Protein AF-0000000066666551 (afdb_homodimer)

pLDDT: mean 91.29, std 12.19, range [23.91, 98.81]

Nearest PDB structures (foldseek):
  7jw9-assembly1_B  TM=9.313E-01  e=3.335E-33  Pseudomonas fluorescens Pf0-1
  7k14-assembly1_B  TM=9.220E-01  e=2.046E-33  Pseudomonas fluorescens Pf0-1
  7jyb-assembly1_C  TM=9.149E-01  e=3.335E-33  Pseudomonas fluorescens Pf0-1
  7k14-assembly2_G  TM=9.139E-01  e=9.025E-32  Pseudomonas fluorescens Pf0-1
  7k14-assembly2_H  TM=8.987E-01  e=5.175E-29  Pseudomonas fluorescens Pf0-1

Secondary structure (DSSP, 8-state):
-------------S----TTPPEEEEE---SS--SSTTSPP--S---HHHHHHHHHHHHHHT-SEEEE---TTS--HHHHHHHHTTS-SS-EEEEEE-TTSB-HHHHHHHHHHHHHHHTT-EEEEEE--S-HHHHHHTT----HHHHHHHHHHHHHHHHHHHTT--SEEEE-SS-EEEEE--SS--TTS---EEEEE-SSHHHHHHHHHH-SEEEEE---HHHHHHHHHHHHTTT-EEEEEEEEEEESSHHHHHHHHHHHTSS--HHHHHHHHHHHHH---HHHHHHHHHHHHSBTTBSSSSEE-TTHHHH-GGG-EEEEEHHHHHHHHHHHHHTTEEEEEEE-TTHHHHHHHIIIIIHHHHHHHHHHH-/-------------S----TTPPEEEEE---SS--SSTTSPP--S---HHHHHHHHHHHHHHT-SEEEE---TTS--HHHHHHHHTTS-SS-EEEEEE-TTSB-HHHHHHHHHHHHHHHTT-EEEEEE--S-HHHHHHTT----HHHHHHHHHHHHHHHHHHHTT--SEEEE-SS-EEEEE--SS--TTS---EEEEE-SSHHHHHHHHHH-SEEEEE---HHHHHHHHHHHHTTT-EEEEEEEEEEESSHHHHHHHHHHHTSS--HHHHHHHHHHHHH---HHHHHHHHHHHHSBTTBSSSSEE-TTHHHH-GGG-EEEEEHHHHHHHHHHHHHTTEEEEEEE-TTHHHHHHHIIIIIHHHHHHHHHHH-

Organism: Nocardia brasiliensis (strain ATCC 700358 / HUJEG-1) (NCBI:txid1133849)

Foldseek 3Di:
DPLPPPCLDAPQLFPPDPVLAFAEAAEQCQFPFFQFLQDDTRFDDGPLVVSLVLVQVCQVLRHREYEDEDFPRGDQCLVSLLVNLVSHQRYAYEYEDEQPLDQLLVVLLSQQVSCVSNVHRYAYEYELDWFCVRCVVSVHNQDDVRSLVSVLQSLVQSVCVLQPDAQDADDDPNDGDDRDGHPGHHPPGGDHAYEFEAQDPSSLVSCLSRHQEYEAADDALVVQLVSCVVNVVSVHAYEYFAAEQAAQFLVVQVVVVVVSPPPGDVVLLVVLVVRLVRTPGPRQVVLVVCQVPADVQHSDPFWGSVSCSRNTRNYIYGTGYLLVSLVRVVSSSVSRHRYYYYAYRSRSVRSCCCSPRNVVNNVVVVVVVD/DPPPPPPLDAPALFPPPDVLAFAEAAEQCQFPFFQFLQDDTDFDDGPLVVSLVLVQVCQVLRHREYEDEDFPRGDQCLVSLLVNLVSHQRYAYEYEDFQPLDQLLVVLLSQQVSCVSNVHRYAYEYELDWFCVRCVVSVHNQDDVRSLVSVLQSLVQSVCVLQPDAQDADDDPNDGDDRRGHPGHHPPGGHHAYEFEAQDPSSLVSCLSRHQEYEAADDALVVQLVSCVVNVVSVHAYEYFAAEQAAQFLVVQVVVVVVSPPPGDVVLLVVLVVRLVRTPGPRQVVLVVCQVPADVQHSDPFWGSVSCSRNTRNYIYGTGYLLVSLVRVVSSSVSRHRYYYYAYNSRSVRSCCCSPRNVVNNVVVVVVVD

Solvent-accessible surface area (backbone atoms only — not comparable to full-atom values): 37318 Å² total; per-residue (Å²): 128,83,75,72,74,68,82,78,54,50,49,67,58,51,75,83,62,56,91,86,54,73,42,54,30,35,55,53,65,74,44,68,56,46,67,36,61,30,51,72,77,54,68,52,57,66,58,54,68,60,45,50,54,51,49,36,51,38,33,74,66,60,40,45,29,33,36,34,60,70,53,59,52,42,52,43,44,57,31,51,50,32,26,48,43,70,63,42,88,62,42,23,37,27,46,34,44,45,71,77,61,45,34,46,52,56,46,44,35,42,51,17,36,47,15,46,64,35,72,32,35,42,31,34,33,44,32,66,70,49,38,62,63,62,34,21,21,53,46,41,81,72,51,72,73,53,31,51,55,39,36,50,54,39,50,50,52,36,51,42,45,40,73,63,53,62,62,38,66,46,82,59,98,78,49,50,29,40,60,20,51,68,33,41,57,34,50,93,59,29,41,56,41,32,33,24,45,46,63,43,69,67,40,45,52,46,16,62,71,74,35,52,24,36,29,31,57,53,64,54,43,68,55,44,25,67,72,40,46,76,38,49,76,69,73,34,42,32,30,32,30,28,25,46,41,68,26,91,38,45,68,57,23,52,51,52,53,52,57,41,59,52,84,52,41,62,68,51,28,52,50,43,50,53,51,56,71,59,35,78,30,58,41,44,51,49,34,53,51,48,37,68,68,22,62,93,32,27,70,43,99,42,31,38,25,70,40,29,60,49,62,38,38,48,29,36,24,41,45,20,14,29,65,55,44,30,56,52,56,50,48,26,41,78,37,58,38,43,33,39,35,34,41,37,62,33,40,67,62,38,50,52,46,38,59,67,55,22,46,57,55,40,52,50,52,53,55,68,76,95,129,82,74,72,76,70,81,77,53,48,48,65,57,52,74,85,62,56,91,85,54,74,42,54,29,33,55,54,66,74,45,70,56,47,65,36,62,31,53,72,77,56,67,52,58,67,57,57,69,59,45,52,54,50,50,37,49,38,33,73,66,60,40,45,30,34,37,36,58,70,50,59,51,42,53,42,44,59,30,49,49,32,26,49,41,69,63,42,89,61,42,24,37,27,45,34,46,44,71,77,61,45,34,47,53,54,46,44,34,43,52,17,35,46,15,47,63,35,72,31,36,42,30,35,32,46,32,67,69,47,38,60,61,62,34,21,22,51,47,42,83,71,51,72,71,54,32,49,56,38,36,51,55,37,48,51,52,37,50,42,45,41,72,63,51,62,63,37,67,47,80,58,97,79,49,51,29,42,60,22,51,68,32,41,54,34,49,93,57,30,40,56,39,32,33,25,46,46,62,42,69,68,38,42,52,47,16,62,72,74,35,53,24,35,30,33,57,51,65,54,43,66,56,45,25,64,71,39,45,74,36,48,75,70,72,33,42,30,29,33,32,29,24,46,42,65,25,92,36,46,69,57,22,52,52,51,52,53,57,39,57,55,84,54,42,63,68,52,27,54,49,41,50,53,52,55,71,60,34,78,30,59,41,45,52,49,34,51,52,49,36,69,67,22,62,94,33,27,69,44,97,43,31,37,26,72,38,28,60,48,61,38,38,47,30,35,22,42,46,18,14,28,66,55,44,31,55,52,56,49,47,26,41,77,37,59,38,41,34,38,35,32,42,36,62,34,40,68,62,38,50,52,46,38,58,68,55,22,46,57,53,40,52,51,51,54,54,67,76,95

InterPro domains:
  IPR011251 Luciferase-like domain [PF00296] (23-338)
  IPR036661 Luciferase-like domain superfamily [G3DSA:3.20.20.30] (21-369)
  IPR036661 Luciferase-like domain superfamily [SSF51679] (22-365)
  IPR050172 SsuD/RutA monooxygenase [PTHR42847] (22-368)

Sequence (740 aa):
MNYDRTNFAPLSHTRAADPGELRFHWCAPLDSGQQKATEKYRVGELDFDGMVSFVQEADALGVDSLLMGIADYMPDPLPMIGALVRETEHVTFILAYRPGLLSPTLFTQVVNTISWMSNGRISLNLVAGISPAEQAGYGDFVAHDGRYARTQEFLEICHRFWRGEKPLTYEGDHYVIKEAALGLGYKDGGRPEIYLSGASGVAQETAAMFGDCWLRYGDTPEGMGAAARPVLDKGIRVGTRMHVLARATREQALTDLAAMQENPDETHKAWVAKVVAASDSEAVKTSFRLAEQADGDWLSPMIYSGFVPYRGGPALCVVGSYQEVADYLYQYKAHGVSEFIFSGWPTRDEMRIFYTHVLPLIREHERRLAMNYDRTNFAPLSHTRAADPGELRFHWCAPLDSGQQKATEKYRVGELDFDGMVSFVQEADALGVDSLLMGIADYMPDPLPMIGALVRETEHVTFILAYRPGLLSPTLFTQVVNTISWMSNGRISLNLVAGISPAEQAGYGDFVAHDGRYARTQEFLEICHRFWRGEKPLTYEGDHYVIKEAALGLGYKDGGRPEIYLSGASGVAQETAAMFGDCWLRYGDTPEGMGAAARPVLDKGIRVGTRMHVLARATREQALTDLAAMQENPDETHKAWVAKVVAASDSEAVKTSFRLAEQADGDWLSPMIYSGFVPYRGGPALCVVGSYQEVADYLYQYKAHGVSEFIFSGWPTRDEMRIFYTHVLPLIREHERRLA

Structure (mmCIF, N/CA/C/O backbone):
data_AF-0000000066666551-model_v1
#
loop_
_entity.id
_entity.type
_entity.pdbx_description
1 polymer 'Alkanesulfonate monooxygenase'
#
loop_
_atom_site.group_PDB
_atom_site.id
_atom_site.type_symbol
_atom_site.label_atom_id
_atom_site.label_alt_id
_atom_site.label_comp_id
_atom_site.label_asym_id
_atom_site.label_entity_id
_atom_site.label_seq_id
_atom_site.pdbx_PDB_ins_code
_atom_site.Cartn_x
_atom_site.Cartn_y
_atom_site.Cartn_z
_atom_site.occupancy
_atom_site.B_iso_or_equiv
_atom_site.auth_seq_id
_atom_site.auth_comp_id
_atom_site.auth_asym_id
_atom_site.auth_atom_id
_atom_site.pdbx_PDB_model_num
ATOM 1 N N . MET A 1 1 ? -27.141 17.953 -8.117 1 24.83 1 MET A N 1
ATOM 2 C CA . MET A 1 1 ? -27.641 16.906 -7.238 1 24.83 1 MET A CA 1
ATOM 3 C C . MET A 1 1 ? -27.281 17.188 -5.785 1 24.83 1 MET A C 1
ATOM 5 O O . MET A 1 1 ? -26.125 17.469 -5.469 1 24.83 1 MET A O 1
ATOM 9 N N . ASN A 1 2 ? -28.062 17.703 -4.984 1 26.22 2 ASN A N 1
ATOM 10 C CA . ASN A 1 2 ? -28 17.906 -3.541 1 26.22 2 ASN A CA 1
ATOM 11 C C . ASN A 1 2 ? -27.469 16.672 -2.824 1 26.22 2 ASN A C 1
ATOM 13 O O . ASN A 1 2 ? -28.109 15.625 -2.818 1 26.22 2 ASN A O 1
ATOM 17 N N . TYR A 1 3 ? -26.203 16.516 -2.885 1 35.59 3 TYR A N 1
ATOM 18 C CA . TYR A 1 3 ? -25.641 15.359 -2.195 1 35.59 3 TYR A CA 1
ATOM 19 C C . TYR A 1 3 ? -26.141 15.289 -0.758 1 35.59 3 TYR A C 1
ATOM 21 O O . TYR A 1 3 ? -25.938 16.219 0.022 1 35.59 3 TYR A O 1
ATOM 29 N N . ASP A 1 4 ? -27.359 14.852 -0.576 1 35.81 4 ASP A N 1
ATOM 30 C CA . ASP A 1 4 ? -27.875 14.531 0.75 1 35.81 4 ASP A CA 1
ATOM 31 C C . ASP A 1 4 ? -26.781 13.93 1.636 1 35.81 4 ASP A C 1
ATOM 33 O O . ASP A 1 4 ? -26.25 12.859 1.334 1 35.81 4 ASP A O 1
ATOM 37 N N . ARG A 1 5 ? -26.031 14.75 2.25 1 41.78 5 ARG A N 1
ATOM 38 C CA . ARG A 1 5 ? -25.078 14.328 3.273 1 41.78 5 ARG A CA 1
ATOM 39 C C . ARG A 1 5 ? -25.703 13.32 4.227 1 41.78 5 ARG A C 1
ATOM 41 O O . ARG A 1 5 ? -26.031 13.648 5.367 1 41.78 5 ARG A O 1
ATOM 48 N N . THR A 1 6 ? -26.578 12.461 3.809 1 41.5 6 THR A N 1
ATOM 49 C CA . THR A 1 6 ? -27.016 11.5 4.809 1 41.5 6 THR A CA 1
ATOM 50 C C . THR A 1 6 ? -25.828 10.922 5.562 1 41.5 6 THR A C 1
ATOM 52 O O . THR A 1 6 ? -24.734 10.781 5 1 41.5 6 THR A O 1
ATOM 55 N N . ASN A 1 7 ? -25.781 10.953 6.957 1 45.69 7 ASN A N 1
ATOM 56 C CA . ASN A 1 7 ? -24.875 10.883 8.102 1 45.69 7 ASN A CA 1
ATOM 57 C C . ASN A 1 7 ? -23.984 9.648 8.031 1 45.69 7 ASN A C 1
ATOM 59 O O . ASN A 1 7 ? -24.266 8.633 8.664 1 45.69 7 ASN A O 1
ATOM 63 N N . PHE A 1 8 ? -23.594 9.367 6.895 1 56.09 8 PHE A N 1
ATOM 64 C CA . PHE A 1 8 ? -22.625 8.281 6.996 1 56.09 8 PHE A CA 1
ATOM 65 C C . PHE A 1 8 ? -21.391 8.734 7.758 1 56.09 8 PHE A C 1
ATOM 67 O O . PHE A 1 8 ? -20.5 9.383 7.184 1 56.09 8 PHE A O 1
ATOM 74 N N . ALA A 1 9 ? -21.5 8.664 9.109 1 62.97 9 ALA A N 1
ATOM 75 C CA . ALA A 1 9 ? -20.516 9.164 10.07 1 62.97 9 ALA A CA 1
ATOM 76 C C . ALA A 1 9 ? -19.25 8.305 10.055 1 62.97 9 ALA A C 1
ATOM 78 O O . ALA A 1 9 ? -19.312 7.102 9.82 1 62.97 9 ALA A O 1
ATOM 79 N N . PRO A 1 10 ? -18.141 9.07 10.094 1 70.62 10 PRO A N 1
ATOM 80 C CA . PRO A 1 10 ? -16.922 8.281 10.25 1 70.62 10 PRO A CA 1
ATOM 81 C C . PRO A 1 10 ? -16.906 7.445 11.523 1 70.62 10 PRO A C 1
ATOM 83 O O . PRO A 1 10 ? -17.594 7.785 12.492 1 70.62 10 PRO A O 1
ATOM 86 N N . LEU A 1 11 ? -16.391 6.188 11.398 1 50.78 11 LEU A N 1
ATOM 87 C CA . LEU A 1 11 ? -16.094 5.414 12.602 1 50.78 11 LEU A CA 1
ATOM 88 C C . LEU A 1 11 ? -14.766 5.848 13.211 1 50.78 11 LEU A C 1
ATOM 90 O O . LEU A 1 11 ? -13.742 5.855 12.531 1 50.78 11 LEU A O 1
ATOM 94 N N . SER A 1 12 ? -14.852 6.957 13.977 1 53 12 SER A N 1
ATOM 95 C CA . SER A 1 12 ? -13.586 7.422 14.539 1 53 12 SER A CA 1
ATOM 96 C C . SER A 1 12 ? -13.156 6.566 15.719 1 53 12 SER A C 1
ATOM 98 O O . SER A 1 12 ? -13.953 6.301 16.625 1 53 12 SER A O 1
ATOM 100 N N . HIS A 1 13 ? -12.18 5.738 15.562 1 54.03 13 HIS A N 1
ATOM 101 C CA . HIS A 1 13 ? -11.609 5.012 16.688 1 54.03 13 HIS A CA 1
ATOM 102 C C . HIS A 1 13 ? -10.734 5.922 17.547 1 54.03 13 HIS A C 1
ATOM 104 O O . HIS A 1 13 ? -10.016 5.449 18.422 1 54.03 13 HIS A O 1
ATOM 110 N N . THR A 1 14 ? -10.719 7.246 17.125 1 50.34 14 THR A N 1
ATOM 111 C CA . THR A 1 14 ? -9.922 8.125 17.969 1 50.34 14 THR A CA 1
ATOM 112 C C . THR A 1 14 ? -10.539 8.227 19.359 1 50.34 14 THR A C 1
ATOM 114 O O . THR A 1 14 ? -11.734 8.016 19.531 1 50.34 14 THR A O 1
ATOM 117 N N . ARG A 1 15 ? -9.773 8.164 20.328 1 53.38 15 ARG A N 1
ATOM 118 C CA . ARG A 1 15 ? -10.234 8.391 21.703 1 53.38 15 ARG A CA 1
ATOM 119 C C . ARG A 1 15 ? -11.406 9.367 21.719 1 53.38 15 ARG A C 1
ATOM 121 O O . ARG A 1 15 ? -11.359 10.43 21.094 1 53.38 15 ARG A O 1
ATOM 128 N N . ALA A 1 16 ? -12.531 8.938 22.078 1 51.44 16 ALA A N 1
ATOM 129 C CA . ALA A 1 16 ? -13.703 9.781 22.281 1 51.44 16 ALA A CA 1
ATOM 130 C C . ALA A 1 16 ? -13.336 11.086 22.984 1 51.44 16 ALA A C 1
ATOM 132 O O . ALA A 1 16 ? -13.055 11.086 24.188 1 51.44 16 ALA A O 1
ATOM 133 N N . ALA A 1 17 ? -12.664 12.008 22.156 1 57.56 17 ALA A N 1
ATOM 134 C CA . ALA A 1 17 ? -12.508 13.312 22.781 1 57.56 17 ALA A CA 1
ATOM 135 C C . ALA A 1 17 ? -13.852 13.875 23.25 1 57.56 17 ALA A C 1
ATOM 137 O O . ALA A 1 17 ? -14.875 13.672 22.594 1 57.56 17 ALA A O 1
ATOM 138 N N . ASP A 1 18 ? -13.836 14.219 24.516 1 63.5 18 ASP A N 1
ATOM 139 C CA . ASP A 1 18 ? -15.039 14.906 24.969 1 63.5 18 ASP A CA 1
ATOM 140 C C . ASP A 1 18 ? -15.406 16.047 24.016 1 63.5 18 ASP A C 1
ATOM 142 O O . ASP A 1 18 ? -14.531 16.688 23.438 1 63.5 18 ASP A O 1
ATOM 146 N N . PRO A 1 19 ? -16.703 16.078 23.781 1 69.25 19 PRO A N 1
ATOM 147 C CA . PRO A 1 19 ? -17.125 17.203 22.938 1 69.25 19 PRO A CA 1
ATOM 148 C C . PRO A 1 19 ? -16.531 18.531 23.391 1 69.25 19 PRO A C 1
ATOM 150 O O . PRO A 1 19 ? -16.469 18.812 24.578 1 69.25 19 PRO A O 1
ATOM 153 N N . GLY A 1 20 ? -15.664 19.156 22.562 1 81.31 20 GLY A N 1
ATOM 154 C CA . GLY A 1 20 ? -15.109 20.469 22.828 1 81.31 20 GLY A CA 1
ATOM 155 C C . GLY A 1 20 ? -13.609 20.453 23.094 1 81.31 20 GLY A C 1
ATOM 156 O O . GLY A 1 20 ? -12.961 21.5 23.125 1 81.31 20 GLY A O 1
ATOM 157 N N . GLU A 1 21 ? -13.141 19.234 23.297 1 91.12 21 GLU A N 1
ATOM 158 C CA . GLU A 1 21 ? -11.703 19.141 23.547 1 91.12 21 GLU A CA 1
ATOM 159 C C . GLU A 1 21 ? -10.906 19.328 22.266 1 91.12 21 GLU A C 1
ATOM 161 O O . GLU A 1 21 ? -11.297 18.828 21.203 1 91.12 21 GLU A O 1
ATOM 166 N N . LEU A 1 22 ? -9.812 20.078 22.469 1 96.19 22 LEU A N 1
ATOM 167 C CA . LEU A 1 22 ? -8.867 20.188 21.359 1 96.19 22 LEU A CA 1
ATOM 168 C C . LEU A 1 22 ? -8.211 18.844 21.062 1 96.19 22 LEU A C 1
ATOM 170 O O . LEU A 1 22 ? -7.859 18.109 21.984 1 96.19 22 LEU A O 1
ATOM 174 N N . ARG A 1 23 ? -8.102 18.562 19.766 1 96.69 23 ARG A N 1
ATOM 175 C CA . ARG A 1 23 ? -7.387 17.359 19.344 1 96.69 23 ARG A CA 1
ATOM 176 C C . ARG A 1 23 ? -5.992 17.703 18.844 1 96.69 23 ARG A C 1
ATOM 178 O O . ARG A 1 23 ? -5.812 18.672 18.094 1 96.69 23 ARG A O 1
ATOM 185 N N . PHE A 1 24 ? -5.043 16.859 19.297 1 97.69 24 PHE A N 1
ATOM 186 C CA . PHE A 1 24 ? -3.656 17.109 18.922 1 97.69 24 PHE A CA 1
ATOM 187 C C . PHE A 1 24 ? -3.074 15.898 18.203 1 97.69 24 PHE A C 1
ATOM 189 O O . PHE A 1 24 ? -3.037 14.797 18.75 1 97.69 24 PHE A O 1
ATOM 196 N N . HIS A 1 25 ? -2.686 16.141 16.984 1 98.06 25 HIS A N 1
ATOM 197 C CA . HIS A 1 25 ? -2.004 15.164 16.125 1 98.06 25 HIS A CA 1
ATOM 198 C C . HIS A 1 25 ? -0.532 15.531 15.953 1 98.06 25 HIS A C 1
ATOM 200 O O . HIS A 1 25 ? -0.113 16.625 16.312 1 98.06 25 HIS A O 1
ATOM 206 N N . TRP A 1 26 ? 0.239 14.602 15.477 1 97.75 26 TRP A N 1
ATOM 207 C CA . TRP A 1 26 ? 1.658 14.844 15.234 1 97.75 26 TRP A CA 1
ATOM 208 C C . TRP A 1 26 ? 2.084 14.273 13.891 1 97.75 26 TRP A C 1
ATOM 210 O O . TRP A 1 26 ? 1.563 13.25 13.445 1 97.75 26 TRP A O 1
ATOM 220 N N . CYS A 1 27 ? 2.977 14.93 13.234 1 95.44 27 CYS A N 1
ATOM 221 C CA . CYS A 1 27 ? 3.52 14.422 11.977 1 95.44 27 CYS A CA 1
ATOM 222 C C . CYS A 1 27 ? 4.582 13.359 12.234 1 95.44 27 CYS A C 1
ATOM 224 O O . CYS A 1 27 ? 5.504 13.578 13.023 1 95.44 27 CYS A O 1
ATOM 226 N N . ALA A 1 28 ? 4.426 12.258 11.547 1 93.12 28 ALA A N 1
ATOM 227 C CA . ALA A 1 28 ? 5.453 11.219 11.625 1 93.12 28 ALA A CA 1
ATOM 228 C C . ALA A 1 28 ? 6.652 11.57 10.75 1 93.12 28 ALA A C 1
ATOM 230 O O . ALA A 1 28 ? 6.488 12.102 9.648 1 93.12 28 ALA A O 1
ATOM 231 N N . PRO A 1 29 ? 7.844 11.305 11.281 1 81.75 29 PRO A N 1
ATOM 232 C CA . PRO A 1 29 ? 9.047 11.617 10.516 1 81.75 29 PRO A CA 1
ATOM 233 C C . PRO A 1 29 ? 9.344 10.578 9.43 1 81.75 29 PRO A C 1
ATOM 235 O O . PRO A 1 29 ? 10.07 9.617 9.68 1 81.75 29 PRO A O 1
ATOM 238 N N . LEU A 1 30 ? 8.891 10.672 8.312 1 67.25 30 LEU A N 1
ATOM 239 C CA . LEU A 1 30 ? 9.109 9.648 7.293 1 67.25 30 LEU A CA 1
ATOM 240 C C . LEU A 1 30 ? 10.562 9.641 6.832 1 67.25 30 LEU A C 1
ATOM 242 O O . LEU A 1 30 ? 11.039 8.648 6.27 1 67.25 30 LEU A O 1
ATOM 246 N N . ASP A 1 31 ? 11.125 10.789 7.094 1 61.25 31 ASP A N 1
ATOM 247 C CA . ASP A 1 31 ? 12.547 10.914 6.785 1 61.25 31 ASP A CA 1
ATOM 248 C C . ASP A 1 31 ? 13.406 10.703 8.031 1 61.25 31 ASP A C 1
ATOM 250 O O . ASP A 1 31 ? 12.883 10.422 9.109 1 61.25 31 ASP A O 1
ATOM 254 N N . SER A 1 32 ? 14.68 10.297 8 1 55.28 32 SER A N 1
ATOM 255 C CA . SER A 1 32 ? 15.594 9.953 9.086 1 55.28 32 SER A CA 1
ATOM 256 C C . SER A 1 32 ? 15.719 11.102 10.086 1 55.28 32 SER A C 1
ATOM 258 O O . SER A 1 32 ? 16.578 11.07 10.969 1 55.28 32 SER A O 1
ATOM 260 N N . GLY A 1 33 ? 14.734 11.867 10.133 1 58.59 33 GLY A N 1
ATOM 261 C CA . GLY A 1 33 ? 14.625 12.766 11.266 1 58.59 33 GLY A CA 1
ATOM 262 C C . GLY A 1 33 ? 15.477 14.008 11.125 1 58.59 33 GLY A C 1
ATOM 263 O O . GLY A 1 33 ? 16.656 13.93 10.766 1 58.59 33 GLY A O 1
ATOM 264 N N . GLN A 1 34 ? 14.945 15.094 10.883 1 65.12 34 GLN A N 1
ATOM 265 C CA . GLN A 1 34 ? 15.617 16.391 10.898 1 65.12 34 GLN A CA 1
ATOM 266 C C . GLN A 1 34 ? 15.867 16.859 12.328 1 65.12 34 GLN A C 1
ATOM 268 O O . GLN A 1 34 ? 15 16.734 13.188 1 65.12 34 GLN A O 1
ATOM 273 N N . GLN A 1 35 ? 17.141 17.203 12.469 1 66.19 35 GLN A N 1
ATOM 274 C CA . GLN A 1 35 ? 17.5 17.641 13.805 1 66.19 35 GLN A CA 1
ATOM 275 C C . GLN A 1 35 ? 17.266 19.141 13.984 1 66.19 35 GLN A C 1
ATOM 277 O O . GLN A 1 35 ? 16.984 19.609 15.086 1 66.19 35 GLN A O 1
ATOM 282 N N . LYS A 1 36 ? 17.406 19.859 12.82 1 78 36 LYS A N 1
ATOM 283 C CA . LYS A 1 36 ? 17.203 21.312 12.852 1 78 36 LYS A CA 1
ATOM 284 C C . LYS A 1 36 ? 16.312 21.766 11.695 1 78 36 LYS A C 1
ATOM 286 O O . LYS A 1 36 ? 16.328 21.156 10.617 1 78 36 LYS A O 1
ATOM 291 N N . ALA A 1 37 ? 15.648 22.859 11.984 1 78.25 37 ALA A N 1
ATOM 292 C CA . ALA A 1 37 ? 14.742 23.406 10.984 1 78.25 37 ALA A CA 1
ATOM 293 C C . ALA A 1 37 ? 15.5 23.859 9.734 1 78.25 37 ALA A C 1
ATOM 295 O O . ALA A 1 37 ? 14.961 23.828 8.625 1 78.25 37 ALA A O 1
ATOM 296 N N . THR A 1 38 ? 16.797 24.188 9.953 1 80.81 38 THR A N 1
ATOM 297 C CA . THR A 1 38 ? 17.5 24.828 8.852 1 80.81 38 THR A CA 1
ATOM 298 C C . THR A 1 38 ? 18.5 23.875 8.211 1 80.81 38 THR A C 1
ATOM 300 O O . THR A 1 38 ? 19.344 24.297 7.422 1 80.81 38 THR A O 1
ATOM 303 N N . GLU A 1 39 ? 18.391 22.578 8.602 1 75.94 39 GLU A N 1
ATOM 304 C CA . GLU A 1 39 ? 19.266 21.578 8 1 75.94 39 GLU A CA 1
ATOM 305 C C . GLU A 1 39 ? 18.578 20.859 6.844 1 75.94 39 GLU A C 1
ATOM 307 O O . GLU A 1 39 ? 17.359 20.969 6.672 1 75.94 39 GLU A O 1
ATOM 312 N N . LYS A 1 40 ? 19.453 20.188 6.082 1 66.31 40 LYS A N 1
ATOM 313 C CA . LYS A 1 40 ? 18.922 19.453 4.941 1 66.31 40 LYS A CA 1
ATOM 314 C C . LYS A 1 40 ? 18.219 18.156 5.391 1 66.31 40 LYS A C 1
ATOM 316 O O . LYS A 1 40 ? 18.562 17.609 6.441 1 66.31 40 LYS A O 1
ATOM 321 N N . TYR A 1 41 ? 17.266 17.734 4.652 1 66.88 41 TYR A N 1
ATOM 322 C CA . TYR A 1 41 ? 16.625 16.438 4.852 1 66.88 41 TYR A CA 1
ATOM 323 C C . TYR A 1 41 ? 17.609 15.305 4.578 1 66.88 41 TYR A C 1
ATOM 325 O O . TYR A 1 41 ? 18.438 15.398 3.674 1 66.88 41 TYR A O 1
ATOM 333 N N . ARG A 1 42 ? 17.641 14.383 5.406 1 73.25 42 ARG A N 1
ATOM 334 C CA . ARG A 1 42 ? 18.297 13.141 5.027 1 73.25 42 ARG A CA 1
ATOM 335 C C . ARG A 1 42 ? 17.375 12.266 4.188 1 73.25 42 ARG A C 1
ATOM 337 O O . ARG A 1 42 ? 16.375 11.734 4.691 1 73.25 42 ARG A O 1
ATOM 344 N N . VAL A 1 43 ? 17.656 12.281 2.859 1 75.56 43 VAL A N 1
ATOM 345 C CA . VAL A 1 43 ? 16.844 11.508 1.926 1 75.56 43 VAL A CA 1
ATOM 346 C C . VAL A 1 43 ? 17.641 10.305 1.418 1 75.56 43 VAL A C 1
ATOM 348 O O . VAL A 1 43 ? 18.859 10.258 1.563 1 75.56 43 VAL A O 1
ATOM 351 N N . GLY A 1 44 ? 16.938 9.258 1.008 1 84.88 44 GLY A N 1
ATOM 352 C CA . GLY A 1 44 ? 17.594 8.156 0.319 1 84.88 44 GLY A CA 1
ATOM 353 C C . GLY A 1 44 ? 17.75 6.926 1.186 1 84.88 44 GLY A C 1
ATOM 354 O O . GLY A 1 44 ? 18.375 5.941 0.766 1 84.88 44 GLY A O 1
ATOM 355 N N . GLU A 1 45 ? 17.266 7.094 2.389 1 89.88 45 GLU A N 1
ATOM 356 C CA . GLU A 1 45 ? 17.25 5.941 3.285 1 89.88 45 GLU A CA 1
ATOM 357 C C . GLU A 1 45 ? 15.969 5.875 4.098 1 89.88 45 GLU A C 1
ATOM 359 O O . GLU A 1 45 ? 15.258 6.879 4.234 1 89.88 45 GLU A O 1
ATOM 364 N N . LEU A 1 46 ? 15.688 4.699 4.602 1 93 46 LEU A N 1
ATOM 365 C CA . LEU A 1 46 ? 14.547 4.512 5.492 1 93 46 LEU A CA 1
ATOM 366 C C . LEU A 1 46 ? 14.953 3.734 6.738 1 93 46 LEU A C 1
ATOM 368 O O . LEU A 1 46 ? 15.312 2.557 6.656 1 93 46 LEU A O 1
ATOM 372 N N . ASP A 1 47 ? 14.992 4.395 7.863 1 92 47 ASP A N 1
ATOM 373 C CA . ASP A 1 47 ? 15.133 3.75 9.164 1 92 47 ASP A CA 1
ATOM 374 C C . ASP A 1 47 ? 13.773 3.34 9.727 1 92 47 ASP A C 1
ATOM 376 O O . ASP A 1 47 ? 13.227 4.016 10.602 1 92 47 ASP A O 1
ATOM 380 N N . PHE A 1 48 ? 13.305 2.191 9.305 1 94.5 48 PHE A N 1
ATOM 381 C CA . PHE A 1 48 ? 11.945 1.809 9.664 1 94.5 48 PHE A CA 1
ATOM 382 C C . PHE A 1 48 ? 11.859 1.402 11.133 1 94.5 48 PHE A C 1
ATOM 384 O O . PHE A 1 48 ? 10.852 1.639 11.789 1 94.5 48 PHE A O 1
ATOM 391 N N . ASP A 1 49 ? 12.93 0.838 11.688 1 94.62 49 ASP A N 1
ATOM 392 C CA . ASP A 1 49 ? 12.945 0.53 13.117 1 94.62 49 ASP A CA 1
ATOM 393 C C . ASP A 1 49 ? 12.82 1.801 13.953 1 94.62 49 ASP A C 1
ATOM 395 O O . ASP A 1 49 ? 12.148 1.808 14.984 1 94.62 49 ASP A O 1
ATOM 399 N N . GLY A 1 50 ? 13.531 2.832 13.492 1 93.38 50 GLY A N 1
ATOM 400 C CA . GLY A 1 50 ? 13.375 4.121 14.148 1 93.38 50 GLY A CA 1
ATOM 401 C C . GLY A 1 50 ? 11.953 4.652 14.094 1 93.38 50 GLY A C 1
ATOM 402 O O . GLY A 1 50 ? 11.461 5.223 15.062 1 93.38 50 GLY A O 1
ATOM 403 N N . MET A 1 51 ? 11.312 4.434 13 1 94.81 51 MET A N 1
ATOM 404 C CA . MET A 1 51 ? 9.922 4.844 12.844 1 94.81 51 MET A CA 1
ATOM 405 C C . MET A 1 51 ? 9.023 4.074 13.805 1 94.81 51 MET A C 1
ATOM 407 O O . MET A 1 51 ? 8.141 4.656 14.438 1 94.81 51 MET A O 1
ATOM 411 N N . VAL A 1 52 ? 9.242 2.779 13.867 1 96.31 52 VAL A N 1
ATOM 412 C CA . VAL A 1 52 ? 8.469 1.941 14.773 1 96.31 52 VAL A CA 1
ATOM 413 C C . VAL A 1 52 ? 8.625 2.453 16.203 1 96.31 52 VAL A C 1
ATOM 415 O O . VAL A 1 52 ? 7.633 2.613 16.922 1 96.31 52 VAL A O 1
ATOM 418 N N . SER A 1 53 ? 9.875 2.711 16.578 1 96.25 53 SER A N 1
ATOM 419 C CA . SER A 1 53 ? 10.148 3.242 17.906 1 96.25 53 SER A CA 1
ATOM 420 C C . SER A 1 53 ? 9.414 4.559 18.141 1 96.25 53 SER A C 1
ATOM 422 O O . SER A 1 53 ? 8.844 4.777 19.219 1 96.25 53 SER A O 1
ATOM 424 N N . PHE A 1 54 ? 9.383 5.418 17.203 1 96.44 54 PHE A N 1
ATOM 425 C CA . PHE A 1 54 ? 8.727 6.715 17.281 1 96.44 54 PHE A CA 1
ATOM 426 C C . PHE A 1 54 ? 7.227 6.547 17.5 1 96.44 54 PHE A C 1
ATOM 428 O O . PHE A 1 54 ? 6.648 7.16 18.406 1 96.44 54 PHE A O 1
ATOM 435 N N . VAL A 1 55 ? 6.609 5.703 16.719 1 97.56 55 VAL A N 1
ATOM 436 C CA . VAL A 1 55 ? 5.152 5.605 16.766 1 97.56 55 VAL A CA 1
ATOM 437 C C . VAL A 1 55 ? 4.723 4.895 18.047 1 97.56 55 VAL A C 1
ATOM 439 O O . VAL A 1 55 ? 3.658 5.184 18.594 1 97.56 55 VAL A O 1
ATOM 442 N N . GLN A 1 56 ? 5.547 3.992 18.516 1 98 56 GLN A N 1
ATOM 443 C CA . GLN A 1 56 ? 5.258 3.35 19.797 1 98 56 GLN A CA 1
ATOM 444 C C . GLN A 1 56 ? 5.293 4.359 20.938 1 98 56 GLN A C 1
ATOM 446 O O . GLN A 1 56 ? 4.465 4.305 21.859 1 98 56 GLN A O 1
ATOM 451 N N . GLU A 1 57 ? 6.242 5.23 20.875 1 97.44 57 GLU A N 1
ATOM 452 C CA . GLU A 1 57 ? 6.293 6.289 21.891 1 97.44 57 GLU A CA 1
ATOM 453 C C . GLU A 1 57 ? 5.082 7.211 21.781 1 97.44 57 GLU A C 1
ATOM 455 O O . GLU A 1 57 ? 4.492 7.59 22.797 1 97.44 57 GLU A O 1
ATOM 460 N N . ALA A 1 58 ? 4.754 7.562 20.562 1 98 58 ALA A N 1
ATOM 461 C CA . ALA A 1 58 ? 3.566 8.383 20.344 1 98 58 ALA A CA 1
ATOM 462 C C . ALA A 1 58 ? 2.322 7.711 20.922 1 98 58 ALA A C 1
ATOM 464 O O . ALA A 1 58 ? 1.498 8.367 21.562 1 98 58 ALA A O 1
ATOM 465 N N . ASP A 1 59 ? 2.221 6.465 20.672 1 97.88 59 ASP A N 1
ATOM 466 C CA . ASP A 1 59 ? 1.106 5.664 21.172 1 97.88 59 ASP A CA 1
ATOM 467 C C . ASP A 1 59 ? 1.051 5.699 22.703 1 97.88 59 ASP A C 1
ATOM 469 O O . ASP A 1 59 ? -0.014 5.906 23.281 1 97.88 59 ASP A O 1
ATOM 473 N N . ALA A 1 60 ? 2.188 5.551 23.344 1 97.62 60 ALA A N 1
ATOM 474 C CA . ALA A 1 60 ? 2.295 5.535 24.797 1 97.62 60 ALA A CA 1
ATOM 475 C C . ALA A 1 60 ? 1.979 6.906 25.375 1 97.62 60 ALA A C 1
ATOM 477 O O . ALA A 1 60 ? 1.413 7.008 26.469 1 97.62 60 ALA A O 1
ATOM 478 N N . LEU A 1 61 ? 2.262 7.969 24.625 1 97.31 61 LEU A N 1
ATOM 479 C CA . LEU A 1 61 ? 2.061 9.336 25.094 1 97.31 61 LEU A CA 1
ATOM 480 C C . LEU A 1 61 ? 0.6 9.75 24.938 1 97.31 61 LEU A C 1
ATOM 482 O O . LEU A 1 61 ? 0.181 10.773 25.484 1 97.31 61 LEU A O 1
ATOM 486 N N . GLY A 1 62 ? -0.096 8.984 24.141 1 96 62 GLY A N 1
ATOM 487 C CA . GLY A 1 62 ? -1.501 9.305 23.938 1 96 62 GLY A CA 1
ATOM 488 C C . GLY A 1 62 ? -1.738 10.242 22.766 1 96 62 GLY A C 1
ATOM 489 O O . GLY A 1 62 ? -2.727 10.984 22.75 1 96 62 GLY A O 1
ATOM 490 N N . VAL A 1 63 ? -0.827 10.25 21.844 1 97.62 63 VAL A N 1
ATOM 491 C CA . VAL A 1 63 ? -1.029 11.031 20.609 1 97.62 63 VAL A CA 1
ATOM 492 C C . VAL A 1 63 ? -2.289 10.547 19.906 1 97.62 63 VAL A C 1
ATOM 494 O O . VAL A 1 63 ? -2.498 9.336 19.75 1 97.62 63 VAL A O 1
ATOM 497 N N . ASP A 1 64 ? -3.053 11.492 19.469 1 96.44 64 ASP A N 1
ATOM 498 C CA . ASP A 1 64 ? -4.328 11.148 18.859 1 96.44 64 ASP A CA 1
ATOM 499 C C . ASP A 1 64 ? -4.113 10.453 17.516 1 96.44 64 ASP A C 1
ATOM 501 O O . ASP A 1 64 ? -4.621 9.352 17.281 1 96.44 64 ASP A O 1
ATOM 505 N N . SER A 1 65 ? -3.422 11.094 16.641 1 97.94 65 SER A N 1
ATOM 506 C CA . SER A 1 65 ? -3.127 10.531 15.328 1 97.94 65 SER A CA 1
ATOM 507 C C . SER A 1 65 ? -1.767 10.992 14.82 1 97.94 65 SER A C 1
ATOM 509 O O . SER A 1 65 ? -1.25 12.023 15.258 1 97.94 65 SER A O 1
ATOM 511 N N . LEU A 1 66 ? -1.199 10.227 13.977 1 98.06 66 LEU A N 1
ATOM 512 C CA . LEU A 1 66 ? 0.063 10.531 13.312 1 98.06 66 LEU A CA 1
ATOM 513 C C . LEU A 1 66 ? -0.143 10.727 11.812 1 98.06 66 LEU A C 1
ATOM 515 O O . LEU A 1 66 ? -0.68 9.852 11.141 1 98.06 66 LEU A O 1
ATOM 519 N N . LEU A 1 67 ? 0.269 11.859 11.32 1 97.62 67 LEU A N 1
ATOM 520 C CA . LEU A 1 67 ? 0.172 12.164 9.898 1 97.62 67 LEU A CA 1
ATOM 521 C C . LEU A 1 67 ? 1.318 11.516 9.125 1 97.62 67 LEU A C 1
ATOM 523 O O . LEU A 1 67 ? 2.488 11.719 9.461 1 97.62 67 LEU A O 1
ATOM 527 N N . MET A 1 68 ? 0.933 10.742 8.156 1 97 68 MET A N 1
ATOM 528 C CA . MET A 1 68 ? 1.887 10.133 7.234 1 97 68 MET A CA 1
ATOM 529 C C . MET A 1 68 ? 1.844 10.82 5.871 1 97 68 MET A C 1
ATOM 531 O O . MET A 1 68 ? 0.923 10.594 5.086 1 97 68 MET A O 1
ATOM 535 N N . GLY A 1 69 ? 2.893 11.586 5.566 1 93.69 69 GLY A N 1
ATOM 536 C CA . GLY A 1 69 ? 2.893 12.422 4.371 1 93.69 69 GLY A CA 1
ATOM 537 C C . GLY A 1 69 ? 3.223 11.648 3.107 1 93.69 69 GLY A C 1
ATOM 538 O O . GLY A 1 69 ? 3.545 10.461 3.164 1 93.69 69 GLY A O 1
ATOM 539 N N . ILE A 1 70 ? 3.102 12.336 1.967 1 92.69 70 ILE A N 1
ATOM 540 C CA . ILE A 1 70 ? 3.389 11.742 0.664 1 92.69 70 ILE A CA 1
ATOM 541 C C . ILE A 1 70 ? 4.203 12.719 -0.177 1 92.69 70 ILE A C 1
ATOM 543 O O . ILE A 1 70 ? 3.871 13.906 -0.261 1 92.69 70 ILE A O 1
ATOM 547 N N . ALA A 1 71 ? 5.246 12.297 -0.722 1 91.56 71 ALA A N 1
ATOM 548 C CA . ALA A 1 71 ? 6.09 13.008 -1.68 1 91.56 71 ALA A CA 1
ATOM 549 C C . ALA A 1 71 ? 6.992 12.039 -2.438 1 91.56 71 ALA A C 1
ATOM 551 O O . ALA A 1 71 ? 7.262 10.938 -1.964 1 91.56 71 ALA A O 1
ATOM 552 N N . ASP A 1 72 ? 7.465 12.445 -3.59 1 92.69 72 ASP A N 1
ATOM 553 C CA . ASP A 1 72 ? 8.273 11.562 -4.422 1 92.69 72 ASP A CA 1
ATOM 554 C C . ASP A 1 72 ? 9.648 11.32 -3.789 1 92.69 72 ASP A C 1
ATOM 556 O O . ASP A 1 72 ? 10.32 10.336 -4.113 1 92.69 72 ASP A O 1
ATOM 560 N N . TYR A 1 73 ? 10.062 12.211 -2.854 1 89.44 73 TYR A N 1
ATOM 561 C CA . TYR A 1 73 ? 11.375 12.047 -2.242 1 89.44 73 TYR A CA 1
ATOM 562 C C . TYR A 1 73 ? 11.281 11.203 -0.976 1 89.44 73 TYR A C 1
ATOM 564 O O . TYR A 1 73 ? 12.305 10.891 -0.357 1 89.44 73 TYR A O 1
ATOM 572 N N . MET A 1 74 ? 10.07 10.828 -0.563 1 91.56 74 MET A N 1
ATOM 573 C CA . MET A 1 74 ? 9.828 10.078 0.662 1 91.56 74 MET A CA 1
ATOM 574 C C . MET A 1 74 ? 9.406 8.641 0.346 1 91.56 74 MET A C 1
ATOM 576 O O . MET A 1 74 ? 8.984 8.352 -0.773 1 91.56 74 MET A O 1
ATOM 580 N N . PRO A 1 75 ? 9.594 7.711 1.372 1 95.31 75 PRO A N 1
ATOM 581 C CA . PRO A 1 75 ? 8.914 6.418 1.244 1 95.31 75 PRO A CA 1
ATOM 582 C C . PRO A 1 75 ? 7.398 6.555 1.134 1 95.31 75 PRO A C 1
ATOM 584 O O . PRO A 1 75 ? 6.836 7.562 1.565 1 95.31 75 PRO A O 1
ATOM 587 N N . ASP A 1 76 ? 6.812 5.613 0.491 1 96.94 76 ASP A N 1
ATOM 588 C CA . ASP A 1 76 ? 5.359 5.633 0.363 1 96.94 76 ASP A CA 1
ATOM 589 C C . ASP A 1 76 ? 4.688 5.215 1.668 1 96.94 76 ASP A C 1
ATOM 591 O O . ASP A 1 76 ? 5.102 4.246 2.305 1 96.94 76 ASP A O 1
ATOM 595 N N . PRO A 1 77 ? 3.641 5.836 2.066 1 97.5 77 PRO A N 1
ATOM 596 C CA . PRO A 1 77 ? 3.066 5.586 3.391 1 97.5 77 PRO A CA 1
ATOM 597 C C . PRO A 1 77 ? 2.201 4.324 3.43 1 97.5 77 PRO A C 1
ATOM 599 O O . PRO A 1 77 ? 1.895 3.816 4.512 1 97.5 77 PRO A O 1
ATOM 602 N N . LEU A 1 78 ? 1.79 3.748 2.316 1 98.06 78 LEU A N 1
ATOM 603 C CA . LEU A 1 78 ? 0.801 2.676 2.316 1 98.06 78 LEU A CA 1
ATOM 604 C C . LEU A 1 78 ? 1.352 1.43 3.002 1 98.06 78 LEU A C 1
ATOM 606 O O . LEU A 1 78 ? 0.78 0.955 3.986 1 98.06 78 LEU A O 1
ATOM 610 N N . PRO A 1 79 ? 2.518 0.945 2.51 1 98.31 79 PRO A N 1
ATOM 611 C CA . PRO A 1 79 ? 3.018 -0.232 3.225 1 98.31 79 PRO A CA 1
ATOM 612 C C . PRO A 1 79 ? 3.477 0.092 4.645 1 98.31 79 PRO A C 1
ATOM 614 O O . PRO A 1 79 ? 3.387 -0.756 5.535 1 98.31 79 PRO A O 1
ATOM 617 N N . MET A 1 80 ? 3.902 1.283 4.902 1 98.06 80 MET A N 1
ATOM 618 C CA . MET A 1 80 ? 4.359 1.669 6.234 1 98.06 80 MET A CA 1
ATOM 619 C C . MET A 1 80 ? 3.201 1.667 7.227 1 98.06 80 MET A C 1
ATOM 621 O O . MET A 1 80 ? 3.32 1.123 8.328 1 98.06 80 MET A O 1
ATOM 625 N N . ILE A 1 81 ? 2.105 2.264 6.781 1 98.5 81 ILE A N 1
ATOM 626 C CA . ILE A 1 81 ? 0.941 2.277 7.664 1 98.5 81 ILE A CA 1
ATOM 627 C C . ILE A 1 81 ? 0.478 0.846 7.926 1 98.5 81 ILE A C 1
ATOM 629 O O . ILE A 1 81 ? 0.097 0.508 9.055 1 98.5 81 ILE A O 1
ATOM 633 N N . GLY A 1 82 ? 0.539 0.028 6.883 1 98.31 82 GLY A N 1
ATOM 634 C CA . GLY A 1 82 ? 0.225 -1.377 7.086 1 98.31 82 GLY A CA 1
ATOM 635 C C . GLY A 1 82 ? 0.993 -1.999 8.234 1 98.31 82 GLY A C 1
ATOM 636 O O . GLY A 1 82 ? 0.422 -2.729 9.047 1 98.31 82 GLY A O 1
ATOM 637 N N . ALA A 1 83 ? 2.219 -1.704 8.344 1 98.31 83 ALA A N 1
ATOM 638 C CA . ALA A 1 83 ? 3.072 -2.254 9.391 1 98.31 83 ALA A CA 1
ATOM 639 C C . ALA A 1 83 ? 2.828 -1.549 10.727 1 98.31 83 ALA A C 1
ATOM 641 O O . ALA A 1 83 ? 2.725 -2.197 11.766 1 98.31 83 ALA A O 1
ATOM 642 N N . LEU A 1 84 ? 2.676 -0.25 10.688 1 98.38 84 LEU A N 1
ATOM 643 C CA . LEU A 1 84 ? 2.699 0.567 11.891 1 98.38 84 LEU A CA 1
ATOM 644 C C . LEU A 1 84 ? 1.418 0.381 12.703 1 98.38 84 LEU A C 1
ATOM 646 O O . LEU A 1 84 ? 1.436 0.473 13.93 1 98.38 84 LEU A O 1
ATOM 650 N N . VAL A 1 85 ? 0.358 0.048 12.031 1 97.56 85 VAL A N 1
ATOM 651 C CA . V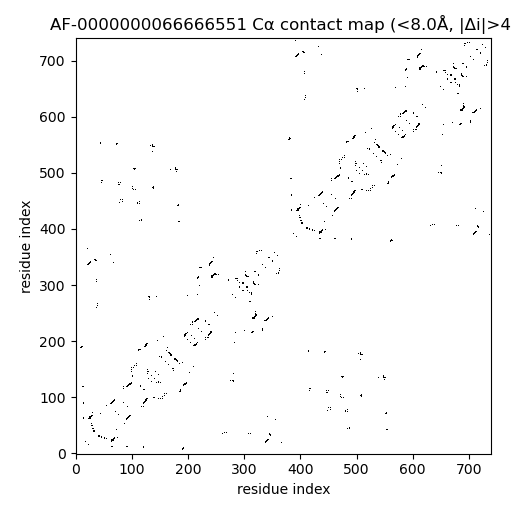AL A 1 85 ? -0.899 -0.163 12.742 1 97.56 85 VAL A CA 1
ATOM 652 C C . VAL A 1 85 ? -0.8 -1.42 13.602 1 97.56 85 VAL A C 1
ATOM 654 O O . VAL A 1 85 ? -1.517 -1.556 14.602 1 97.56 85 VAL A O 1
ATOM 657 N N . ARG A 1 86 ? 0.139 -2.318 13.242 1 96.5 86 ARG A N 1
ATOM 658 C CA . ARG A 1 86 ? 0.344 -3.545 14.008 1 96.5 86 ARG A CA 1
ATOM 659 C C . ARG A 1 86 ? 1.355 -3.326 15.133 1 96.5 86 ARG A C 1
ATOM 661 O O . ARG A 1 86 ? 1.456 -4.141 16.047 1 96.5 86 ARG A O 1
ATOM 668 N N . GLU A 1 87 ? 2.021 -2.229 15.094 1 97.38 87 GLU A N 1
ATOM 669 C CA . GLU A 1 87 ? 3.068 -1.902 16.062 1 97.38 87 GLU A CA 1
ATOM 670 C C . GLU A 1 87 ? 2.537 -0.987 17.156 1 97.38 87 GLU A C 1
ATOM 672 O O . GLU A 1 87 ? 3.287 -0.582 18.047 1 97.38 87 GLU A O 1
ATOM 677 N N . THR A 1 88 ? 1.255 -0.59 17.078 1 97.62 88 THR A N 1
ATOM 678 C CA . THR A 1 88 ? 0.614 0.323 18.016 1 97.62 88 THR A CA 1
ATOM 679 C C . THR A 1 88 ? -0.759 -0.201 18.422 1 97.62 88 THR A C 1
ATOM 681 O O . THR A 1 88 ? -1.273 -1.147 17.828 1 97.62 88 THR A O 1
ATOM 684 N N . GLU A 1 89 ? -1.348 0.404 19.438 1 96.31 89 GLU A N 1
ATOM 685 C CA . GLU A 1 89 ? -2.615 -0.097 19.953 1 96.31 89 GLU A CA 1
ATOM 686 C C . GLU A 1 89 ? -3.707 0.966 19.875 1 96.31 89 GLU A C 1
ATOM 688 O O . GLU A 1 89 ? -4.891 0.641 19.766 1 96.31 89 GLU A O 1
ATOM 693 N N . HIS A 1 90 ? -3.301 2.254 19.906 1 96.19 90 HIS A N 1
ATOM 694 C CA . HIS A 1 90 ? -4.328 3.27 20.109 1 96.19 90 HIS A CA 1
ATOM 695 C C . HIS A 1 90 ? -4.242 4.359 19.047 1 96.19 90 HIS A C 1
ATOM 697 O O . HIS A 1 90 ? -5.27 4.844 18.562 1 96.19 90 HIS A O 1
ATOM 703 N N . VAL A 1 91 ? -3.043 4.758 18.672 1 97.62 91 VAL A N 1
ATOM 704 C CA . VAL A 1 91 ? -2.85 5.906 17.797 1 97.62 91 VAL A CA 1
ATOM 705 C C . VAL A 1 91 ? -3.445 5.617 16.422 1 97.62 91 VAL A C 1
ATOM 707 O O . VAL A 1 91 ? -3.33 4.5 15.914 1 97.62 91 VAL A O 1
ATOM 710 N N . THR A 1 92 ? -4.148 6.527 15.867 1 97.75 92 THR A N 1
ATOM 711 C CA . THR A 1 92 ? -4.656 6.465 14.5 1 97.75 92 THR A CA 1
ATOM 712 C C . THR A 1 92 ? -3.623 7.004 13.516 1 97.75 92 THR A C 1
ATOM 714 O O . THR A 1 92 ? -2.783 7.832 13.883 1 97.75 92 THR A O 1
ATOM 717 N N . PHE A 1 93 ? -3.635 6.535 12.336 1 98.31 93 PHE A N 1
ATOM 718 C CA . PHE A 1 93 ? -2.748 7.047 11.297 1 98.31 93 PHE A CA 1
ATOM 719 C C . PHE A 1 93 ? -3.535 7.82 10.25 1 98.31 93 PHE A C 1
ATOM 721 O O . PHE A 1 93 ? -4.527 7.316 9.711 1 98.31 93 PHE A O 1
ATOM 728 N N . ILE A 1 94 ? -3.152 9.047 9.953 1 98.25 94 ILE A N 1
ATOM 729 C CA . ILE A 1 94 ? -3.732 9.859 8.891 1 98.25 94 ILE A CA 1
ATOM 730 C C . ILE A 1 94 ? -2.939 9.672 7.602 1 98.25 94 ILE A C 1
ATOM 732 O O . ILE A 1 94 ? -1.808 10.141 7.484 1 98.25 94 ILE A O 1
ATOM 736 N N . LEU A 1 95 ? -3.506 9 6.691 1 98.12 95 LEU A N 1
ATOM 737 C CA . LEU A 1 95 ? -2.898 8.789 5.383 1 98.12 95 LEU A CA 1
ATOM 738 C C . LEU A 1 95 ? -3.062 10.023 4.504 1 98.12 95 LEU A C 1
ATOM 740 O O . LEU A 1 95 ? -4.168 10.32 4.043 1 98.12 95 LEU A O 1
ATOM 744 N N . ALA A 1 96 ? -1.996 10.75 4.285 1 97.38 96 ALA A N 1
ATOM 745 C CA . ALA A 1 96 ? -2.035 11.781 3.256 1 97.38 96 ALA A CA 1
ATOM 746 C C . ALA A 1 96 ? -1.861 11.188 1.865 1 97.38 96 ALA A C 1
ATOM 748 O O . ALA A 1 96 ? -0.904 10.445 1.615 1 97.38 96 ALA A O 1
ATOM 749 N N . TYR A 1 97 ? -2.756 11.5 1.018 1 97 97 TYR A N 1
ATOM 750 C CA . TYR A 1 97 ? -2.672 10.961 -0.337 1 97 97 TYR A CA 1
ATOM 751 C C . TYR A 1 97 ? -3.354 11.891 -1.334 1 97 97 TYR A C 1
ATOM 753 O O . TYR A 1 97 ? -4.094 12.797 -0.941 1 97 97 TYR A O 1
ATOM 761 N N . ARG A 1 98 ? -3.031 11.68 -2.645 1 96.06 98 ARG A N 1
ATOM 762 C CA . ARG A 1 98 ? -3.525 12.555 -3.705 1 96.06 98 ARG A CA 1
ATOM 763 C C . ARG A 1 98 ? -4.465 11.805 -4.641 1 96.06 98 ARG A C 1
ATOM 765 O O . ARG A 1 98 ? -4.055 10.844 -5.297 1 96.06 98 ARG A O 1
ATOM 772 N N . PRO A 1 99 ? -5.719 12.297 -4.715 1 96 99 PRO A N 1
ATOM 773 C CA . PRO A 1 99 ? -6.539 11.742 -5.793 1 96 99 PRO A CA 1
ATOM 774 C C . PRO A 1 99 ? -5.875 11.859 -7.16 1 96 99 PRO A C 1
ATOM 776 O O . PRO A 1 99 ? -5.359 12.922 -7.512 1 96 99 PRO A O 1
ATOM 779 N N . GLY A 1 100 ? -5.809 10.836 -7.871 1 93.44 100 GLY A N 1
ATOM 780 C CA . GLY A 1 100 ? -5.094 10.789 -9.133 1 93.44 100 GLY A CA 1
ATOM 781 C C . GLY A 1 100 ? -3.939 9.805 -9.133 1 93.44 100 GLY A C 1
ATOM 782 O O . GLY A 1 100 ? -3.539 9.305 -10.188 1 93.44 100 GLY A O 1
ATOM 783 N N . LEU A 1 101 ? -3.465 9.555 -7.977 1 94.44 101 LEU A N 1
ATOM 784 C CA . LEU A 1 101 ? -2.369 8.602 -7.871 1 94.44 101 LEU A CA 1
ATOM 785 C C . LEU A 1 101 ? -2.877 7.172 -8.023 1 94.44 101 LEU A C 1
ATOM 787 O O . LEU A 1 101 ? -2.166 6.309 -8.547 1 94.44 101 LEU A O 1
ATOM 791 N N . LEU A 1 102 ? -4.078 6.922 -7.539 1 94.75 102 LEU A N 1
ATOM 792 C CA . LEU A 1 102 ? -4.777 5.645 -7.633 1 94.75 102 LEU A CA 1
ATOM 793 C C . LEU A 1 102 ? -6.219 5.844 -8.094 1 94.75 102 LEU A C 1
ATOM 795 O O . LEU A 1 102 ? -6.797 6.914 -7.883 1 94.75 102 LEU A O 1
ATOM 799 N N . SER A 1 103 ? -6.742 4.766 -8.656 1 97.12 103 SER A N 1
ATOM 800 C CA . SER A 1 103 ? -8.18 4.812 -8.883 1 97.12 103 SER A CA 1
ATOM 801 C C . SER A 1 103 ? -8.945 4.82 -7.566 1 97.12 103 SER A C 1
ATOM 803 O O . SER A 1 103 ? -8.469 4.289 -6.559 1 97.12 103 SER A O 1
ATOM 805 N N . PRO A 1 104 ? -10.148 5.434 -7.594 1 98.38 104 PRO A N 1
ATOM 806 C CA . PRO A 1 104 ? -10.93 5.41 -6.355 1 98.38 104 PRO A CA 1
ATOM 807 C C . PRO A 1 104 ? -11.281 3.996 -5.902 1 98.38 104 PRO A C 1
ATOM 809 O O . PRO A 1 104 ? -11.375 3.734 -4.703 1 98.38 104 PRO A O 1
ATOM 812 N N . THR A 1 105 ? -11.422 3.068 -6.871 1 98.56 105 THR A N 1
ATOM 813 C CA . THR A 1 105 ? -11.703 1.68 -6.527 1 98.56 105 THR A CA 1
ATOM 814 C C . THR A 1 105 ? -10.539 1.064 -5.762 1 98.56 105 THR A C 1
ATOM 816 O O . THR A 1 105 ? -10.719 0.515 -4.676 1 98.56 105 THR A O 1
ATOM 819 N N . LEU A 1 106 ? -9.344 1.214 -6.32 1 98.5 106 LEU A N 1
ATOM 820 C CA . LEU A 1 106 ? -8.164 0.654 -5.672 1 98.5 106 LEU A CA 1
ATOM 821 C C . LEU A 1 106 ? -7.91 1.331 -4.328 1 98.5 106 LEU A C 1
ATOM 823 O O . LEU A 1 106 ? -7.578 0.664 -3.346 1 98.5 106 LEU A O 1
ATOM 827 N N . PHE A 1 107 ? -8.07 2.623 -4.297 1 98.69 107 PHE A N 1
ATOM 828 C CA . PHE A 1 107 ? -7.844 3.375 -3.068 1 98.69 107 PHE A CA 1
ATOM 829 C C . PHE A 1 107 ? -8.766 2.885 -1.956 1 98.69 107 PHE A C 1
ATOM 831 O O . PHE A 1 107 ? -8.312 2.631 -0.837 1 98.69 107 PHE A O 1
ATOM 838 N N . THR A 1 108 ? -10.023 2.762 -2.277 1 98.56 108 THR A N 1
ATOM 839 C CA . THR A 1 108 ? -11 2.283 -1.297 1 98.56 108 THR A CA 1
ATOM 840 C C . THR A 1 108 ? -10.633 0.88 -0.819 1 98.56 108 THR A C 1
ATOM 842 O O . THR A 1 108 ? -10.719 0.585 0.375 1 98.56 108 THR A O 1
ATOM 845 N N . GLN A 1 109 ? -10.195 0.033 -1.743 1 98.31 109 GLN A N 1
ATOM 846 C CA . GLN A 1 109 ? -9.781 -1.325 -1.401 1 98.31 109 GLN A CA 1
ATOM 847 C C . GLN A 1 109 ? -8.625 -1.318 -0.403 1 98.31 109 GLN A C 1
ATOM 849 O O . GLN A 1 109 ? -8.648 -2.059 0.583 1 98.31 109 GLN A O 1
ATOM 854 N N . VAL A 1 110 ? -7.68 -0.449 -0.614 1 98.62 110 VAL A N 1
ATOM 855 C CA . VAL A 1 110 ? -6.504 -0.34 0.245 1 98.62 110 VAL A CA 1
ATOM 856 C C . VAL A 1 110 ? -6.918 0.176 1.622 1 98.62 110 VAL A C 1
ATOM 858 O O . VAL A 1 110 ? -6.523 -0.386 2.646 1 98.62 110 VAL A O 1
ATOM 861 N N . VAL A 1 111 ? -7.734 1.169 1.64 1 98.56 111 VAL A N 1
ATOM 862 C CA . VAL A 1 111 ? -8.18 1.775 2.891 1 98.56 111 VAL A CA 1
ATOM 863 C C . VAL A 1 111 ? -9 0.767 3.689 1 98.56 111 VAL A C 1
ATOM 865 O O . VAL A 1 111 ? -8.828 0.637 4.902 1 98.56 111 VAL A O 1
ATOM 868 N N . ASN A 1 112 ? -9.898 0.058 3.006 1 98.06 112 ASN A N 1
ATOM 869 C CA . ASN A 1 112 ? -10.672 -0.988 3.672 1 98.06 112 ASN A CA 1
ATOM 870 C C . ASN A 1 112 ? -9.766 -2.045 4.293 1 98.06 112 ASN A C 1
ATOM 872 O O . ASN A 1 112 ? -10 -2.494 5.414 1 98.06 112 ASN A O 1
ATOM 876 N N . THR A 1 113 ? -8.758 -2.436 3.561 1 97.88 113 THR A N 1
ATOM 877 C CA . THR A 1 113 ? -7.812 -3.426 4.062 1 97.88 113 THR A CA 1
ATOM 878 C C . THR A 1 113 ? -7.148 -2.938 5.344 1 97.88 113 THR A C 1
ATOM 880 O O . THR A 1 113 ? -7.121 -3.654 6.348 1 97.88 113 THR A O 1
ATOM 883 N N . ILE A 1 114 ? -6.684 -1.706 5.348 1 98.44 114 ILE A N 1
ATOM 884 C CA . ILE A 1 114 ? -6.012 -1.14 6.512 1 98.44 114 ILE A CA 1
ATOM 885 C C . ILE A 1 114 ? -6.996 -1.033 7.676 1 98.44 114 ILE A C 1
ATOM 887 O O . ILE A 1 114 ? -6.625 -1.242 8.836 1 98.44 114 ILE A O 1
ATOM 891 N N . SER A 1 115 ? -8.25 -0.715 7.375 1 97.75 115 SER A N 1
ATOM 892 C CA . SER A 1 115 ? -9.25 -0.605 8.438 1 97.75 115 SER A CA 1
ATOM 893 C C . SER A 1 115 ? -9.391 -1.919 9.195 1 97.75 115 SER A C 1
ATOM 895 O O . SER A 1 115 ? -9.539 -1.92 10.422 1 97.75 115 SER A O 1
ATOM 897 N N . TRP A 1 116 ? -9.281 -3.006 8.523 1 96.06 116 TRP A N 1
ATOM 898 C CA . TRP A 1 116 ? -9.375 -4.316 9.156 1 96.06 116 TRP A CA 1
ATOM 899 C C . TRP A 1 116 ? -8.094 -4.656 9.906 1 96.06 116 TRP A C 1
ATOM 901 O O . TRP A 1 116 ? -8.141 -5.242 10.992 1 96.06 116 TRP A O 1
ATOM 911 N N . MET A 1 117 ? -7.004 -4.293 9.352 1 97 117 MET A N 1
ATOM 912 C CA . MET A 1 117 ? -5.715 -4.582 9.977 1 97 117 MET A CA 1
ATOM 913 C C . MET A 1 117 ? -5.539 -3.781 11.258 1 97 117 MET A C 1
ATOM 915 O O . MET A 1 117 ? -4.805 -4.195 12.156 1 97 117 MET A O 1
ATOM 919 N N . SER A 1 118 ? -6.23 -2.672 11.391 1 96.5 118 SER A N 1
ATOM 920 C CA . SER A 1 118 ? -5.973 -1.707 12.453 1 96.5 118 SER A CA 1
ATOM 921 C C . SER A 1 118 ? -7.172 -1.577 13.383 1 96.5 118 SER A C 1
ATOM 923 O O . SER A 1 118 ? -7.145 -0.797 14.336 1 96.5 118 SER A O 1
ATOM 925 N N . ASN A 1 119 ? -8.203 -2.318 13.086 1 95.19 119 ASN A N 1
ATOM 926 C CA . ASN A 1 119 ? -9.477 -2.164 13.781 1 95.19 119 ASN A CA 1
ATOM 927 C C . ASN A 1 119 ? -9.992 -0.73 13.695 1 95.19 119 ASN A C 1
ATOM 929 O O . ASN A 1 119 ? -10.359 -0.136 14.711 1 95.19 119 ASN A O 1
ATOM 933 N N . GLY A 1 120 ? -9.836 -0.176 12.492 1 96.12 120 GLY A N 1
ATOM 934 C CA . GLY A 1 120 ? -10.469 1.094 12.172 1 96.12 120 GLY A CA 1
ATOM 935 C C . GLY A 1 120 ? -9.578 2.291 12.438 1 96.12 120 GLY A C 1
ATOM 936 O O . GLY A 1 120 ? -9.992 3.436 12.25 1 96.12 120 GLY A O 1
ATOM 937 N N . ARG A 1 121 ? -8.312 2.154 12.828 1 96.88 121 ARG A N 1
ATOM 938 C CA . ARG A 1 121 ? -7.426 3.254 13.188 1 96.88 121 ARG A CA 1
ATOM 939 C C . ARG A 1 121 ? -6.742 3.834 11.961 1 96.88 121 ARG A C 1
ATOM 941 O O . ARG A 1 121 ? -5.512 3.885 11.891 1 96.88 121 ARG A O 1
ATOM 948 N N . ILE A 1 122 ? -7.547 4.359 11.031 1 97.81 122 ILE A N 1
ATOM 949 C CA . ILE A 1 122 ? -7.07 5.035 9.828 1 97.81 122 ILE A CA 1
ATOM 950 C C . ILE A 1 122 ? -7.969 6.234 9.523 1 97.81 122 ILE A C 1
ATOM 952 O O . ILE A 1 122 ? -9.195 6.137 9.609 1 97.81 122 ILE A O 1
ATOM 956 N N . SER A 1 123 ? -7.379 7.367 9.273 1 97.94 123 SER A N 1
ATOM 957 C CA . SER A 1 123 ? -7.996 8.57 8.727 1 97.94 123 SER A CA 1
ATOM 958 C C . SER A 1 123 ? -7.312 8.992 7.43 1 97.94 123 SER A C 1
ATOM 960 O O . SER A 1 123 ? -6.266 8.453 7.066 1 97.94 123 SER A O 1
ATOM 962 N N . LEU A 1 124 ? -7.957 9.859 6.73 1 98.25 124 LEU A N 1
ATOM 963 C CA . LEU A 1 124 ? -7.41 10.305 5.453 1 98.25 124 LEU A CA 1
ATOM 964 C C . LEU A 1 124 ? -7.164 11.812 5.469 1 98.25 124 LEU A C 1
ATOM 966 O O . LEU A 1 124 ? -7.973 12.57 6.008 1 98.25 124 LEU A O 1
ATOM 970 N N . ASN A 1 125 ? -6.055 12.234 4.965 1 97.88 125 ASN A N 1
ATOM 971 C CA . ASN A 1 125 ? -5.805 13.609 4.559 1 97.88 125 ASN A CA 1
ATOM 972 C C . ASN A 1 125 ? -5.625 13.727 3.047 1 97.88 125 ASN A C 1
ATOM 974 O O . ASN A 1 125 ? -4.531 13.492 2.531 1 97.88 125 ASN A O 1
ATOM 978 N N . LEU A 1 126 ? -6.711 14.047 2.359 1 97.19 126 LEU A N 1
ATOM 979 C CA . LEU A 1 126 ? -6.633 14.148 0.907 1 97.19 126 LEU A CA 1
ATOM 980 C C . LEU A 1 126 ? -6.176 15.539 0.48 1 97.19 126 LEU A C 1
ATOM 982 O O . LEU A 1 126 ? -6.754 16.547 0.898 1 97.19 126 LEU A O 1
ATOM 986 N N . VAL A 1 127 ? -5.098 15.508 -0.298 1 92.75 127 VAL A N 1
ATOM 987 C CA . VAL A 1 127 ? -4.473 16.734 -0.788 1 92.75 127 VAL A CA 1
ATOM 988 C C . VAL A 1 127 ? -4.488 16.75 -2.314 1 92.75 127 VAL A C 1
ATOM 990 O O . VAL A 1 127 ? -4.211 15.727 -2.951 1 92.75 127 VAL A O 1
ATOM 993 N N . ALA A 1 128 ? -4.816 17.828 -2.922 1 87.5 128 ALA A N 1
ATOM 994 C CA . ALA A 1 128 ? -4.914 17.875 -4.379 1 87.5 128 ALA A CA 1
ATOM 995 C C . ALA A 1 128 ? -3.529 17.969 -5.016 1 87.5 128 ALA A C 1
ATOM 997 O O . ALA A 1 128 ? -3.377 17.734 -6.219 1 87.5 128 ALA A O 1
ATOM 998 N N . GLY A 1 129 ? -2.553 18.188 -4.254 1 85.5 129 GLY A N 1
ATOM 999 C CA . GLY A 1 129 ? -1.2 18.344 -4.766 1 85.5 129 GLY A CA 1
ATOM 1000 C C . GLY A 1 129 ? -0.738 19.797 -4.809 1 85.5 129 GLY A C 1
ATOM 1001 O O . GLY A 1 129 ? -1.54 20.703 -5.039 1 85.5 129 GLY A O 1
ATOM 1002 N N . ILE A 1 130 ? 0.594 19.984 -4.641 1 81 130 ILE A N 1
ATOM 1003 C CA . ILE A 1 130 ? 1.088 21.344 -4.527 1 81 130 ILE A CA 1
ATOM 1004 C C . ILE A 1 130 ? 2.057 21.641 -5.668 1 81 130 ILE A C 1
ATOM 1006 O O . ILE A 1 130 ? 2.373 22.812 -5.938 1 81 130 ILE A O 1
ATOM 1010 N N . SER A 1 131 ? 2.492 20.656 -6.352 1 88.31 131 SER A N 1
ATOM 1011 C CA . SER A 1 131 ? 3.568 20.812 -7.324 1 88.31 131 SER A CA 1
ATOM 1012 C C . SER A 1 131 ? 3.223 20.156 -8.648 1 88.31 131 SER A C 1
ATOM 1014 O O . SER A 1 131 ? 3.262 18.922 -8.758 1 88.31 131 SER A O 1
ATOM 1016 N N . PRO A 1 132 ? 2.963 21 -9.656 1 91.69 132 PRO A N 1
ATOM 1017 C CA . PRO A 1 132 ? 2.73 20.406 -10.984 1 91.69 132 PRO A CA 1
ATOM 1018 C C . PRO A 1 132 ? 3.904 19.562 -11.469 1 91.69 132 PRO A C 1
ATOM 1020 O O . PRO A 1 132 ? 3.701 18.531 -12.125 1 91.69 132 PRO A O 1
ATOM 1023 N N . ALA A 1 133 ? 5.074 20.031 -11.109 1 92 133 ALA A N 1
ATOM 1024 C CA . ALA A 1 133 ? 6.262 19.281 -11.516 1 92 133 ALA A CA 1
ATOM 1025 C C . ALA A 1 133 ? 6.277 17.891 -10.883 1 92 133 ALA A C 1
ATOM 1027 O O . ALA A 1 133 ? 6.547 16.906 -11.562 1 92 133 ALA A O 1
ATOM 1028 N N . GLU A 1 134 ? 5.992 17.812 -9.594 1 93.19 134 GLU A N 1
ATOM 1029 C CA . GLU A 1 134 ? 5.938 16.5 -8.938 1 93.19 134 GLU A CA 1
ATOM 1030 C C . GLU A 1 134 ? 4.828 15.641 -9.523 1 93.19 134 GLU A C 1
ATOM 1032 O O . GLU A 1 134 ? 5.02 14.438 -9.734 1 93.19 134 GLU A O 1
ATOM 1037 N N . GLN A 1 135 ? 3.723 16.25 -9.789 1 95.5 135 GLN A N 1
ATOM 1038 C CA . GLN A 1 135 ? 2.598 15.523 -10.359 1 95.5 135 GLN A CA 1
ATOM 1039 C C . GLN A 1 135 ? 2.953 14.945 -11.727 1 95.5 135 GLN A C 1
ATOM 1041 O O . GLN A 1 135 ? 2.609 13.797 -12.023 1 95.5 135 GLN A O 1
ATOM 1046 N N . ALA A 1 136 ? 3.658 15.703 -12.492 1 96.5 136 ALA A N 1
ATOM 1047 C CA . ALA A 1 136 ? 4.066 15.258 -13.82 1 96.5 136 ALA A CA 1
ATOM 1048 C C . ALA A 1 136 ? 4.984 14.039 -13.727 1 96.5 136 ALA A C 1
ATOM 1050 O O . ALA A 1 136 ? 4.969 13.172 -14.609 1 96.5 136 ALA A O 1
ATOM 1051 N N . GLY A 1 137 ? 5.695 13.969 -12.648 1 97.44 137 GLY A N 1
ATOM 1052 C CA . GLY A 1 137 ? 6.555 12.812 -12.414 1 97.44 137 GLY A CA 1
ATOM 1053 C C . GLY A 1 137 ? 5.781 11.531 -12.195 1 97.44 137 GLY A C 1
ATOM 1054 O O . GLY A 1 137 ? 6.316 10.438 -12.383 1 97.44 137 GLY A O 1
ATOM 1055 N N . TYR A 1 138 ? 4.547 11.688 -11.805 1 97.5 138 TYR A N 1
ATOM 1056 C CA . TYR A 1 138 ? 3.666 10.539 -11.633 1 97.5 138 TYR A CA 1
ATOM 1057 C C . TYR A 1 138 ? 2.771 10.352 -12.852 1 97.5 138 TYR A C 1
ATOM 1059 O O . TYR A 1 138 ? 1.905 9.477 -12.867 1 97.5 138 TYR A O 1
ATOM 1067 N N . GLY A 1 139 ? 2.902 11.211 -13.828 1 97 139 GLY A N 1
ATOM 1068 C CA . GLY A 1 139 ? 2.119 11.141 -15.055 1 97 139 GLY A CA 1
ATOM 1069 C C . GLY A 1 139 ? 0.8 11.883 -14.961 1 97 139 GLY A C 1
ATOM 1070 O O . GLY A 1 139 ? -0.14 11.586 -15.703 1 97 139 GLY A O 1
ATOM 1071 N N . ASP A 1 140 ? 0.667 12.727 -13.992 1 95.94 140 ASP A N 1
ATOM 1072 C CA . ASP A 1 140 ? -0.536 13.531 -13.797 1 95.94 140 ASP A CA 1
ATOM 1073 C C . ASP A 1 140 ? -0.325 14.961 -14.281 1 95.94 140 ASP A C 1
ATOM 1075 O O . ASP A 1 140 ? 0.476 15.703 -13.711 1 95.94 140 ASP A O 1
ATOM 1079 N N . PHE A 1 141 ? -1.108 15.43 -15.234 1 95.12 141 PHE A N 1
ATOM 1080 C CA . PHE A 1 141 ? -0.898 16.719 -15.867 1 95.12 141 PHE A CA 1
ATOM 1081 C C . PHE A 1 141 ? -2.125 17.609 -15.703 1 95.12 141 PHE A C 1
ATOM 1083 O O . PHE A 1 141 ? -2.268 18.625 -16.406 1 95.12 141 PHE A O 1
ATOM 1090 N N . VAL A 1 142 ? -3.035 17.188 -14.82 1 93.38 142 VAL A N 1
ATOM 1091 C CA . VAL A 1 142 ? -4.25 17.953 -14.562 1 93.38 142 VAL A CA 1
ATOM 1092 C C . VAL A 1 142 ? -3.9 19.25 -13.836 1 93.38 142 VAL A C 1
ATOM 1094 O O . VAL A 1 142 ? -3.133 19.234 -12.867 1 93.38 142 VAL A O 1
ATOM 1097 N N . ALA A 1 143 ? -4.473 20.312 -14.281 1 89.38 143 ALA A N 1
ATOM 1098 C CA . ALA A 1 143 ? -4.227 21.609 -13.664 1 89.38 143 ALA A CA 1
ATOM 1099 C C . A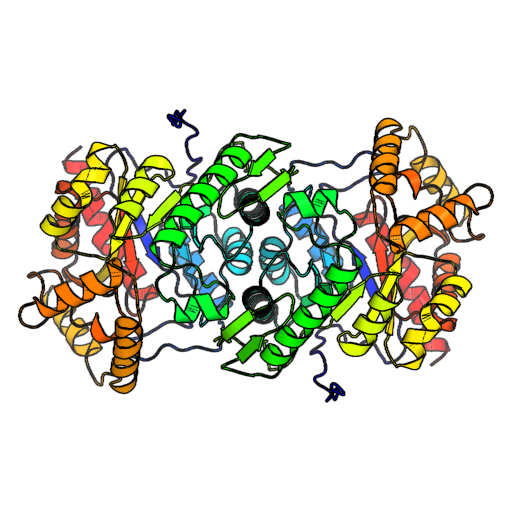LA A 1 143 ? -4.941 21.719 -12.32 1 89.38 143 ALA A C 1
ATOM 1101 O O . ALA A 1 143 ? -5.789 20.891 -11.992 1 89.38 143 ALA A O 1
ATOM 1102 N N . HIS A 1 144 ? -4.617 22.688 -11.539 1 83.81 144 HIS A N 1
ATOM 1103 C CA . HIS A 1 144 ? -5.031 22.859 -10.148 1 83.81 144 HIS A CA 1
ATOM 1104 C C . HIS A 1 144 ? -6.543 22.719 -10 1 83.81 144 HIS A C 1
ATOM 1106 O O . HIS A 1 144 ? -7.027 21.891 -9.227 1 83.81 144 HIS A O 1
ATOM 1112 N N . ASP A 1 145 ? -7.328 23.516 -10.727 1 81.88 145 ASP A N 1
ATOM 1113 C CA . ASP A 1 145 ? -8.781 23.469 -10.586 1 81.88 145 ASP A CA 1
ATOM 1114 C C . ASP A 1 145 ? -9.336 22.109 -11 1 81.88 145 ASP A C 1
ATOM 1116 O O . ASP A 1 145 ? -10.281 21.609 -10.391 1 81.88 145 ASP A O 1
ATOM 1120 N N . GLY A 1 146 ? -8.758 21.578 -12 1 91.25 146 GLY A N 1
ATOM 1121 C CA . GLY A 1 146 ? -9.141 20.25 -12.422 1 91.25 146 GLY A CA 1
ATOM 1122 C C . GLY A 1 146 ? -8.867 19.188 -11.367 1 91.25 146 GLY A C 1
ATOM 1123 O O . GLY A 1 146 ? -9.609 18.219 -11.25 1 91.25 146 GLY A O 1
ATOM 1124 N N . ARG A 1 147 ? -7.848 19.422 -10.562 1 93.5 147 ARG A N 1
ATOM 1125 C CA . ARG A 1 147 ? -7.484 18.453 -9.531 1 93.5 147 ARG A CA 1
ATOM 1126 C C . ARG A 1 147 ? -8.523 18.422 -8.422 1 93.5 147 ARG A C 1
ATOM 1128 O O . ARG A 1 147 ? -8.789 17.375 -7.836 1 93.5 147 ARG A O 1
ATOM 1135 N N . TYR A 1 148 ? -9.109 19.547 -8.133 1 91.5 148 TYR A N 1
ATOM 1136 C CA . TYR A 1 148 ? -10.148 19.547 -7.109 1 91.5 148 TYR A CA 1
ATOM 1137 C C . TYR A 1 148 ? -11.438 18.922 -7.648 1 91.5 148 TYR A C 1
ATOM 1139 O O . TYR A 1 148 ? -12.148 18.234 -6.918 1 91.5 148 TYR A O 1
ATOM 1147 N N . ALA A 1 149 ? -11.734 19.25 -8.945 1 94.69 149 ALA A N 1
ATOM 1148 C CA . ALA A 1 149 ? -12.867 18.578 -9.555 1 94.69 149 ALA A CA 1
ATOM 1149 C C . ALA A 1 149 ? -12.68 17.062 -9.516 1 94.69 149 ALA A C 1
ATOM 1151 O O . ALA A 1 149 ? -13.609 16.312 -9.188 1 94.69 149 ALA A O 1
ATOM 1152 N N . ARG A 1 150 ? -11.547 16.656 -9.805 1 97.06 150 ARG A N 1
ATOM 1153 C CA . ARG A 1 150 ? -11.203 15.242 -9.734 1 97.06 150 ARG A CA 1
ATOM 1154 C C . ARG A 1 150 ? -11.336 14.719 -8.305 1 97.06 150 ARG A C 1
ATOM 1156 O O . ARG A 1 150 ? -11.82 13.602 -8.094 1 97.06 150 ARG A O 1
ATOM 1163 N N . THR A 1 151 ? -10.883 15.461 -7.367 1 97 151 THR A N 1
ATOM 1164 C CA . THR A 1 151 ? -10.969 15.078 -5.961 1 97 151 THR A CA 1
ATOM 1165 C C . THR A 1 151 ? -12.422 14.867 -5.547 1 97 151 THR A C 1
ATOM 1167 O O . THR A 1 151 ? -12.734 13.914 -4.832 1 97 151 THR A O 1
ATOM 1170 N N . GLN A 1 152 ? -13.281 15.727 -5.984 1 96.88 152 GLN A N 1
ATOM 1171 C CA . GLN A 1 152 ? -14.695 15.609 -5.641 1 96.88 152 GLN A CA 1
ATOM 1172 C C . GLN A 1 152 ? -15.297 14.328 -6.219 1 96.88 152 GLN A C 1
ATOM 1174 O O . GLN A 1 152 ? -16 13.602 -5.523 1 96.88 152 GLN A O 1
ATOM 1179 N N . GLU A 1 153 ? -14.992 14.016 -7.504 1 98.06 153 GLU A N 1
ATOM 1180 C CA . GLU A 1 153 ? -15.445 12.758 -8.078 1 98.06 153 GLU A CA 1
ATOM 1181 C C . GLU A 1 153 ? -14.883 11.562 -7.309 1 98.06 153 GLU A C 1
ATOM 1183 O O . GLU A 1 153 ? -15.602 10.602 -7.035 1 98.06 153 GLU A O 1
ATOM 1188 N N . PHE A 1 154 ? -13.617 11.68 -7.016 1 98.44 154 PHE A N 1
ATOM 1189 C CA . PHE A 1 154 ? -12.914 10.641 -6.273 1 98.44 154 PHE A CA 1
ATOM 1190 C C . PHE A 1 154 ? -13.617 10.344 -4.957 1 98.44 154 PHE A C 1
ATOM 1192 O O . PHE A 1 154 ? -13.914 9.188 -4.652 1 98.44 154 PHE A O 1
ATOM 1199 N N . LEU A 1 155 ? -13.922 11.336 -4.219 1 98.12 155 LEU A N 1
ATOM 1200 C CA . LEU A 1 155 ? -14.539 11.211 -2.902 1 98.12 155 LEU A CA 1
ATOM 1201 C C . LEU A 1 155 ? -15.977 10.727 -3.02 1 98.12 155 LEU A C 1
ATOM 1203 O O . LEU A 1 155 ? -16.453 9.961 -2.176 1 98.12 155 LEU A O 1
ATOM 1207 N N . GLU A 1 156 ? -16.641 11.156 -4.02 1 98.06 156 GLU A N 1
ATOM 1208 C CA . GLU A 1 156 ? -18 10.656 -4.246 1 98.06 156 GLU A CA 1
ATOM 1209 C C . GLU A 1 156 ? -18 9.141 -4.434 1 98.06 156 GLU A C 1
ATOM 1211 O O . GLU A 1 156 ? -18.797 8.43 -3.805 1 98.06 156 GLU A O 1
ATOM 1216 N N . ILE A 1 157 ? -17.141 8.664 -5.25 1 98.62 157 ILE A N 1
ATOM 1217 C CA . ILE A 1 157 ? -17.047 7.234 -5.523 1 98.62 157 ILE A CA 1
ATOM 1218 C C . ILE A 1 157 ? -16.672 6.484 -4.25 1 98.62 157 ILE A C 1
ATOM 1220 O O . ILE A 1 157 ? -17.297 5.484 -3.898 1 98.62 157 ILE A O 1
ATOM 1224 N N . CYS A 1 158 ? -15.672 6.977 -3.508 1 98.44 158 CYS A N 1
ATOM 1225 C CA . CYS A 1 158 ? -15.266 6.336 -2.264 1 98.44 158 CYS A CA 1
ATOM 1226 C C . CYS A 1 158 ? -16.422 6.246 -1.286 1 98.44 158 CYS A C 1
ATOM 1228 O O . CYS A 1 158 ? -16.656 5.199 -0.677 1 98.44 158 CYS A O 1
ATOM 1230 N N . HIS A 1 159 ? -17.156 7.363 -1.134 1 97.94 159 HIS A N 1
ATOM 1231 C CA . HIS A 1 159 ? -18.297 7.383 -0.222 1 97.94 159 HIS A CA 1
ATOM 1232 C C . HIS A 1 159 ? -19.344 6.355 -0.631 1 97.94 159 HIS A C 1
ATOM 1234 O O . HIS A 1 159 ? -19.953 5.699 0.224 1 97.94 159 HIS A O 1
ATOM 1240 N N . ARG A 1 160 ? -19.547 6.234 -1.909 1 97.88 160 ARG A N 1
ATOM 1241 C CA . ARG A 1 160 ? -20.516 5.254 -2.395 1 97.88 160 ARG A CA 1
ATOM 1242 C C . ARG A 1 160 ? -20.078 3.834 -2.066 1 97.88 160 ARG A C 1
ATOM 1244 O O . ARG A 1 160 ? -20.875 3.004 -1.647 1 97.88 160 ARG A O 1
ATOM 1251 N N . PHE A 1 161 ? -18.797 3.557 -2.219 1 97.94 161 PHE A N 1
ATOM 1252 C CA . PHE A 1 161 ? -18.281 2.262 -1.801 1 97.94 161 PHE A CA 1
ATOM 1253 C C . PHE A 1 161 ? -18.484 2.047 -0.307 1 97.94 161 PHE A C 1
ATOM 1255 O O . PHE A 1 161 ? -18.938 0.977 0.115 1 97.94 161 PHE A O 1
ATOM 1262 N N . TRP A 1 162 ? -18.203 3.016 0.509 1 97.19 162 TRP A N 1
ATOM 1263 C CA . TRP A 1 162 ? -18.266 2.877 1.96 1 97.19 162 TRP A CA 1
ATOM 1264 C C . TRP A 1 162 ? -19.703 2.77 2.432 1 97.19 162 TRP A C 1
ATOM 1266 O O . TRP A 1 162 ? -19.984 2.201 3.49 1 97.19 162 TRP A O 1
ATOM 1276 N N . ARG A 1 163 ? -20.609 3.217 1.615 1 95.62 163 ARG A N 1
ATOM 1277 C CA . ARG A 1 163 ? -22.031 3.051 1.919 1 95.62 163 ARG A CA 1
ATOM 1278 C C . ARG A 1 163 ? -22.516 1.663 1.515 1 95.62 163 ARG A C 1
ATOM 1280 O O . ARG A 1 163 ? -23.688 1.319 1.733 1 95.62 163 ARG A O 1
ATOM 1287 N N . GLY A 1 164 ? -21.656 0.907 0.85 1 94.06 164 GLY A N 1
ATOM 1288 C CA . GLY A 1 164 ? -21.969 -0.484 0.566 1 94.06 164 GLY A CA 1
ATOM 1289 C C . GLY A 1 164 ? -22.469 -0.705 -0.847 1 94.06 164 GLY A C 1
ATOM 1290 O O . GLY A 1 164 ? -22.938 -1.794 -1.181 1 94.06 164 GLY A O 1
ATOM 1291 N N . GLU A 1 165 ? -22.344 0.294 -1.748 1 96.12 165 GLU A N 1
ATOM 1292 C CA . GLU A 1 165 ? -22.844 0.144 -3.115 1 96.12 165 GLU A CA 1
ATOM 1293 C C . GLU A 1 165 ? -22 -0.864 -3.895 1 96.12 165 GLU A C 1
ATOM 1295 O O . GLU A 1 165 ? -20.766 -0.747 -3.949 1 96.12 165 GLU A O 1
ATOM 1300 N N . LYS A 1 166 ? -22.547 -1.906 -4.461 1 94 166 LYS A N 1
ATOM 1301 C CA . LYS A 1 166 ? -21.938 -2.93 -5.312 1 94 166 LYS A CA 1
ATOM 1302 C C . LYS A 1 166 ? -23.016 -3.68 -6.105 1 94 166 LYS A C 1
ATOM 1304 O O . LYS A 1 166 ? -23.969 -4.191 -5.531 1 94 166 LYS A O 1
ATOM 1309 N N . PRO A 1 167 ? -22.906 -3.631 -7.445 1 96.75 167 PRO A N 1
ATOM 1310 C CA . PRO A 1 167 ? -21.859 -3 -8.242 1 96.75 167 PRO A CA 1
ATOM 1311 C C . PRO A 1 167 ? -22.016 -1.483 -8.336 1 96.75 167 PRO A C 1
ATOM 1313 O O . PRO A 1 167 ? -23.109 -0.958 -8.141 1 96.75 167 PRO A O 1
ATOM 1316 N N . LEU A 1 168 ? -20.938 -0.786 -8.516 1 98.5 168 LEU A N 1
ATOM 1317 C CA . LEU A 1 168 ? -20.906 0.665 -8.664 1 98.5 168 LEU A CA 1
ATOM 1318 C C . LEU A 1 168 ? -20.422 1.059 -10.062 1 98.5 168 LEU A C 1
ATOM 1320 O O . LEU A 1 168 ? -19.375 0.603 -10.508 1 98.5 168 LEU A O 1
ATOM 1324 N N . THR A 1 169 ? -21.219 1.783 -10.781 1 98.75 169 THR A N 1
ATOM 1325 C CA . THR A 1 169 ? -20.844 2.393 -12.055 1 98.75 169 THR A CA 1
ATOM 1326 C C . THR A 1 169 ? -20.828 3.914 -11.938 1 98.75 169 THR A C 1
ATOM 1328 O O . THR A 1 169 ? -21.703 4.5 -11.305 1 98.75 169 THR A O 1
ATOM 1331 N N . TYR A 1 170 ? -19.859 4.527 -12.43 1 98.69 170 TYR A N 1
ATOM 1332 C CA . TYR A 1 170 ? -19.688 5.973 -12.383 1 98.69 170 TYR A CA 1
ATOM 1333 C C . TYR A 1 170 ? -19.094 6.488 -13.695 1 98.69 170 TYR A C 1
ATOM 1335 O O . TYR A 1 170 ? -18.141 5.906 -14.227 1 98.69 170 TYR A O 1
ATOM 1343 N N . GLU A 1 171 ? -19.625 7.496 -14.234 1 98.56 171 GLU A N 1
ATOM 1344 C CA . GLU A 1 171 ? -19.125 8.164 -15.438 1 98.56 171 GLU A CA 1
ATOM 1345 C C . GLU A 1 171 ? -19 9.664 -15.219 1 98.56 171 GLU A C 1
ATOM 1347 O O . GLU A 1 171 ? -19.984 10.398 -15.359 1 98.56 171 GLU A O 1
ATOM 1352 N N . GLY A 1 172 ? -17.828 10.055 -14.852 1 98.19 172 GLY A N 1
ATOM 1353 C CA . GLY A 1 172 ? -17.562 11.469 -14.664 1 98.19 172 GLY A CA 1
ATOM 1354 C C . GLY A 1 172 ? -16.5 12 -15.617 1 98.19 172 GLY A C 1
ATOM 1355 O O . GLY A 1 172 ? -16.125 11.32 -16.578 1 98.19 172 GLY A O 1
ATOM 1356 N N . ASP A 1 173 ? -16.047 13.25 -15.461 1 97.06 173 ASP A N 1
ATOM 1357 C CA . ASP A 1 173 ? -15.031 13.898 -16.297 1 97.06 173 ASP A 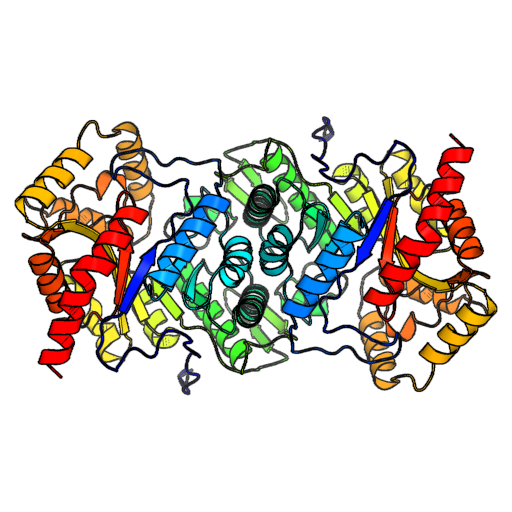CA 1
ATOM 1358 C C . ASP A 1 173 ? -13.648 13.297 -16.047 1 97.06 173 ASP A C 1
ATOM 1360 O O . ASP A 1 173 ? -12.828 13.234 -16.969 1 97.06 173 ASP A O 1
ATOM 1364 N N . HIS A 1 174 ? -13.43 12.797 -14.844 1 97.12 174 HIS A N 1
ATOM 1365 C CA . HIS A 1 174 ? -12.094 12.367 -14.461 1 97.12 174 HIS A CA 1
ATOM 1366 C C . HIS A 1 174 ? -12.039 10.859 -14.25 1 97.12 174 HIS A C 1
ATOM 1368 O O . HIS A 1 174 ? -10.984 10.242 -14.406 1 97.12 174 HIS A O 1
ATOM 1374 N N . TYR A 1 175 ? -13.188 10.281 -13.859 1 97.94 175 TYR A N 1
ATOM 1375 C CA . TYR A 1 175 ? -13.211 8.852 -13.602 1 97.94 175 TYR A CA 1
ATOM 1376 C C . TYR A 1 175 ? -14.391 8.188 -14.312 1 97.94 175 TYR A C 1
ATOM 1378 O O . TYR A 1 175 ? -15.5 8.719 -14.32 1 97.94 175 TYR A O 1
ATOM 1386 N N . VAL A 1 176 ? -14.047 7.039 -14.914 1 98.31 176 VAL A N 1
ATOM 1387 C CA . VAL A 1 176 ? -15.055 6.113 -15.422 1 98.31 176 VAL A CA 1
ATOM 1388 C C . VAL A 1 176 ? -14.82 4.727 -14.836 1 98.31 176 VAL A C 1
ATOM 1390 O O . VAL A 1 176 ? -13.734 4.16 -14.969 1 98.31 176 VAL A O 1
ATOM 1393 N N . ILE A 1 177 ? -15.734 4.254 -14.102 1 98.12 177 ILE A N 1
ATOM 1394 C CA . ILE A 1 177 ? -15.664 2.896 -13.57 1 98.12 177 ILE A CA 1
ATOM 1395 C C . ILE A 1 177 ? -16.969 2.154 -13.883 1 98.12 177 ILE A C 1
ATOM 1397 O O . ILE A 1 177 ? -18.047 2.748 -13.867 1 98.12 177 ILE A O 1
ATOM 1401 N N . LYS A 1 178 ? -16.844 0.913 -14.219 1 98.31 178 LYS A N 1
ATOM 1402 C CA . LYS A 1 178 ? -18 0.119 -14.617 1 98.31 178 LYS A CA 1
ATOM 1403 C C . LYS A 1 178 ? -18.156 -1.122 -13.742 1 98.31 178 LYS A C 1
ATOM 1405 O O . LYS A 1 178 ? -17.234 -1.946 -13.664 1 98.31 178 LYS A O 1
ATOM 1410 N N . GLU A 1 179 ? -19.219 -1.24 -13.086 1 97.69 179 GLU A N 1
ATOM 1411 C CA . GLU A 1 179 ? -19.672 -2.406 -12.328 1 97.69 179 GLU A CA 1
ATOM 1412 C C . GLU A 1 179 ? -18.609 -2.854 -11.328 1 97.69 179 GLU A C 1
ATOM 1414 O O . GLU A 1 179 ? -18.312 -4.047 -11.219 1 97.69 179 GLU A O 1
ATOM 1419 N N . ALA A 1 180 ? -18 -1.862 -10.664 1 98 180 ALA A N 1
ATOM 1420 C CA . ALA A 1 180 ? -17.016 -2.152 -9.633 1 98 180 ALA A CA 1
ATOM 1421 C C . ALA A 1 180 ? -17.672 -2.793 -8.414 1 98 180 ALA A C 1
ATOM 1423 O O . ALA A 1 180 ? -18.734 -2.359 -7.973 1 98 180 ALA A O 1
ATOM 1424 N N . ALA A 1 181 ? -17.047 -3.85 -7.918 1 95.69 181 ALA A N 1
ATOM 1425 C CA . ALA A 1 181 ? -17.578 -4.535 -6.742 1 95.69 181 ALA A CA 1
ATOM 1426 C C . ALA A 1 181 ? -16.453 -4.973 -5.809 1 95.69 181 ALA A C 1
ATOM 1428 O O . ALA A 1 181 ? -15.844 -6.027 -6.004 1 95.69 181 ALA A O 1
ATOM 1429 N N . LEU A 1 182 ? -16.234 -4.207 -4.73 1 96.12 182 LEU A N 1
ATOM 1430 C CA . LEU A 1 182 ? -15.234 -4.559 -3.736 1 96.12 182 LEU A CA 1
ATOM 1431 C C . LEU A 1 182 ? -15.758 -5.621 -2.781 1 96.12 182 LEU A C 1
ATOM 1433 O O . LEU A 1 182 ? -16.875 -5.508 -2.271 1 96.12 182 LEU A O 1
ATOM 1437 N N . GLY A 1 183 ? -14.992 -6.648 -2.574 1 93.62 183 GLY A N 1
ATOM 1438 C CA . GLY A 1 183 ? -15.391 -7.719 -1.672 1 93.62 183 GLY A CA 1
ATOM 1439 C C . GLY A 1 183 ? -15.297 -7.332 -0.208 1 93.62 183 GLY A C 1
ATOM 1440 O O . GLY A 1 183 ? -16.125 -7.734 0.604 1 93.62 183 GLY A O 1
ATOM 1441 N N . LEU A 1 184 ? -14.305 -6.562 0.103 1 95.19 184 LEU A N 1
ATOM 1442 C CA . LEU A 1 184 ? -14.07 -6.16 1.485 1 95.19 184 LEU A CA 1
ATOM 1443 C C . LEU A 1 184 ? -14.547 -4.734 1.728 1 95.19 184 LEU A C 1
ATOM 1445 O O . LEU A 1 184 ? -14.07 -3.797 1.083 1 95.19 184 LEU A O 1
ATOM 1449 N N . GLY A 1 185 ? -15.516 -4.57 2.574 1 96.12 185 GLY A N 1
ATOM 1450 C CA . GLY A 1 185 ? -15.945 -3.246 2.994 1 96.12 185 GLY A CA 1
ATOM 1451 C C . GLY A 1 185 ? -15.109 -2.682 4.129 1 96.12 185 GLY A C 1
ATOM 1452 O O . GLY A 1 185 ? -14.195 -3.346 4.625 1 96.12 185 GLY A O 1
ATOM 1453 N N . TYR A 1 186 ? -15.406 -1.461 4.453 1 96.5 186 TYR A N 1
ATOM 1454 C CA . TYR A 1 186 ? -14.758 -0.859 5.613 1 96.5 186 TYR A CA 1
ATOM 1455 C C . TYR A 1 186 ? -15.125 -1.605 6.891 1 96.5 186 TYR A C 1
ATOM 1457 O O . TYR A 1 186 ? -16.281 -2.016 7.07 1 96.5 186 TYR A O 1
ATOM 1465 N N . LYS A 1 187 ? -14.188 -1.802 7.75 1 94.81 187 LYS A N 1
ATOM 1466 C CA . LYS A 1 187 ? -14.391 -2.559 8.984 1 94.81 187 LYS A CA 1
ATOM 1467 C C . LYS A 1 187 ? -15.578 -2.01 9.766 1 94.81 187 LYS A C 1
ATOM 1469 O O . LYS A 1 187 ? -15.688 -0.799 9.969 1 94.81 187 LYS A O 1
ATOM 1474 N N . ASP A 1 188 ? -16.562 -2.914 10.195 1 91.44 188 ASP A N 1
ATOM 1475 C CA . ASP A 1 188 ? -17.734 -2.646 11.023 1 91.44 188 ASP A CA 1
ATOM 1476 C C . ASP A 1 188 ? -18.703 -1.683 10.328 1 91.44 188 ASP A C 1
ATOM 1478 O O . ASP A 1 188 ? -19.578 -1.104 10.969 1 91.44 188 ASP A O 1
ATOM 1482 N N . GLY A 1 189 ? -18.562 -1.573 9.25 1 86.44 189 GLY A N 1
ATOM 1483 C CA . GLY A 1 189 ? -19.484 -0.715 8.523 1 86.44 189 GLY A CA 1
ATOM 1484 C C . GLY A 1 189 ? -19.203 0.762 8.711 1 86.44 189 GLY A C 1
ATOM 1485 O O . GLY A 1 189 ? -18.453 1.146 9.609 1 86.44 189 GLY A O 1
ATOM 1486 N N . GLY A 1 190 ? -18.828 1.604 7.848 1 88.06 190 GLY A N 1
ATOM 1487 C CA . GLY A 1 190 ? -18.531 3.023 7.941 1 88.06 190 GLY A CA 1
ATOM 1488 C C . GLY A 1 190 ? -17.5 3.48 6.934 1 88.06 190 GLY A C 1
ATOM 1489 O O . GLY A 1 190 ? -17.453 2.984 5.809 1 88.06 190 GLY A O 1
ATOM 1490 N N . ARG A 1 191 ? -16.797 4.523 7.453 1 96.06 191 ARG A N 1
ATOM 1491 C CA . ARG A 1 191 ? -15.766 5.133 6.625 1 96.06 191 ARG A CA 1
ATOM 1492 C C . ARG A 1 191 ? -14.703 5.812 7.484 1 96.06 191 ARG A C 1
ATOM 1494 O O . ARG A 1 191 ? -14.93 6.066 8.672 1 96.06 191 ARG A O 1
ATOM 1501 N N . PRO A 1 192 ? -13.578 6.035 6.988 1 97.38 192 PRO A N 1
ATOM 1502 C CA . PRO A 1 192 ? -12.586 6.805 7.742 1 97.38 192 PRO A CA 1
ATOM 1503 C C . PRO A 1 192 ? -12.977 8.273 7.898 1 97.38 192 PRO A C 1
ATOM 1505 O O . PRO A 1 192 ? -13.781 8.789 7.121 1 97.38 192 PRO A O 1
ATOM 1508 N N . GLU A 1 193 ? -12.438 8.867 8.961 1 96.5 193 GLU A N 1
ATOM 1509 C CA . GLU A 1 193 ? -12.477 10.328 9.031 1 96.5 193 GLU A CA 1
ATOM 1510 C C . GLU A 1 193 ? -11.664 10.953 7.895 1 96.5 193 GLU A C 1
ATOM 1512 O O . GLU A 1 193 ? -10.578 10.469 7.562 1 96.5 193 GLU A O 1
ATOM 1517 N N . ILE A 1 194 ? -12.203 12.016 7.324 1 97.75 194 ILE A N 1
ATOM 1518 C CA . ILE A 1 194 ? -11.57 12.602 6.145 1 97.75 194 ILE A CA 1
ATOM 1519 C C . ILE A 1 194 ? -11.219 14.062 6.418 1 97.75 194 ILE A C 1
ATOM 1521 O O . ILE A 1 194 ? -12.102 14.875 6.699 1 97.75 194 ILE A O 1
ATOM 1525 N N . TYR A 1 195 ? -9.961 14.328 6.336 1 97.62 195 TYR A N 1
ATOM 1526 C CA . TYR A 1 195 ? -9.422 15.688 6.324 1 97.62 195 TYR A CA 1
ATOM 1527 C C . TYR A 1 195 ? -9.156 16.156 4.898 1 97.62 195 TYR A C 1
ATOM 1529 O O . TYR A 1 195 ? -8.68 15.383 4.062 1 97.62 195 TYR A O 1
ATOM 1537 N N . LEU A 1 196 ? -9.562 17.391 4.605 1 96.44 196 LEU A N 1
ATOM 1538 C CA . LEU A 1 196 ? -9.242 18.016 3.33 1 96.44 196 LEU A CA 1
ATOM 1539 C C . LEU A 1 196 ? -8.344 19.234 3.535 1 96.44 196 LEU A C 1
ATOM 1541 O O . LEU A 1 196 ? -8.703 20.156 4.266 1 96.44 196 LEU A O 1
ATOM 1545 N N . SER A 1 197 ? -7.246 19.141 2.887 1 92.25 197 SER A N 1
ATOM 1546 C CA . SER A 1 197 ? -6.277 20.219 3.053 1 92.25 197 SER A CA 1
ATOM 1547 C C . SER A 1 197 ? -6.258 21.141 1.835 1 92.25 197 SER A C 1
ATOM 1549 O O . SER A 1 197 ? -6.309 20.672 0.696 1 92.25 197 SER A O 1
ATOM 1551 N N . GLY A 1 198 ? -6.156 22.422 2.084 1 89.56 198 GLY A N 1
ATOM 1552 C CA . GLY A 1 198 ? -6.062 23.453 1.054 1 89.56 198 GLY A CA 1
ATOM 1553 C C . GLY A 1 198 ? -6.641 24.781 1.485 1 89.56 198 GLY A C 1
ATOM 1554 O O . GLY A 1 198 ? -7.602 24.828 2.254 1 89.56 198 GLY A O 1
ATOM 1555 N N . ALA A 1 199 ? -6.121 25.844 0.892 1 88.44 199 ALA A N 1
ATOM 1556 C CA . ALA A 1 199 ? -6.527 27.172 1.339 1 88.44 199 ALA A CA 1
ATOM 1557 C C . ALA A 1 199 ? -7.48 27.812 0.337 1 88.44 199 ALA A C 1
ATOM 1559 O O . ALA A 1 199 ? -7.988 28.922 0.576 1 88.44 199 ALA A O 1
ATOM 1560 N N . SER A 1 200 ? -7.805 27.156 -0.735 1 88.5 200 SER A N 1
ATOM 1561 C CA . SER A 1 200 ? -8.648 27.734 -1.773 1 88.5 200 SER A CA 1
ATOM 1562 C C . SER A 1 200 ? -10.133 27.562 -1.448 1 88.5 200 SER A C 1
ATOM 1564 O O . SER A 1 200 ? -10.492 26.75 -0.596 1 88.5 200 SER A O 1
ATOM 1566 N N . GLY A 1 201 ? -10.891 28.375 -2.102 1 91.81 201 GLY A N 1
ATOM 1567 C CA . GLY A 1 201 ? -12.328 28.234 -1.943 1 91.81 201 GLY A CA 1
ATOM 1568 C C . GLY A 1 201 ? -12.844 26.875 -2.35 1 91.81 201 GLY A C 1
ATOM 1569 O O . GLY A 1 201 ? -13.695 26.297 -1.67 1 91.81 201 GLY A O 1
ATOM 1570 N N . VAL A 1 202 ? -12.336 26.391 -3.385 1 92.5 202 VAL A N 1
ATOM 1571 C CA . VAL A 1 202 ? -12.766 25.078 -3.869 1 92.5 202 VAL A CA 1
ATOM 1572 C C . VAL A 1 202 ? -12.367 24 -2.867 1 92.5 202 VAL A C 1
ATOM 1574 O O . VAL A 1 202 ? -13.086 23.016 -2.689 1 92.5 202 VAL A O 1
ATOM 1577 N N . ALA A 1 203 ? -11.25 24.141 -2.205 1 92.81 203 ALA A N 1
ATOM 1578 C CA . ALA A 1 203 ? -10.859 23.219 -1.149 1 92.81 203 ALA A CA 1
ATOM 1579 C C . ALA A 1 203 ? -11.875 23.219 -0.008 1 92.81 203 ALA A C 1
ATOM 1581 O O . ALA A 1 203 ? -12.258 22.156 0.492 1 92.81 203 ALA A O 1
ATOM 1582 N N . GLN A 1 204 ? -12.273 24.422 0.364 1 95.44 204 GLN A N 1
ATOM 1583 C CA . GLN A 1 204 ? -13.258 24.562 1.437 1 95.44 204 GLN A CA 1
ATOM 1584 C C . GLN A 1 204 ? -14.594 23.938 1.044 1 95.44 204 GLN A C 1
ATOM 1586 O O . GLN A 1 204 ? -15.234 23.266 1.851 1 95.44 204 GLN A O 1
ATOM 1591 N N . GLU A 1 205 ? -15 24.188 -0.137 1 94.81 205 GLU A N 1
ATOM 1592 C CA . GLU A 1 205 ? -16.234 23.609 -0.633 1 94.81 205 GLU A CA 1
ATOM 1593 C C . GLU A 1 205 ? -16.172 22.078 -0.636 1 94.81 205 GLU A C 1
ATOM 1595 O O . GLU A 1 205 ? -17.125 21.406 -0.248 1 94.81 205 GLU A O 1
ATOM 1600 N N . THR A 1 206 ? -15.086 21.562 -1.073 1 94.69 206 THR A N 1
ATOM 1601 C CA . THR A 1 206 ? -14.883 20.109 -1.101 1 94.69 206 THR A CA 1
ATOM 1602 C C . THR A 1 206 ? -14.938 19.531 0.311 1 94.69 206 THR A C 1
ATOM 1604 O O . THR A 1 206 ? -15.555 18.5 0.539 1 94.69 206 THR A O 1
ATOM 1607 N N . ALA A 1 207 ? -14.281 20.188 1.227 1 95.38 207 ALA A N 1
ATOM 1608 C CA . ALA A 1 207 ? -14.312 19.75 2.621 1 95.38 207 ALA A CA 1
ATOM 1609 C C . ALA A 1 207 ? -15.742 19.719 3.152 1 95.38 207 ALA A C 1
ATOM 1611 O O . ALA A 1 207 ? -16.141 18.781 3.836 1 95.38 207 ALA A O 1
ATOM 1612 N N . ALA A 1 208 ? -16.484 20.688 2.814 1 94.94 208 ALA A N 1
ATOM 1613 C CA . ALA A 1 208 ? -17.859 20.797 3.293 1 94.94 208 ALA A CA 1
ATOM 1614 C C . ALA A 1 208 ? -18.734 19.688 2.723 1 94.94 208 ALA A C 1
ATOM 1616 O O . ALA A 1 208 ? -19.625 19.188 3.406 1 94.94 208 ALA A O 1
ATOM 1617 N N . MET A 1 209 ? -18.422 19.344 1.558 1 94.31 209 MET A N 1
ATOM 1618 C CA . MET A 1 209 ? -19.266 18.375 0.867 1 94.31 209 MET A CA 1
ATOM 1619 C C . MET A 1 209 ? -18.891 16.953 1.254 1 94.31 209 MET A C 1
ATOM 1621 O O . MET A 1 209 ? -19.766 16.078 1.368 1 94.31 209 MET A O 1
ATOM 1625 N N . PHE A 1 210 ? -17.562 16.688 1.484 1 95.19 210 PHE A N 1
ATOM 1626 C CA . PHE A 1 210 ? -17.156 15.289 1.502 1 95.19 210 PHE A CA 1
ATOM 1627 C C . PHE A 1 210 ? -16.312 14.984 2.744 1 95.19 210 PHE A C 1
ATOM 1629 O O . PHE A 1 210 ? -16.031 13.82 3.037 1 95.19 210 PHE A O 1
ATOM 1636 N N . GLY A 1 211 ? -15.906 16.016 3.473 1 95.62 211 GLY A N 1
ATOM 1637 C CA . GLY A 1 211 ? -14.953 15.812 4.551 1 95.62 211 GLY A CA 1
ATOM 1638 C C . GLY A 1 211 ? -15.555 16.016 5.93 1 95.62 211 GLY A C 1
ATOM 1639 O O . GLY A 1 211 ? -16.75 16.234 6.059 1 95.62 211 GLY A O 1
ATOM 1640 N N . ASP A 1 212 ? -14.664 15.859 6.922 1 95.94 212 ASP A N 1
ATOM 1641 C CA . ASP A 1 212 ? -15.039 16.031 8.32 1 95.94 212 ASP A CA 1
ATOM 1642 C C . ASP A 1 212 ? -14.305 17.234 8.938 1 95.94 212 ASP A C 1
ATOM 1644 O O . ASP A 1 212 ? -14.781 17.812 9.914 1 95.94 212 ASP A O 1
ATOM 1648 N N . CYS A 1 213 ? -13.172 17.531 8.344 1 96.88 213 CYS A N 1
ATOM 1649 C CA . CYS A 1 213 ? -12.336 18.594 8.867 1 96.88 213 CYS A CA 1
ATOM 1650 C C . CYS A 1 213 ? -11.555 19.281 7.742 1 96.88 213 CYS A C 1
ATOM 1652 O O . CYS A 1 213 ? -10.961 18.594 6.898 1 96.88 213 CYS A O 1
ATOM 1654 N N . TRP A 1 214 ? -11.633 20.578 7.688 1 97.69 214 TRP A N 1
ATOM 1655 C CA . TRP A 1 214 ? -10.805 21.375 6.785 1 97.69 214 TRP A CA 1
ATOM 1656 C C . TRP A 1 214 ? -9.477 21.734 7.441 1 97.69 214 TRP A C 1
ATOM 1658 O O . TRP A 1 214 ? -9.445 22.219 8.57 1 97.69 214 TRP A O 1
ATOM 1668 N N . LEU A 1 215 ? -8.398 21.422 6.742 1 97.38 215 LEU A N 1
ATOM 1669 C CA . LEU A 1 215 ? -7.062 21.672 7.258 1 97.38 215 LEU A CA 1
ATOM 1670 C C . LEU A 1 215 ? -6.398 22.812 6.496 1 97.38 215 LEU A C 1
ATOM 1672 O O . LEU A 1 215 ? -6.504 22.891 5.27 1 97.38 215 LEU A O 1
ATOM 1676 N N . ARG A 1 216 ? -5.695 23.625 7.23 1 95.56 216 ARG A N 1
ATOM 1677 C CA . ARG A 1 216 ? -4.949 24.734 6.66 1 95.56 216 ARG A CA 1
ATOM 1678 C C . ARG A 1 216 ? -3.596 24.906 7.348 1 95.56 216 ARG A C 1
ATOM 1680 O O . ARG A 1 216 ? -3.459 24.609 8.539 1 95.56 216 ARG A O 1
ATOM 1687 N N . TYR A 1 217 ? -2.639 25.406 6.531 1 95.44 217 TYR A N 1
ATOM 1688 C CA . TYR A 1 217 ? -1.386 25.797 7.164 1 95.44 217 TYR A CA 1
ATOM 1689 C C . TYR A 1 217 ? -1.608 26.953 8.141 1 95.44 217 TYR A C 1
ATOM 1691 O O . TYR A 1 217 ? -2.617 27.656 8.062 1 95.44 217 TYR A O 1
ATOM 1699 N N . GLY A 1 218 ? -0.684 27.094 8.93 1 95.19 218 GLY A N 1
ATOM 1700 C CA . GLY A 1 218 ? -0.838 27.953 10.094 1 95.19 218 GLY A CA 1
ATOM 1701 C C . GLY A 1 218 ? -1.048 29.406 9.734 1 95.19 218 GLY A C 1
ATOM 1702 O O . GLY A 1 218 ? -0.708 29.828 8.633 1 95.19 218 GLY A O 1
ATOM 1703 N N . ASP A 1 219 ? -1.635 30.094 10.625 1 96.25 219 ASP A N 1
ATOM 1704 C CA . ASP A 1 219 ? -1.849 31.547 10.688 1 96.25 219 ASP A CA 1
ATOM 1705 C C . ASP A 1 219 ? -2.102 32 12.125 1 96.25 219 ASP A C 1
ATOM 1707 O O . ASP A 1 219 ? -2.102 31.172 13.047 1 96.25 219 ASP A O 1
ATOM 1711 N N . THR A 1 220 ? -2.164 33.375 12.32 1 96.69 220 THR A N 1
ATOM 1712 C CA . THR A 1 220 ? -2.611 33.844 13.625 1 96.69 220 THR A CA 1
ATOM 1713 C C . THR A 1 220 ? -4.016 33.312 13.93 1 96.69 220 THR A C 1
ATOM 1715 O O . THR A 1 220 ? -4.75 32.938 13.023 1 96.69 220 THR A O 1
ATOM 1718 N N . PRO A 1 221 ? -4.352 33.25 15.266 1 97.62 221 PRO A N 1
ATOM 1719 C CA . PRO A 1 221 ? -5.719 32.844 15.594 1 97.62 221 PRO A CA 1
ATOM 1720 C C . PRO A 1 221 ? -6.777 33.625 14.836 1 97.62 221 PRO A C 1
ATOM 1722 O O . PRO A 1 221 ? -7.73 33.062 14.305 1 97.62 221 PRO A O 1
ATOM 1725 N N . GLU A 1 222 ? -6.598 34.938 14.742 1 97.12 222 GLU A N 1
ATOM 1726 C CA . GLU A 1 222 ? -7.547 35.812 14.039 1 97.12 222 GLU A CA 1
ATOM 1727 C C . GLU A 1 222 ? -7.582 35.469 12.547 1 97.12 222 GLU A C 1
ATOM 1729 O O . GLU A 1 222 ? -8.656 35.438 11.945 1 97.12 222 GLU A O 1
ATOM 1734 N N . GLY A 1 223 ? -6.398 35.281 11.984 1 96.44 223 GLY A N 1
ATOM 1735 C CA . GLY A 1 223 ? -6.309 34.906 10.586 1 96.44 223 GLY A CA 1
ATOM 1736 C C . GLY A 1 223 ? -6.973 33.594 10.281 1 96.44 223 GLY A C 1
ATOM 1737 O O . GLY A 1 223 ? -7.672 33.469 9.273 1 96.44 223 GLY A O 1
ATOM 1738 N N . MET A 1 224 ? -6.75 32.625 11.148 1 97.06 224 MET A N 1
ATOM 1739 C CA . MET A 1 224 ? -7.402 31.328 10.992 1 97.06 224 MET A CA 1
ATOM 1740 C C . MET A 1 224 ? -8.922 31.453 11.055 1 97.06 224 MET A C 1
ATOM 1742 O O . MET A 1 224 ? -9.633 30.875 10.242 1 97.06 224 MET A O 1
ATOM 1746 N N . GLY A 1 225 ? -9.391 32.219 12.039 1 97.31 225 GLY A N 1
ATOM 1747 C CA . GLY A 1 225 ? -10.82 32.406 12.195 1 97.31 225 GLY A CA 1
ATOM 1748 C C . GLY A 1 225 ? -11.469 33.031 10.977 1 97.31 225 GLY A C 1
ATOM 1749 O O . GLY A 1 225 ? -12.531 32.594 10.531 1 97.31 225 GLY A O 1
ATOM 1750 N N . ALA A 1 226 ? -10.82 34.062 10.453 1 96.75 226 ALA A N 1
ATOM 1751 C CA . ALA A 1 226 ? -11.344 34.75 9.273 1 96.75 226 ALA A CA 1
ATOM 1752 C C . ALA A 1 226 ? -11.414 33.812 8.07 1 96.75 226 ALA A C 1
ATOM 1754 O O . ALA A 1 226 ? -12.406 33.781 7.352 1 96.75 226 ALA A O 1
ATOM 1755 N N . ALA A 1 227 ? -10.383 33.062 7.918 1 96.06 227 ALA A N 1
ATOM 1756 C CA . ALA A 1 227 ? -10.312 32.125 6.781 1 96.06 227 ALA A CA 1
ATOM 1757 C C . ALA A 1 227 ? -11.297 30.984 6.945 1 96.06 227 ALA A C 1
ATOM 1759 O O . ALA A 1 227 ? -11.797 30.438 5.953 1 96.06 227 ALA A O 1
ATOM 1760 N N . ALA A 1 228 ? -11.625 30.625 8.133 1 97.06 228 ALA A N 1
ATOM 1761 C CA . ALA A 1 228 ? -12.375 29.406 8.422 1 97.06 228 ALA A CA 1
ATOM 1762 C C . ALA A 1 228 ? -13.875 29.656 8.375 1 97.06 228 ALA A C 1
ATOM 1764 O O . ALA A 1 228 ? -14.672 28.719 8.367 1 97.06 228 ALA A O 1
ATOM 1765 N N . ARG A 1 229 ? -14.336 30.828 8.312 1 96.38 229 ARG A N 1
ATOM 1766 C CA . ARG A 1 229 ? -15.742 31.188 8.469 1 96.38 229 ARG A CA 1
ATOM 1767 C C . ARG A 1 229 ? -16.625 30.406 7.512 1 96.38 229 ARG A C 1
ATOM 1769 O O . ARG A 1 229 ? -17.641 29.828 7.922 1 96.38 229 ARG A O 1
ATOM 1776 N N . PRO A 1 230 ? -16.25 30.266 6.258 1 95.31 230 PRO A N 1
ATOM 1777 C CA . PRO A 1 230 ? -17.125 29.578 5.32 1 95.31 230 PRO A CA 1
ATOM 1778 C C . PRO A 1 230 ? -17.344 28.109 5.691 1 95.31 230 PRO A C 1
ATOM 1780 O O . PRO A 1 230 ? -18.422 27.562 5.445 1 95.31 230 PRO A O 1
ATOM 1783 N N . VAL A 1 231 ? -16.344 27.469 6.258 1 96.5 231 VAL A N 1
ATOM 1784 C CA . VAL A 1 231 ? -16.453 26.047 6.57 1 96.5 231 VAL A CA 1
ATOM 1785 C C . VAL A 1 231 ? -17.141 25.859 7.914 1 96.5 231 VAL A C 1
ATOM 1787 O O . VAL A 1 231 ? -17.938 24.938 8.094 1 96.5 231 VAL A O 1
ATOM 1790 N N . LEU A 1 232 ? -16.859 26.766 8.836 1 96.38 232 LEU A N 1
ATOM 1791 C CA . LEU A 1 232 ? -17.5 26.703 10.148 1 96.38 232 LEU A CA 1
ATOM 1792 C C . LEU A 1 232 ? -19 26.891 10.016 1 96.38 232 LEU A C 1
ATOM 1794 O O . LEU A 1 232 ? -19.781 26.234 10.719 1 96.38 232 LEU A O 1
ATOM 1798 N N . ASP A 1 233 ? -19.406 27.719 9.133 1 95.62 233 ASP A N 1
ATOM 1799 C CA . ASP A 1 233 ? -20.828 27.984 8.898 1 95.62 233 ASP A CA 1
ATOM 1800 C C . ASP A 1 233 ? -21.547 26.734 8.398 1 95.62 233 ASP A C 1
ATOM 1802 O O . ASP A 1 233 ? -22.766 26.625 8.539 1 95.62 233 ASP A O 1
ATOM 1806 N N . LYS A 1 234 ? -20.828 25.875 7.871 1 95.06 234 LYS A N 1
ATOM 1807 C CA . LYS A 1 234 ? -21.406 24.641 7.324 1 95.06 234 LYS A CA 1
ATOM 1808 C C . LYS A 1 234 ? -21.219 23.469 8.281 1 95.06 234 LYS A C 1
ATOM 1810 O O . LYS A 1 234 ? -21.453 22.312 7.91 1 95.06 234 LYS A O 1
ATOM 1815 N N . GLY A 1 235 ? -20.656 23.719 9.438 1 93.5 235 GLY A N 1
ATOM 1816 C CA . GLY A 1 235 ? -20.562 22.719 10.492 1 93.5 235 GLY A CA 1
ATOM 1817 C C . GLY A 1 235 ? -19.344 21.812 10.359 1 93.5 235 GLY A C 1
ATOM 1818 O O . GLY A 1 235 ? -19.281 20.766 10.984 1 93.5 235 GLY A O 1
ATOM 1819 N N . ILE A 1 236 ? -18.406 22.156 9.547 1 95.31 236 ILE A N 1
ATOM 1820 C CA . ILE A 1 236 ? -17.188 21.391 9.336 1 95.31 236 ILE A CA 1
ATOM 1821 C C . ILE A 1 236 ? -16.109 21.828 10.336 1 95.31 236 ILE A C 1
ATOM 1823 O O . ILE A 1 236 ? -15.945 23.031 10.586 1 95.31 236 ILE A O 1
ATOM 1827 N N . ARG A 1 237 ? -15.422 20.859 10.883 1 96.69 237 ARG A N 1
ATOM 1828 C CA . ARG A 1 237 ? -14.352 21.188 11.82 1 96.69 237 ARG A CA 1
ATOM 1829 C C . ARG A 1 237 ? -13.172 21.828 11.102 1 96.69 237 ARG A C 1
ATOM 1831 O O . ARG A 1 237 ? -13.008 21.656 9.891 1 96.69 237 ARG A O 1
ATOM 1838 N N . VAL A 1 238 ? -12.359 22.516 11.883 1 97.81 238 VAL A N 1
ATOM 1839 C CA . VAL A 1 238 ? -11.195 23.219 11.336 1 97.81 238 VAL A CA 1
ATOM 1840 C C . VAL A 1 238 ? -9.938 22.781 12.094 1 97.81 238 VAL A C 1
ATOM 1842 O O . VAL A 1 238 ? -9.93 22.734 13.32 1 97.81 238 VAL A O 1
ATOM 1845 N N . GLY A 1 239 ? -8.945 22.406 11.328 1 97.81 239 GLY A N 1
ATOM 1846 C CA . GLY A 1 239 ? -7.637 22.109 11.883 1 97.81 239 GLY A CA 1
ATOM 1847 C C . GLY A 1 239 ? -6.512 22.875 11.219 1 97.81 239 GLY A C 1
ATOM 1848 O O . GLY A 1 239 ? -6.711 23.516 10.18 1 97.81 239 GLY A O 1
ATOM 1849 N N . THR A 1 240 ? -5.34 22.875 11.898 1 97.75 240 THR A N 1
ATOM 1850 C CA . THR A 1 240 ? -4.188 23.578 11.328 1 97.75 240 THR A CA 1
ATOM 1851 C C . THR A 1 240 ? -2.916 22.75 11.508 1 97.75 240 THR A C 1
ATOM 1853 O O . THR A 1 240 ? -2.826 21.922 12.422 1 97.75 240 THR A O 1
ATOM 1856 N N . ARG A 1 241 ? -2.055 22.891 10.586 1 96.88 241 ARG A N 1
ATOM 1857 C CA . ARG A 1 241 ? -0.731 22.266 10.594 1 96.88 241 ARG A CA 1
ATOM 1858 C C . ARG A 1 241 ? 0.35 23.297 10.914 1 96.88 241 ARG A C 1
ATOM 1860 O O . ARG A 1 241 ? 0.499 24.297 10.195 1 96.88 241 ARG A O 1
ATOM 1867 N N . MET A 1 242 ? 1.112 23.078 12.031 1 96.44 242 MET A N 1
ATOM 1868 C CA . MET A 1 242 ? 2.146 24.016 12.469 1 96.44 242 MET A CA 1
ATOM 1869 C C . MET A 1 242 ? 3.244 23.281 13.234 1 96.44 242 MET A C 1
ATOM 1871 O O . MET A 1 242 ? 3.15 22.078 13.469 1 96.44 242 MET A O 1
ATOM 1875 N N . HIS A 1 243 ? 4.281 24.031 13.508 1 96.69 243 HIS A N 1
ATOM 1876 C CA . HIS A 1 243 ? 5.328 23.547 14.406 1 96.69 243 HIS A CA 1
ATOM 1877 C C . HIS A 1 243 ? 5.195 24.188 15.789 1 96.69 243 HIS A C 1
ATOM 1879 O O . HIS A 1 243 ? 4.531 25.203 15.945 1 96.69 243 HIS A O 1
ATOM 1885 N N . VAL A 1 244 ? 5.77 23.531 16.781 1 98 244 VAL A N 1
ATOM 1886 C CA . VAL A 1 244 ? 5.738 24.062 18.141 1 98 244 VAL A CA 1
ATOM 1887 C C . VAL A 1 244 ? 7.109 23.906 18.781 1 98 244 VAL A C 1
ATOM 1889 O O . VAL A 1 244 ? 7.797 22.906 18.562 1 98 244 VAL A O 1
ATOM 1892 N N . LEU A 1 245 ? 7.559 24.875 19.438 1 98.06 245 LEU A N 1
ATOM 1893 C CA . LEU A 1 245 ? 8.766 24.922 20.25 1 98.06 245 LEU A CA 1
ATOM 1894 C C . LEU A 1 245 ? 8.469 25.484 21.641 1 98.06 245 LEU A C 1
ATOM 1896 O O . LEU A 1 245 ? 8.516 26.703 21.844 1 98.06 245 LEU A O 1
ATOM 1900 N N . ALA A 1 246 ? 8.219 24.594 22.609 1 98.81 246 ALA A N 1
ATOM 1901 C CA . ALA A 1 246 ? 7.863 24.969 23.969 1 98.81 246 ALA A CA 1
ATOM 1902 C C . ALA A 1 246 ? 8.961 24.562 24.953 1 98.81 246 ALA A C 1
ATOM 1904 O O . ALA A 1 246 ? 9.562 23.484 24.812 1 98.81 246 ALA A O 1
ATOM 1905 N N . ARG A 1 247 ? 9.234 25.422 25.875 1 98.81 247 ARG A N 1
ATOM 1906 C CA . ARG A 1 247 ? 10.164 25.141 26.969 1 98.81 247 ARG A CA 1
ATOM 1907 C C . ARG A 1 247 ? 9.594 25.594 28.312 1 98.81 247 ARG A C 1
ATOM 1909 O O . ARG A 1 247 ? 8.516 26.172 28.359 1 98.81 247 ARG A O 1
ATOM 1916 N N . ALA A 1 248 ? 10.398 25.297 29.375 1 98.62 248 ALA A N 1
ATOM 1917 C CA . ALA A 1 248 ? 9.938 25.672 30.703 1 98.62 248 ALA A CA 1
ATOM 1918 C C . ALA A 1 248 ? 9.781 27.172 30.828 1 98.62 248 ALA A C 1
ATOM 1920 O O . ALA A 1 248 ? 8.891 27.656 31.531 1 98.62 248 ALA A O 1
ATOM 1921 N N . THR A 1 249 ? 10.711 27.922 30.156 1 98.69 249 THR A N 1
ATOM 1922 C CA . THR A 1 249 ? 10.617 29.375 30.141 1 98.69 249 THR A CA 1
ATOM 1923 C C . THR A 1 249 ? 10.719 29.891 28.703 1 98.69 249 THR A C 1
ATOM 1925 O O . THR A 1 249 ? 11.273 29.234 27.828 1 98.69 249 THR A O 1
ATOM 1928 N N . ARG A 1 250 ? 10.195 31.094 28.547 1 98.31 250 ARG A N 1
ATOM 1929 C CA . ARG A 1 250 ? 10.297 31.734 27.25 1 98.31 250 ARG A CA 1
ATOM 1930 C C . ARG A 1 250 ? 11.75 31.953 26.859 1 98.31 250 ARG A C 1
ATOM 1932 O O . ARG A 1 250 ? 12.125 31.797 25.703 1 98.31 250 ARG A O 1
ATOM 1939 N N . GLU A 1 251 ? 12.586 32.375 27.844 1 98.5 251 GLU A N 1
ATOM 1940 C CA . GLU A 1 251 ? 14 32.594 27.594 1 98.5 251 GLU A CA 1
ATOM 1941 C C . GLU A 1 251 ? 14.672 31.359 27.031 1 98.5 251 GLU A C 1
ATOM 1943 O O . GLU A 1 251 ? 15.469 31.438 26.094 1 98.5 251 GLU A O 1
ATOM 1948 N N . GLN A 1 252 ? 14.359 30.234 27.578 1 98.56 252 GLN A N 1
ATOM 1949 C CA . GLN A 1 252 ? 14.922 28.984 27.094 1 98.56 252 GLN A CA 1
ATOM 1950 C C . GLN A 1 252 ? 14.453 28.672 25.688 1 98.56 252 GLN A C 1
ATOM 1952 O O . GLN A 1 252 ? 15.227 28.203 24.844 1 98.56 252 GLN A O 1
ATOM 1957 N N . ALA A 1 253 ? 13.148 28.891 25.406 1 98.56 253 ALA A N 1
ATOM 1958 C CA . ALA A 1 253 ? 12.594 28.656 24.062 1 98.56 253 ALA A CA 1
ATOM 1959 C C . ALA A 1 253 ? 13.297 29.531 23.031 1 98.56 253 ALA A C 1
ATOM 1961 O O . ALA A 1 253 ? 13.656 29.047 21.953 1 98.56 253 ALA A O 1
ATOM 1962 N N . LEU A 1 254 ? 13.547 30.781 23.406 1 98.12 254 LEU A N 1
ATOM 1963 C CA . LEU A 1 254 ? 14.188 31.719 22.5 1 98.12 254 LEU A CA 1
ATOM 1964 C C . LEU A 1 254 ? 15.648 31.344 22.266 1 98.12 254 LEU A C 1
ATOM 1966 O O . LEU A 1 254 ? 16.172 31.531 21.172 1 98.12 254 LEU A O 1
ATOM 1970 N N . THR A 1 255 ? 16.266 30.844 23.297 1 98 255 THR A N 1
ATOM 1971 C CA . THR A 1 255 ? 17.641 30.375 23.156 1 98 255 THR A CA 1
ATOM 1972 C C . THR A 1 255 ? 17.719 29.203 22.188 1 98 255 THR A C 1
ATOM 1974 O O . THR A 1 255 ? 18.578 29.188 21.297 1 98 255 THR A O 1
ATOM 1977 N N . ASP A 1 256 ? 16.812 28.266 22.344 1 96.69 256 ASP A N 1
ATOM 1978 C CA . ASP A 1 256 ? 16.797 27.109 21.453 1 96.69 256 ASP A CA 1
ATOM 1979 C C . ASP A 1 256 ? 16.438 27.516 20.031 1 96.69 256 ASP A C 1
ATOM 1981 O O . ASP A 1 256 ? 16.984 26.969 19.078 1 96.69 256 ASP A O 1
ATOM 1985 N N . LEU A 1 257 ? 15.5 28.422 19.906 1 96.62 257 LEU A N 1
ATOM 1986 C CA . LEU A 1 257 ? 15.125 28.953 18.594 1 96.62 257 LEU A CA 1
ATOM 1987 C C . LEU A 1 257 ? 16.344 29.531 17.891 1 96.62 257 LEU A C 1
ATOM 1989 O O . LEU A 1 257 ? 16.562 29.281 16.703 1 96.62 257 LEU A O 1
ATOM 1993 N N . ALA A 1 258 ? 17.109 30.359 18.609 1 95.12 258 ALA A N 1
ATOM 1994 C CA . ALA A 1 258 ? 18.312 30.969 18.062 1 95.12 258 ALA A CA 1
ATOM 1995 C C . ALA A 1 258 ? 19.312 29.906 17.625 1 95.12 258 ALA A C 1
ATOM 1997 O O . ALA A 1 258 ? 19.969 30.031 16.594 1 95.12 258 ALA A O 1
ATOM 1998 N N . ALA A 1 259 ? 19.406 28.906 18.422 1 93.38 259 ALA A N 1
ATOM 1999 C CA . ALA A 1 259 ? 20.328 27.828 18.109 1 93.38 259 ALA A CA 1
ATOM 2000 C C . ALA A 1 259 ? 19.953 27.125 16.828 1 93.38 259 ALA A C 1
ATOM 2002 O O . ALA A 1 259 ? 20.812 26.672 16.062 1 93.38 259 ALA A O 1
ATOM 2003 N N . MET A 1 260 ? 18.688 26.953 16.516 1 91.31 260 MET A N 1
ATOM 2004 C CA . MET A 1 260 ? 18.188 26.281 15.312 1 91.31 260 MET A CA 1
ATOM 2005 C C . MET A 1 260 ? 18.547 27.078 14.055 1 91.31 260 MET A C 1
ATOM 2007 O O . MET A 1 260 ? 18.531 26.531 12.953 1 91.31 260 MET A O 1
ATOM 2011 N N . GLN A 1 261 ? 18.828 28.312 14.266 1 89.94 261 GLN A N 1
ATOM 2012 C CA . GLN A 1 261 ? 19.094 29.203 13.141 1 89.94 261 GLN A CA 1
ATOM 2013 C C . GLN A 1 261 ? 20.594 29.297 12.852 1 89.94 261 GLN A C 1
ATOM 2015 O O . GLN A 1 261 ? 21 29.953 11.891 1 89.94 261 GLN A O 1
ATOM 2020 N N . GLU A 1 262 ? 21.312 28.625 13.641 1 90.56 262 GLU A N 1
ATOM 2021 C CA . GLU A 1 262 ? 22.766 28.703 13.445 1 90.56 262 GLU A CA 1
ATOM 2022 C C . GLU A 1 262 ? 23.188 27.891 12.227 1 90.56 262 GLU A C 1
ATOM 2024 O O . GLU A 1 262 ? 22.672 26.797 11.984 1 90.56 262 GLU A O 1
ATOM 2029 N N . ASN A 1 263 ? 24.078 28.391 11.422 1 89.44 263 ASN A N 1
ATOM 2030 C CA . ASN A 1 263 ? 24.656 27.781 10.227 1 89.44 263 ASN A CA 1
ATOM 2031 C C . ASN A 1 263 ? 23.578 27.219 9.312 1 89.44 263 ASN A C 1
ATOM 2033 O O . ASN A 1 263 ? 23.578 26.031 8.992 1 89.44 263 ASN A O 1
ATOM 2037 N N . PRO A 1 264 ? 22.703 28.078 8.914 1 89.69 264 PRO A N 1
ATOM 2038 C CA . PRO A 1 264 ? 21.609 27.609 8.047 1 89.69 264 PRO A CA 1
ATOM 2039 C C . PRO A 1 264 ? 22.125 27.094 6.699 1 89.69 264 PRO A C 1
ATOM 2041 O O . PRO A 1 264 ? 23.156 27.562 6.203 1 89.69 264 PRO A O 1
ATOM 2044 N N . ASP A 1 265 ? 21.5 26.094 6.164 1 88.62 265 ASP A N 1
ATOM 2045 C CA . ASP A 1 265 ? 21.812 25.578 4.836 1 88.62 265 ASP A CA 1
ATOM 2046 C C . ASP A 1 265 ? 21.25 26.484 3.746 1 88.62 265 ASP A C 1
ATOM 2048 O O . ASP A 1 265 ? 20.109 26.312 3.318 1 88.62 265 ASP A O 1
ATOM 2052 N N . GLU A 1 266 ? 22.078 27.312 3.215 1 90.06 266 GLU A N 1
ATOM 2053 C CA . GLU A 1 266 ? 21.641 28.312 2.244 1 90.06 266 GLU A CA 1
ATOM 2054 C C . GLU A 1 266 ? 21.312 27.672 0.9 1 90.06 266 GLU A C 1
ATOM 2056 O O . GLU A 1 266 ? 20.469 28.188 0.148 1 90.06 266 GLU A O 1
ATOM 2061 N N . THR A 1 267 ? 21.969 26.641 0.68 1 87.56 267 THR A N 1
ATOM 2062 C CA . THR A 1 267 ? 21.672 25.922 -0.55 1 87.56 267 THR A CA 1
ATOM 2063 C C . THR A 1 267 ? 20.266 25.328 -0.502 1 87.56 267 THR A C 1
ATOM 2065 O O . THR A 1 267 ? 19.516 25.406 -1.482 1 87.56 267 THR A O 1
ATOM 2068 N N . HIS A 1 268 ? 19.906 24.797 0.584 1 85.62 268 HIS A N 1
ATOM 2069 C CA . HIS A 1 268 ? 18.562 24.266 0.776 1 85.62 268 HIS A CA 1
ATOM 2070 C C . HIS A 1 268 ? 17.516 25.359 0.694 1 85.62 268 HIS A C 1
ATOM 2072 O O . HIS A 1 268 ? 16.453 25.172 0.08 1 85.62 268 HIS A O 1
ATOM 2078 N N . LYS A 1 269 ? 17.797 26.438 1.256 1 89.31 269 LYS A N 1
ATOM 2079 C CA . LYS A 1 269 ? 16.906 27.594 1.2 1 89.31 269 LYS A CA 1
ATOM 2080 C C . LYS A 1 269 ? 16.625 28.016 -0.242 1 89.31 269 LYS A C 1
ATOM 2082 O O . LYS A 1 269 ? 15.484 28.281 -0.61 1 89.31 269 LYS A O 1
ATOM 2087 N N . ALA A 1 270 ? 17.625 28 -1.004 1 89.94 270 ALA A N 1
ATOM 2088 C CA . ALA A 1 270 ? 17.5 28.375 -2.41 1 89.94 270 ALA A CA 1
ATOM 2089 C C . ALA A 1 270 ? 16.641 27.359 -3.168 1 89.94 270 ALA A C 1
ATOM 2091 O O . ALA A 1 270 ? 15.852 27.719 -4.035 1 89.94 270 ALA A O 1
ATOM 2092 N N . TRP A 1 271 ? 16.828 26.156 -2.791 1 83.62 271 TRP A N 1
ATOM 2093 C CA . TRP A 1 271 ? 16.031 25.094 -3.408 1 83.62 271 TRP A CA 1
ATOM 2094 C C . TRP A 1 271 ? 14.555 25.234 -3.066 1 83.62 271 TRP A C 1
ATOM 2096 O O . TRP A 1 271 ? 13.695 25.141 -3.945 1 83.62 271 TRP A O 1
ATOM 2106 N N . VAL A 1 272 ? 14.297 25.5 -1.866 1 85.19 272 VAL A N 1
ATOM 2107 C CA . VAL A 1 272 ? 12.914 25.688 -1.427 1 85.19 272 VAL A CA 1
ATOM 2108 C C . VAL A 1 272 ? 12.289 26.859 -2.172 1 85.19 272 VAL A C 1
ATOM 2110 O O . VAL A 1 272 ? 11.141 26.797 -2.602 1 85.19 272 VAL A O 1
ATOM 2113 N N . ALA A 1 273 ? 13.031 27.875 -2.346 1 86.62 273 ALA A N 1
ATOM 2114 C CA . ALA A 1 273 ? 12.547 29.047 -3.062 1 86.62 273 ALA A CA 1
ATOM 2115 C C . ALA A 1 273 ? 12.141 28.703 -4.488 1 86.62 273 ALA A C 1
ATOM 2117 O O . ALA A 1 273 ? 11.117 29.188 -4.984 1 86.62 273 ALA A O 1
ATOM 2118 N N . LYS A 1 274 ? 12.875 27.891 -5.059 1 85.25 274 LYS A N 1
ATOM 2119 C CA . LYS A 1 274 ? 12.57 27.453 -6.418 1 85.25 274 LYS A CA 1
ATOM 2120 C C . LYS A 1 274 ? 11.305 26.594 -6.449 1 85.25 274 LYS A C 1
ATOM 2122 O O . LYS A 1 274 ? 10.469 26.75 -7.34 1 85.25 274 LYS A O 1
ATOM 2127 N N . VAL A 1 275 ? 11.164 25.781 -5.48 1 81 275 VAL A N 1
ATOM 2128 C CA . VAL A 1 275 ? 10 24.906 -5.391 1 81 275 VAL A CA 1
ATOM 2129 C C . VAL A 1 275 ? 8.742 25.734 -5.176 1 81 275 VAL A C 1
ATOM 2131 O O . VAL A 1 275 ? 7.711 25.484 -5.812 1 81 275 VAL A O 1
ATOM 2134 N N . VAL A 1 276 ? 8.875 26.688 -4.371 1 81.81 276 VAL A N 1
ATOM 2135 C CA . VAL A 1 276 ? 7.734 27.547 -4.051 1 81.81 276 VAL A CA 1
ATOM 2136 C C . VAL A 1 276 ? 7.34 28.359 -5.277 1 81.81 276 VAL A C 1
ATOM 2138 O O . VAL A 1 276 ? 6.152 28.516 -5.57 1 81.81 276 VAL A O 1
ATOM 2141 N N . ALA A 1 277 ? 8.312 28.828 -5.969 1 84.38 277 ALA A N 1
ATOM 2142 C CA . ALA A 1 277 ? 8.055 29.625 -7.164 1 84.38 277 ALA A CA 1
ATOM 2143 C C . ALA A 1 277 ? 7.312 28.797 -8.219 1 84.38 277 ALA A C 1
ATOM 2145 O O . ALA A 1 277 ? 6.5 29.344 -8.977 1 84.38 277 ALA A O 1
ATOM 2146 N N . ALA A 1 278 ? 7.504 27.578 -8.164 1 83.88 278 ALA A N 1
ATOM 2147 C CA . ALA A 1 278 ? 6.91 26.688 -9.156 1 83.88 278 ALA A CA 1
ATOM 2148 C C . ALA A 1 278 ? 5.609 26.078 -8.641 1 83.88 278 ALA A C 1
ATOM 2150 O O . ALA A 1 278 ? 4.895 25.406 -9.383 1 83.88 278 ALA A O 1
ATOM 2151 N N . SER A 1 279 ? 5.32 26.359 -7.434 1 85.38 279 SER A N 1
ATOM 2152 C CA . SER A 1 279 ? 4.129 25.797 -6.809 1 85.38 279 SER A CA 1
ATOM 2153 C C . SER A 1 279 ? 2.867 26.531 -7.266 1 85.38 279 SER A C 1
ATOM 2155 O O . SER A 1 279 ? 2.887 27.734 -7.477 1 85.38 279 SER A O 1
ATOM 2157 N N . ASP A 1 280 ? 1.751 25.797 -7.387 1 84.06 280 ASP A N 1
ATOM 2158 C CA . ASP A 1 280 ? 0.455 26.391 -7.684 1 84.06 280 ASP A CA 1
ATOM 2159 C C . ASP A 1 280 ? -0.5 26.25 -6.5 1 84.06 280 ASP A C 1
ATOM 2161 O O . ASP A 1 280 ? -1.719 26.344 -6.664 1 84.06 280 ASP A O 1
ATOM 2165 N N . SER A 1 281 ? 0.087 26 -5.367 1 84.88 281 SER A N 1
ATOM 2166 C CA . SER A 1 281 ? -0.689 25.828 -4.141 1 84.88 281 SER A CA 1
ATOM 2167 C C . SER A 1 281 ? -0.925 27.156 -3.443 1 84.88 281 SER A C 1
ATOM 2169 O O . SER A 1 281 ? 0.027 27.844 -3.047 1 84.88 281 SER A O 1
ATOM 2171 N N . GLU A 1 282 ? -2.189 27.5 -3.242 1 83.81 282 GLU A N 1
ATOM 2172 C CA . GLU A 1 282 ? -2.535 28.688 -2.484 1 83.81 282 GLU A CA 1
ATOM 2173 C C . GLU A 1 282 ? -2.051 28.594 -1.041 1 83.81 282 GLU A C 1
ATOM 2175 O O . GLU A 1 282 ? -1.668 29.594 -0.438 1 83.81 282 GLU A O 1
ATOM 2180 N N . ALA A 1 283 ? -2.057 27.438 -0.501 1 84.25 283 ALA A N 1
ATOM 2181 C CA . ALA A 1 283 ? -1.61 27.219 0.873 1 84.25 283 ALA A CA 1
ATOM 2182 C C . ALA A 1 283 ? -0.136 27.578 1.035 1 84.25 283 ALA A C 1
ATOM 2184 O O . ALA A 1 283 ? 0.239 28.281 1.973 1 84.25 283 ALA A O 1
ATOM 2185 N N . VAL A 1 284 ? 0.614 27.141 0.113 1 84.44 284 VAL A N 1
ATOM 2186 C CA . VAL A 1 284 ? 2.049 27.406 0.154 1 84.44 284 VAL A CA 1
ATOM 2187 C C . VAL A 1 284 ? 2.307 28.906 -0.031 1 84.44 284 VAL A C 1
ATOM 2189 O O . VAL A 1 284 ? 3.051 29.516 0.743 1 84.44 284 VAL A O 1
ATOM 2192 N N . LYS A 1 285 ? 1.65 29.516 -0.942 1 85.31 285 LYS A N 1
ATOM 2193 C CA . LYS A 1 285 ? 1.838 30.938 -1.214 1 85.31 285 LYS A CA 1
ATOM 2194 C C . LYS A 1 285 ? 1.44 31.781 -0.009 1 85.31 285 LYS A C 1
ATOM 2196 O O . LYS A 1 285 ? 2.123 32.75 0.327 1 85.31 285 LYS A O 1
ATOM 2201 N N . THR A 1 286 ? 0.412 31.375 0.606 1 87.75 286 THR A N 1
ATOM 2202 C CA . THR A 1 286 ? -0.076 32.094 1.77 1 87.75 286 THR A CA 1
ATOM 2203 C C . THR A 1 286 ? 0.956 32.094 2.893 1 87.75 286 THR A C 1
ATOM 2205 O O . THR A 1 286 ? 1.2 33.094 3.537 1 87.75 286 THR A O 1
ATOM 2208 N N . SER A 1 287 ? 1.588 30.969 3.115 1 90.56 287 SER A N 1
ATOM 2209 C CA . SER A 1 287 ? 2.586 30.859 4.172 1 90.56 287 SER A CA 1
ATOM 2210 C C . SER A 1 287 ? 3.775 31.781 3.91 1 90.56 287 SER A C 1
ATOM 2212 O O . SER A 1 287 ? 4.293 32.406 4.832 1 90.56 287 SER A O 1
ATOM 2214 N N . PHE A 1 288 ? 4.121 31.875 2.705 1 90.69 288 PHE A N 1
ATOM 2215 C CA . PHE A 1 288 ? 5.258 32.719 2.355 1 90.69 288 PHE A CA 1
ATOM 2216 C C . PHE A 1 288 ? 4.879 34.188 2.451 1 90.69 288 PHE A C 1
ATOM 2218 O O . PHE A 1 288 ? 5.68 35.031 2.896 1 90.69 288 PHE A O 1
ATOM 2225 N N . ARG A 1 289 ? 3.672 34.562 2.059 1 90.94 289 ARG A N 1
ATOM 2226 C CA . ARG A 1 289 ? 3.191 35.938 2.217 1 90.94 289 ARG A CA 1
ATOM 2227 C C . ARG A 1 289 ? 3.156 36.344 3.688 1 90.94 289 ARG A C 1
ATOM 2229 O O . ARG A 1 289 ? 3.568 37.438 4.043 1 90.94 289 ARG A O 1
ATOM 2236 N N . LEU A 1 290 ? 2.727 35.438 4.504 1 91.94 290 LEU A N 1
ATOM 2237 C CA . LEU A 1 290 ? 2.686 35.688 5.938 1 91.94 290 LEU A CA 1
ATOM 2238 C C . LEU A 1 290 ? 4.086 35.906 6.492 1 91.94 290 LEU A C 1
ATOM 2240 O O . LEU A 1 290 ? 4.305 36.844 7.277 1 91.94 290 LEU A O 1
ATOM 2244 N N . ALA A 1 291 ? 4.957 35.094 6.074 1 91.75 291 ALA A N 1
ATOM 2245 C CA . ALA A 1 291 ? 6.336 35.219 6.535 1 91.75 291 ALA A CA 1
ATOM 2246 C C . ALA A 1 291 ? 6.93 36.562 6.109 1 91.75 291 ALA A C 1
ATOM 2248 O O . ALA A 1 291 ? 7.676 37.188 6.867 1 91.75 291 ALA A O 1
ATOM 2249 N N . GLU A 1 292 ? 6.586 37.031 4.926 1 91.12 292 GLU A N 1
ATOM 2250 C CA . GLU A 1 292 ? 7.074 38.281 4.402 1 91.12 292 GLU A CA 1
ATOM 2251 C C . GLU A 1 292 ? 6.512 39.469 5.199 1 91.12 292 GLU A C 1
ATOM 2253 O O . GLU A 1 292 ? 7.156 40.5 5.309 1 91.12 292 GLU A O 1
ATOM 2258 N N . GLN A 1 293 ? 5.375 39.25 5.727 1 92.5 293 GLN A N 1
ATOM 2259 C CA . GLN A 1 293 ? 4.695 40.344 6.445 1 92.5 293 GLN A CA 1
ATOM 2260 C C . GLN A 1 293 ? 5.133 40.375 7.906 1 92.5 293 GLN A C 1
ATOM 2262 O O . GLN A 1 293 ? 4.832 41.344 8.617 1 92.5 293 GLN A O 1
ATOM 2267 N N . ALA A 1 294 ? 5.82 39.406 8.297 1 93.75 294 ALA A N 1
ATOM 2268 C CA . ALA A 1 294 ? 6.207 39.281 9.703 1 93.75 294 ALA A CA 1
ATOM 2269 C C . ALA A 1 294 ? 7.215 40.375 10.07 1 93.75 294 ALA A C 1
ATOM 2271 O O . ALA A 1 294 ? 7.988 40.812 9.227 1 93.75 294 ALA A O 1
ATOM 2272 N N . ASP A 1 295 ? 7.219 40.812 11.32 1 94.38 295 ASP A N 1
ATOM 2273 C CA . ASP A 1 295 ? 8.195 41.75 11.875 1 94.38 295 ASP A CA 1
ATOM 2274 C C . ASP A 1 295 ? 9.367 41 12.5 1 94.38 295 ASP A C 1
ATOM 2276 O O . ASP A 1 295 ? 9.234 40.406 13.578 1 94.38 295 ASP A O 1
ATOM 2280 N N . GLY A 1 296 ? 10.562 41.094 11.859 1 94.06 296 GLY A N 1
ATOM 2281 C CA . GLY A 1 296 ? 11.703 40.375 12.367 1 94.06 296 GLY A CA 1
ATOM 2282 C C . GLY A 1 296 ? 11.445 38.875 12.492 1 94.06 296 GLY A C 1
ATOM 2283 O O . GLY A 1 296 ? 11.719 38.281 13.531 1 94.06 296 GLY A O 1
ATOM 2284 N N . ASP A 1 297 ? 10.648 38.312 11.633 1 95.19 297 ASP A N 1
ATOM 2285 C CA . ASP A 1 297 ? 10.312 36.906 11.508 1 95.19 297 ASP A CA 1
ATOM 2286 C C . ASP A 1 297 ? 9.234 36.5 12.516 1 95.19 297 ASP A C 1
ATOM 2288 O O . ASP A 1 297 ? 8.969 35.312 12.703 1 95.19 297 ASP A O 1
ATOM 2292 N N . TRP A 1 298 ? 8.695 37.438 13.172 1 97.62 298 TRP A N 1
ATOM 2293 C CA . TRP A 1 298 ? 7.617 37.156 14.109 1 97.62 298 TRP A CA 1
ATOM 2294 C C . TRP A 1 298 ? 6.281 37.656 13.578 1 97.62 298 TRP A C 1
ATOM 2296 O O . TRP A 1 298 ? 6.07 38.875 13.469 1 97.62 298 TRP A O 1
ATOM 2306 N N . LEU A 1 299 ? 5.375 36.75 13.25 1 95.94 299 LEU A N 1
ATOM 2307 C CA . LEU A 1 299 ? 4.031 37.094 12.797 1 95.94 299 LEU A CA 1
ATOM 2308 C C . LEU A 1 299 ? 3.18 37.625 13.961 1 95.94 299 LEU A C 1
ATOM 2310 O O . LEU A 1 299 ? 2.244 38.375 13.75 1 95.94 299 LEU A O 1
ATOM 2314 N N . SER A 1 300 ? 3.447 37.125 15.102 1 95.69 300 SER A N 1
ATOM 2315 C CA . SER A 1 300 ? 2.949 37.562 16.406 1 95.69 300 SER A CA 1
ATOM 2316 C C . SER A 1 300 ? 3.984 37.312 17.5 1 95.69 300 SER A C 1
ATOM 2318 O O . SER A 1 300 ? 5.023 36.688 17.25 1 95.69 300 SER A O 1
ATOM 2320 N N . PRO A 1 301 ? 3.676 37.75 18.688 1 96.56 301 PRO A N 1
ATOM 2321 C CA . PRO A 1 301 ? 4.645 37.5 19.75 1 96.56 301 PRO A CA 1
ATOM 2322 C C . PRO A 1 301 ? 4.852 36 19.984 1 96.56 301 PRO A C 1
ATOM 2324 O O . PRO A 1 301 ? 5.824 35.594 20.625 1 96.56 301 PRO A O 1
ATOM 2327 N N . MET A 1 302 ? 3.939 35.156 19.406 1 98.19 302 MET A N 1
ATOM 2328 C CA . MET A 1 302 ? 3.984 33.719 19.703 1 98.19 302 MET A CA 1
ATOM 2329 C C . MET A 1 302 ? 4.336 32.906 18.469 1 98.19 302 MET A C 1
ATOM 2331 O O . MET A 1 302 ? 4.656 31.719 18.562 1 98.19 302 MET A O 1
ATOM 2335 N N . ILE A 1 303 ? 4.281 33.5 17.25 1 98.12 303 ILE A N 1
ATOM 2336 C CA . ILE A 1 303 ? 4.449 32.719 16.031 1 98.12 303 ILE A CA 1
ATOM 2337 C C . ILE A 1 303 ? 5.715 33.188 15.305 1 98.12 303 ILE A C 1
ATOM 2339 O O . ILE A 1 303 ? 5.789 34.312 14.836 1 98.12 303 ILE A O 1
ATOM 2343 N N . TYR A 1 304 ? 6.637 32.312 15.219 1 97.69 304 TYR A N 1
ATOM 2344 C CA . TYR A 1 304 ? 7.875 32.562 14.484 1 97.69 304 TYR A CA 1
ATOM 2345 C C . TYR A 1 304 ? 7.77 32.031 13.062 1 97.69 304 TYR A C 1
ATOM 2347 O O . TYR A 1 304 ? 7.352 30.891 12.836 1 97.69 304 TYR A O 1
ATOM 2355 N N . SER A 1 305 ? 8.109 32.812 12.055 1 96.5 305 SER A N 1
ATOM 2356 C CA . SER A 1 305 ? 7.961 32.438 10.648 1 96.5 305 SER A CA 1
ATOM 2357 C C . SER A 1 305 ? 9.32 32.25 9.977 1 96.5 305 SER A C 1
ATOM 2359 O O . SER A 1 305 ? 9.391 31.969 8.781 1 96.5 305 SER A O 1
ATOM 2361 N N . GLY A 1 306 ? 10.383 32.375 10.711 1 94.75 306 GLY A N 1
ATOM 2362 C CA . GLY A 1 306 ? 11.719 32.375 10.148 1 94.75 306 GLY A CA 1
ATOM 2363 C C . GLY A 1 306 ? 12.094 31.031 9.523 1 94.75 306 GLY A C 1
ATOM 2364 O O . GLY A 1 306 ? 13.07 30.938 8.781 1 94.75 306 GLY A O 1
ATOM 2365 N N . PHE A 1 307 ? 11.375 29.984 9.773 1 93.81 307 PHE A N 1
ATOM 2366 C CA . PHE A 1 307 ? 11.68 28.672 9.234 1 93.81 307 PHE A CA 1
ATOM 2367 C C . PHE A 1 307 ? 11 28.469 7.883 1 93.81 307 PHE A C 1
ATOM 2369 O O . PHE A 1 307 ? 11.32 27.531 7.156 1 93.81 307 PHE A O 1
ATOM 2376 N N . VAL A 1 308 ? 10.047 29.297 7.457 1 93.38 308 VAL A N 1
ATOM 2377 C CA . VAL A 1 308 ? 9.234 29.125 6.254 1 93.38 308 VAL A CA 1
ATOM 2378 C C . VAL A 1 308 ? 10.133 29.078 5.023 1 93.38 308 VAL A C 1
ATOM 2380 O O . VAL A 1 308 ? 9.969 28.219 4.16 1 93.38 308 VAL A O 1
ATOM 2383 N N . PRO A 1 309 ? 11.219 29.875 4.965 1 91.06 309 PRO A N 1
ATOM 2384 C CA . PRO A 1 309 ? 12.094 29.828 3.795 1 91.06 309 PRO A CA 1
ATOM 2385 C C . PRO A 1 309 ? 12.859 28.5 3.695 1 91.06 309 PRO A C 1
ATOM 2387 O O . PRO A 1 309 ? 13.406 28.188 2.639 1 91.06 309 PRO A O 1
ATOM 2390 N N . TYR A 1 310 ? 12.922 27.781 4.809 1 88.56 310 TYR A N 1
ATOM 2391 C CA . TYR A 1 310 ? 13.703 26.547 4.828 1 88.56 310 TYR A CA 1
ATOM 2392 C C . TYR A 1 310 ? 12.797 25.328 4.699 1 88.56 310 TYR A C 1
ATOM 2394 O O . TYR A 1 310 ? 13.211 24.297 4.191 1 88.56 310 TYR A O 1
ATOM 2402 N N . ARG A 1 311 ? 11.539 25.422 5.098 1 88.06 311 ARG A N 1
ATOM 2403 C CA . ARG A 1 311 ? 10.742 24.219 5.238 1 88.06 311 ARG A CA 1
ATOM 2404 C C . 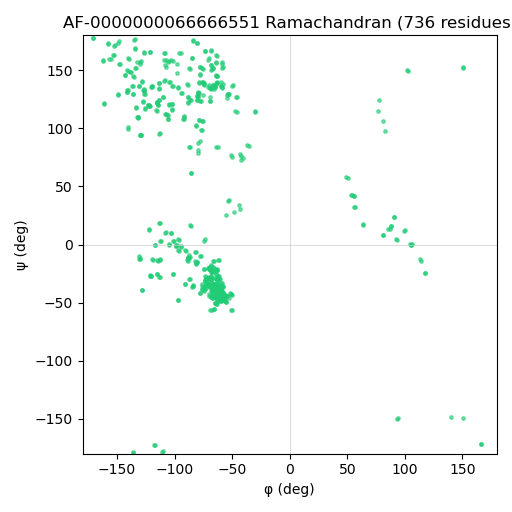ARG A 1 311 ? 9.398 24.359 4.539 1 88.06 311 ARG A C 1
ATOM 2406 O O . ARG A 1 311 ? 8.656 23.375 4.391 1 88.06 311 ARG A O 1
ATOM 2413 N N . GLY A 1 312 ? 9.109 25.484 4.203 1 86.31 312 GLY A N 1
ATOM 2414 C CA . GLY A 1 312 ? 7.918 25.656 3.387 1 86.31 312 GLY A CA 1
ATOM 2415 C C . GLY A 1 312 ? 6.676 25.969 4.203 1 86.31 312 GLY A C 1
ATOM 2416 O O . GLY A 1 312 ? 6.758 26.625 5.238 1 86.31 312 GLY A O 1
ATOM 2417 N N . GLY A 1 313 ? 5.531 25.547 3.727 1 81.31 313 GLY A N 1
ATOM 2418 C CA . GLY A 1 313 ? 4.199 25.969 4.141 1 81.31 313 GLY A CA 1
ATOM 2419 C C . GLY A 1 313 ? 3.914 25.688 5.602 1 81.31 313 GLY A C 1
ATOM 2420 O O . GLY A 1 313 ? 3.484 26.562 6.344 1 81.31 313 GLY A O 1
ATOM 2421 N N . PRO A 1 314 ? 4.293 24.547 6.043 1 87.5 314 PRO A N 1
ATOM 2422 C CA . PRO A 1 314 ? 3.881 24.188 7.402 1 87.5 314 PRO A CA 1
ATOM 2423 C C . PRO A 1 314 ? 4.848 24.719 8.469 1 87.5 314 PRO A C 1
ATOM 2425 O O . PRO A 1 314 ? 4.699 24.391 9.648 1 87.5 314 PRO A O 1
ATOM 2428 N N . ALA A 1 315 ? 5.695 25.641 8.141 1 92.19 315 ALA A N 1
ATOM 2429 C CA . ALA A 1 315 ? 6.859 25.859 9 1 92.19 315 ALA A CA 1
ATOM 2430 C C . ALA A 1 315 ? 6.613 26.984 9.984 1 92.19 315 ALA A C 1
ATOM 2432 O O . ALA A 1 315 ? 7.527 27.422 10.688 1 92.19 315 ALA A O 1
ATOM 2433 N N . LEU A 1 316 ? 5.41 27.562 10.008 1 96.19 316 LEU A N 1
ATOM 2434 C CA . LEU A 1 316 ? 5.109 28.469 11.117 1 96.19 316 LEU A CA 1
ATOM 2435 C C . LEU A 1 316 ? 5.207 27.75 12.453 1 96.19 316 LEU A C 1
ATOM 2437 O O . LEU A 1 316 ? 4.766 26.609 12.578 1 96.19 316 LEU A O 1
ATOM 2441 N N . CYS A 1 317 ? 5.824 28.422 13.383 1 97.69 317 CYS A N 1
ATOM 2442 C CA . CYS A 1 317 ? 6.164 27.766 14.633 1 97.69 317 CYS A CA 1
ATOM 2443 C C . CYS A 1 317 ? 5.648 28.562 15.828 1 97.69 317 CYS A C 1
ATOM 2445 O O . CYS A 1 317 ? 5.969 29.734 15.977 1 97.69 317 CYS A O 1
ATOM 2447 N N . VAL A 1 318 ? 4.848 27.953 16.672 1 98.56 318 VAL A N 1
ATOM 2448 C CA . VAL A 1 318 ? 4.465 28.547 17.953 1 98.56 318 VAL A CA 1
ATOM 2449 C C . VAL A 1 318 ? 5.602 28.406 18.953 1 98.56 318 VAL A C 1
ATOM 2451 O O . VAL A 1 318 ? 6.031 27.281 19.25 1 98.56 318 VAL A O 1
ATOM 2454 N N . VAL A 1 319 ? 6.07 29.5 19.516 1 98.62 319 VAL A N 1
ATOM 2455 C CA . VAL A 1 319 ? 7.254 29.484 20.375 1 98.62 319 VAL A CA 1
ATOM 2456 C C . VAL A 1 319 ? 6.93 30.141 21.719 1 98.62 319 VAL A C 1
ATOM 2458 O O . VAL A 1 319 ? 6.359 31.234 21.75 1 98.62 319 VAL A O 1
ATOM 2461 N N . GLY A 1 320 ? 7.312 29.484 22.828 1 98.75 320 GLY A N 1
ATOM 2462 C CA . GLY A 1 320 ? 7.145 30.094 24.125 1 98.75 320 GLY A CA 1
ATOM 2463 C C . GLY A 1 320 ? 7.305 29.109 25.281 1 98.75 320 GLY A C 1
ATOM 2464 O O . GLY A 1 320 ? 7.785 28 25.078 1 98.75 320 GLY A O 1
ATOM 2465 N N . SER A 1 321 ? 6.977 29.609 26.516 1 98.81 321 SER A N 1
ATOM 2466 C CA . SER A 1 321 ? 6.922 28.719 27.656 1 98.81 321 SER A CA 1
ATOM 2467 C C . SER A 1 321 ? 5.754 27.734 27.531 1 98.81 321 SER A C 1
ATOM 2469 O O . SER A 1 321 ? 4.848 27.938 26.719 1 98.81 321 SER A O 1
ATOM 2471 N N . TYR A 1 322 ? 5.789 26.703 28.406 1 98.69 322 TYR A N 1
ATOM 2472 C CA . TYR A 1 322 ? 4.703 25.734 28.406 1 98.69 322 TYR A CA 1
ATOM 2473 C C . TYR A 1 322 ? 3.352 26.422 28.578 1 98.69 322 TYR A C 1
ATOM 2475 O O . TYR A 1 322 ? 2.416 26.156 27.812 1 98.69 322 TYR A O 1
ATOM 2483 N N . GLN A 1 323 ? 3.316 27.328 29.484 1 98.25 323 GLN A N 1
ATOM 2484 C CA . GLN A 1 323 ? 2.07 28.031 29.797 1 98.25 323 GLN A CA 1
ATOM 2485 C C . GLN A 1 323 ? 1.675 28.969 28.656 1 98.25 323 GLN A C 1
ATOM 2487 O O . GLN A 1 323 ? 0.501 29.047 28.281 1 98.25 323 GLN A O 1
ATOM 2492 N N . GLU A 1 324 ? 2.621 29.703 28.125 1 98.44 324 GLU A N 1
ATOM 2493 C CA . GLU A 1 324 ? 2.34 30.625 27.031 1 98.44 324 GLU A CA 1
ATOM 2494 C C . GLU A 1 324 ? 1.784 29.891 25.812 1 98.44 324 GLU A C 1
ATOM 2496 O O . GLU A 1 324 ? 0.822 30.344 25.188 1 98.44 324 GLU A O 1
ATOM 2501 N N . VAL A 1 325 ? 2.424 28.781 25.484 1 98.69 325 VAL A N 1
ATOM 2502 C CA . VAL A 1 325 ? 1.993 27.984 24.328 1 98.69 325 VAL A CA 1
ATOM 2503 C C . VAL A 1 325 ? 0.585 27.453 24.578 1 98.69 325 VAL A C 1
ATOM 2505 O O . VAL A 1 325 ? -0.289 27.578 23.719 1 98.69 325 VAL A O 1
ATOM 2508 N N . ALA A 1 326 ? 0.307 26.906 25.719 1 98.06 326 ALA A N 1
ATOM 2509 C CA . ALA A 1 326 ? -1.016 26.375 26.047 1 98.06 326 ALA A CA 1
ATOM 2510 C C . ALA A 1 326 ? -2.084 27.453 25.922 1 98.06 326 ALA A C 1
ATOM 2512 O O . ALA A 1 326 ? -3.115 27.25 25.281 1 98.06 326 ALA A O 1
ATOM 2513 N N . ASP A 1 327 ? -1.785 28.625 26.5 1 96.81 327 ASP A N 1
ATOM 2514 C CA . ASP A 1 327 ? -2.73 29.734 26.453 1 96.81 327 ASP A CA 1
ATOM 2515 C C . ASP A 1 327 ? -2.988 30.188 25.016 1 96.81 327 ASP A C 1
ATOM 2517 O O . ASP A 1 327 ? -4.125 30.5 24.641 1 96.81 327 ASP A O 1
ATOM 2521 N N . TYR A 1 328 ? -1.936 30.219 24.281 1 97.69 328 TYR A N 1
ATOM 2522 C CA . TYR A 1 328 ? -2.049 30.688 22.891 1 97.69 328 TYR A CA 1
ATOM 2523 C C . TYR A 1 328 ? -2.877 29.719 22.062 1 97.69 328 TYR A C 1
ATOM 2525 O O . TYR A 1 328 ? -3.666 30.141 21.219 1 97.69 328 TYR A O 1
ATOM 2533 N N . LEU A 1 329 ? -2.721 28.438 22.203 1 97.5 329 LEU A N 1
ATOM 2534 C CA . LEU A 1 329 ? -3.473 27.438 21.453 1 97.5 329 LEU A CA 1
ATOM 2535 C C . LEU A 1 329 ? -4.957 27.516 21.797 1 97.5 329 LEU A C 1
ATOM 2537 O O . LEU A 1 329 ? -5.805 27.25 20.938 1 97.5 329 LEU A O 1
ATOM 2541 N N . TYR A 1 330 ? -5.246 27.922 22.984 1 93.5 330 TYR A N 1
ATOM 2542 C CA . TYR A 1 330 ? -6.645 28.094 23.344 1 93.5 330 TYR A CA 1
ATOM 2543 C C . TYR A 1 330 ? -7.273 29.266 22.578 1 93.5 330 TYR A C 1
ATOM 2545 O O . TYR A 1 330 ? -8.484 29.266 22.344 1 93.5 330 TYR A O 1
ATOM 2553 N N . GLN A 1 331 ? -6.473 30.234 22.281 1 95 331 GLN A N 1
ATOM 2554 C CA . GLN A 1 331 ? -6.992 31.328 21.469 1 95 331 GLN A CA 1
ATOM 2555 C C . GLN A 1 331 ? -7.473 30.828 20.109 1 95 331 GLN A C 1
ATOM 2557 O O . GLN A 1 331 ? -8.461 31.344 19.562 1 95 331 GLN A O 1
ATOM 2562 N N . TYR A 1 332 ? -6.762 29.859 19.531 1 97.38 332 TYR A N 1
ATOM 2563 C CA . TYR A 1 332 ? -7.207 29.266 18.281 1 97.38 332 TYR A CA 1
ATOM 2564 C C . TYR A 1 332 ? -8.586 28.625 18.438 1 97.38 332 TYR A C 1
ATOM 2566 O O . TYR A 1 332 ? -9.43 28.734 17.547 1 97.38 332 TYR A O 1
ATOM 2574 N N . LYS A 1 333 ? -8.734 28 19.578 1 95.06 333 LYS A N 1
ATOM 2575 C CA . LYS A 1 333 ? -10.023 27.375 19.859 1 95.06 333 LYS A CA 1
ATOM 2576 C C . LYS A 1 333 ? -11.141 28.422 19.844 1 95.06 333 LYS A C 1
ATOM 2578 O O . LYS A 1 333 ? -12.211 28.172 19.281 1 95.06 333 LYS A O 1
ATOM 2583 N N . ALA A 1 334 ? -10.898 29.562 20.406 1 93.56 334 ALA A N 1
ATOM 2584 C CA . ALA A 1 334 ? -11.883 30.641 20.453 1 93.56 334 ALA A CA 1
ATOM 2585 C C . ALA A 1 334 ? -12.234 31.125 19.047 1 93.56 334 ALA A C 1
ATOM 2587 O O . ALA A 1 334 ? -13.312 31.688 18.828 1 93.56 334 ALA A O 1
ATOM 2588 N N . HIS A 1 335 ? -11.352 30.859 18.109 1 96.62 335 HIS A N 1
ATOM 2589 C CA . HIS A 1 335 ? -11.57 31.281 16.734 1 96.62 335 HIS A CA 1
ATOM 2590 C C . HIS A 1 335 ? -12.016 30.109 15.867 1 96.62 335 HIS A C 1
ATOM 2592 O O . HIS A 1 335 ? -11.984 30.203 14.641 1 96.62 335 HIS A O 1
ATOM 2598 N N . GLY A 1 336 ? -12.32 29.016 16.469 1 96.31 336 GLY A N 1
ATOM 2599 C CA . GLY A 1 336 ? -13.008 27.953 15.75 1 96.31 336 GLY A CA 1
ATOM 2600 C C . GLY A 1 336 ? -12.109 26.781 15.398 1 96.31 336 GLY A C 1
ATOM 2601 O O . GLY A 1 336 ? -12.562 25.797 14.82 1 96.31 336 GLY A O 1
ATOM 2602 N N . VAL A 1 337 ? -10.836 26.828 15.75 1 97.69 337 VAL A N 1
ATOM 2603 C CA . VAL A 1 337 ? -9.922 25.719 15.477 1 97.69 337 VAL A CA 1
ATOM 2604 C C . VAL A 1 337 ? -10.102 24.625 16.531 1 97.69 337 VAL A C 1
ATOM 2606 O O . VAL A 1 337 ? -10.102 24.906 17.734 1 97.69 337 VAL A O 1
ATOM 2609 N N . SER A 1 338 ? -10.305 23.438 16.047 1 96.75 338 SER A N 1
ATOM 2610 C CA . SER A 1 338 ? -10.547 22.359 16.984 1 96.75 338 SER A CA 1
ATOM 2611 C C . SER A 1 338 ? -9.406 21.344 16.984 1 96.75 338 SER A C 1
ATOM 2613 O O . SER A 1 338 ? -9.312 20.5 17.875 1 96.75 338 SER A O 1
ATOM 2615 N N . GLU A 1 339 ? -8.492 21.422 15.969 1 97.31 339 GLU A N 1
ATOM 2616 C CA . GLU A 1 339 ? -7.461 20.391 15.844 1 97.31 339 GLU A CA 1
ATOM 2617 C C . GLU A 1 339 ? -6.137 21 15.391 1 97.31 339 GLU A C 1
ATOM 2619 O O . GLU A 1 339 ? -6.117 21.938 14.594 1 97.31 339 GLU A O 1
ATOM 2624 N N . PHE A 1 340 ? -5.074 20.391 15.922 1 98.25 340 PHE A N 1
ATOM 2625 C CA . PHE A 1 340 ? -3.723 20.766 15.531 1 98.25 340 PHE A CA 1
ATOM 2626 C C . PHE A 1 340 ? -2.928 19.547 15.086 1 98.25 340 PHE A C 1
ATOM 2628 O O . PHE A 1 340 ? -2.998 18.484 15.719 1 98.25 340 PHE A O 1
ATOM 2635 N N . ILE A 1 341 ? -2.266 19.641 14.008 1 98.12 341 ILE A N 1
ATOM 2636 C CA . ILE A 1 341 ? -1.209 18.703 13.648 1 98.12 341 ILE A CA 1
ATOM 2637 C C . ILE A 1 341 ? 0.154 19.375 13.82 1 98.12 341 ILE A C 1
ATOM 2639 O O . ILE A 1 341 ? 0.52 20.266 13.039 1 98.12 341 ILE A O 1
ATOM 2643 N N . PHE A 1 342 ? 0.897 18.922 14.789 1 97.75 342 PHE A N 1
ATOM 2644 C CA . PHE A 1 342 ? 2.156 19.578 15.109 1 97.75 342 PHE A CA 1
ATOM 2645 C C . PHE A 1 342 ? 3.34 18.766 14.617 1 97.75 342 PHE A C 1
ATOM 2647 O O . PHE A 1 342 ? 3.205 17.562 14.352 1 97.75 342 PHE A O 1
ATOM 2654 N N . SER A 1 343 ? 4.41 19.453 14.453 1 95.12 343 SER A N 1
ATOM 2655 C CA . SER A 1 343 ? 5.758 18.922 14.281 1 95.12 343 SER A CA 1
ATOM 2656 C C . SER A 1 343 ? 6.77 19.703 15.109 1 95.12 343 SER A C 1
ATOM 2658 O O . SER A 1 343 ? 6.398 20.609 15.859 1 95.12 343 SER A O 1
ATOM 2660 N N . GLY A 1 344 ? 8.031 19.312 15.008 1 93.31 344 GLY A N 1
ATOM 2661 C CA . GLY A 1 344 ? 9.148 19.984 15.648 1 93.31 344 GLY A CA 1
ATOM 2662 C C . GLY A 1 344 ? 10.5 19.469 15.195 1 93.31 344 GLY A C 1
ATOM 2663 O O . GLY A 1 344 ? 10.578 18.562 14.367 1 93.31 344 GLY A O 1
ATOM 2664 N N . TRP A 1 345 ? 11.438 20.156 15.781 1 89.69 345 TRP A N 1
ATOM 2665 C CA . TRP A 1 345 ? 12.82 19.781 15.484 1 89.69 345 TRP A CA 1
ATOM 2666 C C . TRP A 1 345 ? 13.641 19.688 16.766 1 89.69 345 TRP A C 1
ATOM 2668 O O . TRP A 1 345 ? 13.828 20.672 17.469 1 89.69 345 TRP A O 1
ATOM 2678 N N . PRO A 1 346 ? 14.172 18.531 17.094 1 90.56 346 PRO A N 1
ATOM 2679 C CA . PRO A 1 346 ? 13.797 17.234 16.531 1 90.56 346 PRO A CA 1
ATOM 2680 C C . PRO A 1 346 ? 12.352 16.844 16.828 1 90.56 346 PRO A C 1
ATOM 2682 O O . PRO A 1 346 ? 11.859 17.094 17.922 1 90.56 346 PRO A O 1
ATOM 2685 N N . THR A 1 347 ? 11.695 16.188 15.945 1 93.5 347 THR A N 1
ATOM 2686 C CA . THR A 1 347 ? 10.258 15.938 16.031 1 93.5 347 THR A CA 1
ATOM 2687 C C . THR A 1 347 ? 9.93 15.086 17.25 1 93.5 347 THR A C 1
ATOM 2689 O O . THR A 1 347 ? 8.953 15.344 17.953 1 93.5 347 THR A O 1
ATOM 2692 N N . ARG A 1 348 ? 10.734 14.086 17.547 1 93.94 348 ARG A N 1
ATOM 2693 C CA . ARG A 1 348 ? 10.477 13.211 18.672 1 93.94 348 ARG A CA 1
ATOM 2694 C C . ARG A 1 348 ? 10.531 13.977 20 1 93.94 348 ARG A C 1
ATOM 2696 O O . ARG A 1 348 ? 9.648 13.836 20.844 1 93.94 348 ARG A O 1
ATOM 2703 N N . ASP A 1 349 ? 11.578 14.766 20.203 1 94.69 349 ASP A N 1
ATOM 2704 C CA . ASP A 1 349 ? 11.766 15.523 21.422 1 94.69 349 ASP A CA 1
ATOM 2705 C C . ASP A 1 349 ? 10.633 16.531 21.641 1 94.69 349 ASP A C 1
ATOM 2707 O O . ASP A 1 349 ? 10.109 16.656 22.75 1 94.69 349 ASP A O 1
ATOM 2711 N N . GLU A 1 350 ? 10.312 17.156 20.578 1 96.75 350 GLU A N 1
ATOM 2712 C CA . GLU A 1 350 ? 9.25 18.156 20.688 1 96.75 350 GLU A CA 1
ATOM 2713 C C . GLU A 1 350 ? 7.902 17.5 20.969 1 96.75 350 GLU A C 1
ATOM 2715 O O . GLU A 1 350 ? 7.07 18.062 21.688 1 96.75 350 GLU A O 1
ATOM 2720 N N . MET A 1 351 ? 7.691 16.312 20.391 1 97.31 351 MET A N 1
ATOM 2721 C CA . MET A 1 351 ? 6.484 15.555 20.703 1 97.31 351 MET A CA 1
ATOM 2722 C C . MET A 1 351 ? 6.41 15.234 22.188 1 97.31 351 MET A C 1
ATOM 2724 O O . MET A 1 351 ? 5.383 15.469 22.828 1 97.31 351 MET A O 1
ATOM 2728 N N . ARG A 1 352 ? 7.535 14.812 22.781 1 97.5 352 ARG A N 1
ATOM 2729 C CA . ARG A 1 352 ? 7.617 14.477 24.203 1 97.5 352 ARG A CA 1
ATOM 2730 C C . ARG A 1 352 ? 7.309 15.703 25.062 1 97.5 352 ARG A C 1
ATOM 2732 O O . ARG A 1 352 ? 6.516 15.617 26 1 97.5 352 ARG A O 1
ATOM 2739 N N . ILE A 1 353 ? 7.941 16.719 24.719 1 98.44 353 ILE A N 1
ATOM 2740 C CA . ILE A 1 353 ? 7.797 17.953 25.484 1 98.44 353 ILE A CA 1
ATOM 2741 C C . ILE A 1 353 ? 6.34 18.422 25.453 1 98.44 353 ILE A C 1
ATOM 2743 O O . ILE A 1 353 ? 5.754 18.719 26.5 1 98.44 353 ILE A O 1
ATOM 2747 N N . PHE A 1 354 ? 5.762 18.406 24.328 1 98.69 354 PHE A N 1
ATOM 2748 C CA . PHE A 1 354 ? 4.398 18.906 24.172 1 98.69 354 PHE A CA 1
ATOM 2749 C C . PHE A 1 354 ? 3.418 18.062 24.984 1 98.69 354 PHE A C 1
ATOM 2751 O O . PHE A 1 354 ? 2.646 18.594 25.781 1 98.69 354 PHE A O 1
ATOM 2758 N N . TYR A 1 355 ? 3.469 16.797 24.812 1 98.19 355 TYR A N 1
ATOM 2759 C CA . TYR A 1 355 ? 2.475 15.914 25.406 1 98.19 355 TYR A CA 1
ATOM 2760 C C . TYR A 1 355 ? 2.701 15.766 26.906 1 98.19 355 TYR A C 1
ATOM 2762 O O . TYR A 1 355 ? 1.777 15.43 27.641 1 98.19 355 TYR A O 1
ATOM 2770 N N . THR A 1 356 ? 3.908 16.047 27.344 1 98.19 356 THR A N 1
ATOM 2771 C CA . THR A 1 356 ? 4.215 15.891 28.766 1 98.19 356 THR A CA 1
ATOM 2772 C C . THR A 1 356 ? 3.959 17.203 29.516 1 98.19 356 THR A C 1
ATOM 2774 O O . THR A 1 356 ? 3.5 17.188 30.656 1 98.19 356 THR A O 1
ATOM 2777 N N . HIS A 1 357 ? 4.211 18.344 28.844 1 98.31 357 HIS A N 1
ATOM 2778 C CA . HIS A 1 357 ? 4.273 19.562 29.625 1 98.31 357 HIS A CA 1
ATOM 2779 C C . HIS A 1 357 ? 3.234 20.578 29.156 1 98.31 357 HIS A C 1
ATOM 2781 O O . HIS A 1 357 ? 2.775 21.422 29.938 1 98.31 357 HIS A O 1
ATOM 2787 N N . VAL A 1 358 ? 2.811 20.562 27.906 1 98.56 358 VAL A N 1
ATOM 2788 C CA . VAL A 1 358 ? 1.894 21.562 27.375 1 98.56 358 VAL A CA 1
ATOM 2789 C C . VAL A 1 358 ? 0.462 21.031 27.422 1 98.56 358 VAL A C 1
ATOM 2791 O O . VAL A 1 358 ? -0.439 21.703 27.922 1 98.56 358 VAL A O 1
ATOM 2794 N N . LEU A 1 359 ? 0.248 19.797 26.953 1 97.56 359 LEU A N 1
ATOM 2795 C CA . LEU A 1 359 ? -1.088 19.219 26.828 1 97.56 359 LEU A CA 1
ATOM 2796 C C . LEU A 1 359 ? -1.8 19.203 28.172 1 97.56 359 LEU A C 1
ATOM 2798 O O . LEU A 1 359 ? -2.979 19.547 28.266 1 97.56 359 LEU A O 1
ATOM 2802 N N . PRO A 1 360 ? -1.092 18.812 29.266 1 96.56 360 PRO A N 1
ATOM 2803 C CA . PRO A 1 360 ? -1.786 18.797 30.547 1 96.56 360 PRO A CA 1
ATOM 2804 C C . PRO A 1 360 ? -2.326 20.172 30.953 1 96.56 360 PRO A C 1
ATOM 2806 O O . PRO A 1 360 ? -3.369 20.266 31.609 1 96.56 360 PRO A O 1
ATOM 2809 N N . LEU A 1 361 ? -1.619 21.234 30.578 1 97.12 361 LEU A N 1
ATOM 2810 C CA . LEU A 1 361 ? -2.074 22.578 30.875 1 97.12 361 LEU A CA 1
ATOM 2811 C C . LEU A 1 361 ? -3.336 22.922 30.078 1 97.12 361 LEU A C 1
ATOM 2813 O O . LEU A 1 361 ? -4.234 23.594 30.594 1 97.12 361 LEU A O 1
ATOM 2817 N N . ILE A 1 362 ? -3.389 22.438 28.844 1 96 362 ILE A N 1
ATOM 2818 C CA . ILE A 1 362 ? -4.559 22.656 28 1 96 362 ILE A CA 1
ATOM 2819 C C . ILE A 1 362 ? -5.762 21.906 28.594 1 96 362 ILE A C 1
ATOM 2821 O O . ILE A 1 362 ? -6.852 22.469 28.688 1 96 362 ILE A O 1
ATOM 2825 N N . ARG A 1 363 ? -5.551 20.703 29 1 94.19 363 ARG A N 1
ATOM 2826 C CA . ARG A 1 363 ? -6.621 19.891 29.562 1 94.19 363 ARG A CA 1
ATOM 2827 C C . ARG A 1 363 ? -7.137 20.5 30.875 1 94.19 363 ARG A C 1
ATOM 2829 O O . ARG A 1 363 ? -8.336 20.469 31.141 1 94.19 363 ARG A O 1
ATOM 2836 N N . GLU A 1 364 ? -6.238 21.047 31.594 1 92.44 364 GLU A N 1
ATOM 2837 C CA . GLU A 1 364 ? -6.633 21.719 32.812 1 92.44 364 GLU A CA 1
ATOM 2838 C C . GLU A 1 364 ? -7.539 22.922 32.531 1 92.44 364 GLU A C 1
ATOM 2840 O O . GLU A 1 364 ? -8.539 23.125 33.219 1 92.44 364 GLU A O 1
ATOM 2845 N N . HIS A 1 365 ? -7.141 23.609 31.594 1 90.69 365 HIS A N 1
ATOM 2846 C CA . HIS A 1 365 ? -7.961 24.75 31.172 1 90.69 365 HIS A CA 1
ATOM 2847 C C . HIS A 1 365 ? -9.344 24.281 30.719 1 90.69 365 HIS A C 1
ATOM 2849 O O . HIS A 1 365 ? -10.352 24.922 31.047 1 90.69 365 HIS A O 1
ATOM 2855 N N . GLU A 1 366 ? -9.43 23.203 29.938 1 90 366 GLU A N 1
ATOM 2856 C CA . GLU A 1 366 ? -10.68 22.672 29.422 1 90 366 GLU A CA 1
ATOM 2857 C C . GLU A 1 366 ? -11.586 22.172 30.547 1 90 366 GLU A C 1
ATOM 2859 O O . GLU A 1 366 ? -12.805 22.297 30.469 1 90 366 GLU A O 1
ATOM 2864 N N . ARG A 1 367 ? -11 21.672 31.547 1 86.69 367 ARG A N 1
ATOM 2865 C CA . ARG A 1 367 ? -11.766 21.203 32.688 1 86.69 367 ARG A CA 1
ATOM 2866 C C . ARG A 1 367 ? -12.352 22.375 33.469 1 86.69 367 ARG A C 1
ATOM 2868 O O . ARG A 1 367 ? -13.453 22.281 34 1 86.69 367 ARG A O 1
ATOM 2875 N N . ARG A 1 368 ? -11.633 23.391 33.5 1 85 368 ARG A N 1
ATOM 2876 C CA . ARG A 1 368 ? -12.086 24.562 34.25 1 85 368 ARG A CA 1
ATOM 2877 C C . ARG A 1 368 ? -13.242 25.25 33.531 1 85 368 ARG A C 1
ATOM 2879 O O . ARG A 1 368 ? -14.117 25.844 34.188 1 85 368 ARG A O 1
ATOM 2886 N N . LEU A 1 369 ? -13.219 25.234 32.312 1 76.19 369 LEU A N 1
ATOM 2887 C CA . LEU A 1 369 ? -14.258 25.891 31.531 1 76.19 369 LEU A CA 1
ATOM 2888 C C . LEU A 1 369 ? -15.492 25.016 31.406 1 76.19 369 LEU A C 1
ATOM 2890 O O . LEU A 1 369 ? -16.578 25.484 31.047 1 76.19 369 LEU A O 1
ATOM 2894 N N . ALA A 1 370 ? -15.32 23.719 31.719 1 65.62 370 ALA A N 1
ATOM 2895 C CA . ALA A 1 370 ? -16.469 22.812 31.656 1 65.62 370 ALA A CA 1
ATOM 2896 C C . ALA A 1 370 ? -17.25 22.844 32.969 1 65.62 370 ALA A C 1
ATOM 2898 O O . ALA A 1 370 ? -16.672 23.016 34.031 1 65.62 370 ALA A O 1
ATOM 2899 N N . MET B 1 1 ? 15.242 -0.604 -30.422 1 23.91 1 MET B N 1
ATOM 2900 C CA . MET B 1 1 ? 16.328 -0.365 -29.484 1 23.91 1 MET B CA 1
ATOM 2901 C C . MET B 1 1 ? 16.688 -1.642 -28.734 1 23.91 1 MET B C 1
ATOM 2903 O O . MET B 1 1 ? 15.82 -2.316 -28.188 1 23.91 1 MET B O 1
ATOM 2907 N N . ASN B 1 2 ? 17.641 -2.367 -29.016 1 25.25 2 ASN B N 1
ATOM 2908 C CA . ASN B 1 2 ? 18.281 -3.52 -28.375 1 25.25 2 ASN B CA 1
ATOM 2909 C C . ASN B 1 2 ? 18.422 -3.316 -26.859 1 25.25 2 ASN B C 1
ATOM 2911 O O . ASN B 1 2 ? 19.188 -2.455 -26.422 1 25.25 2 ASN B O 1
ATOM 2915 N N . TYR B 1 3 ? 17.406 -3.451 -26.172 1 35.59 3 TYR B N 1
ATOM 2916 C CA . TYR B 1 3 ? 17.516 -3.299 -24.719 1 35.59 3 TYR B CA 1
ATOM 2917 C C . TYR B 1 3 ? 18.656 -4.145 -24.172 1 35.59 3 TYR B C 1
ATOM 2919 O O . TYR B 1 3 ? 18.641 -5.367 -24.297 1 35.59 3 TYR B O 1
ATOM 2927 N N . ASP B 1 4 ? 19.844 -3.736 -24.359 1 34.81 4 ASP B N 1
ATOM 2928 C CA . ASP B 1 4 ? 20.984 -4.336 -23.703 1 34.81 4 ASP B CA 1
ATOM 2929 C C . ASP B 1 4 ? 20.641 -4.754 -22.266 1 34.81 4 ASP B C 1
ATOM 2931 O O . ASP B 1 4 ? 20.312 -3.91 -21.438 1 34.81 4 ASP B O 1
ATOM 2935 N N . ARG B 1 5 ? 20.109 -5.902 -22.109 1 41.31 5 ARG B N 1
ATOM 2936 C CA . ARG B 1 5 ? 19.891 -6.531 -20.812 1 41.31 5 ARG B CA 1
ATOM 2937 C C . ARG B 1 5 ? 21.109 -6.359 -19.906 1 41.31 5 ARG B C 1
ATOM 2939 O O . ARG B 1 5 ? 21.844 -7.32 -19.656 1 41.31 5 ARG B O 1
ATOM 2946 N N . THR B 1 6 ? 21.859 -5.328 -20 1 40.12 6 THR B N 1
ATOM 2947 C CA . THR B 1 6 ? 22.938 -5.273 -19.016 1 40.12 6 THR B CA 1
ATOM 2948 C C . THR B 1 6 ? 22.422 -5.605 -17.625 1 40.12 6 THR B C 1
ATOM 2950 O O . THR B 1 6 ? 21.281 -5.285 -17.281 1 40.12 6 THR B O 1
ATOM 2953 N N . ASN B 1 7 ? 23.031 -6.605 -16.844 1 43.94 7 ASN B N 1
ATOM 2954 C CA . ASN B 1 7 ? 22.812 -7.539 -15.734 1 43.94 7 ASN B CA 1
ATOM 2955 C C . ASN B 1 7 ? 22.297 -6.824 -14.484 1 43.94 7 ASN B C 1
ATOM 2957 O O . ASN B 1 7 ? 23.078 -6.508 -13.586 1 43.94 7 ASN B O 1
ATOM 2961 N N . PHE B 1 8 ? 21.531 -5.926 -14.695 1 54.47 8 PHE B N 1
ATOM 2962 C CA . PHE B 1 8 ? 21.016 -5.457 -13.422 1 54.47 8 PHE B CA 1
ATOM 2963 C C . PHE B 1 8 ? 20.25 -6.566 -12.711 1 54.47 8 PHE B C 1
ATOM 2965 O O . PHE B 1 8 ? 19.078 -6.824 -13.023 1 54.47 8 PHE B O 1
ATOM 2972 N N . ALA B 1 9 ? 21 -7.426 -11.984 1 61.09 9 ALA B N 1
ATOM 2973 C CA . ALA B 1 9 ? 20.547 -8.648 -11.336 1 61.09 9 ALA B CA 1
ATOM 2974 C C . ALA B 1 9 ? 19.672 -8.336 -10.133 1 61.09 9 ALA B C 1
ATOM 2976 O O . ALA B 1 9 ? 19.859 -7.32 -9.461 1 61.09 9 ALA B O 1
ATOM 2977 N N . PRO B 1 10 ? 18.578 -9.125 -10.094 1 68.56 10 PRO B N 1
ATOM 2978 C CA . PRO B 1 10 ? 17.797 -8.977 -8.867 1 68.56 10 PRO B CA 1
ATOM 2979 C C . PRO B 1 10 ? 18.609 -9.273 -7.609 1 68.56 10 PRO B C 1
ATOM 2981 O O . PRO B 1 10 ? 19.594 -10.016 -7.668 1 68.56 10 PRO B O 1
ATOM 2984 N N . LEU B 1 11 ? 18.422 -8.43 -6.555 1 49.72 11 LEU B N 1
ATOM 2985 C CA . LEU B 1 11 ? 18.953 -8.781 -5.242 1 49.72 11 LEU B CA 1
ATOM 2986 C C . LEU B 1 11 ? 18.047 -9.781 -4.543 1 49.72 11 LEU B C 1
ATOM 2988 O O . LEU B 1 11 ? 16.844 -9.531 -4.363 1 49.72 11 LEU B O 1
ATOM 2992 N N . SER B 1 12 ? 18.188 -11.055 -4.977 1 52.62 12 SER B N 1
ATOM 2993 C CA . SER B 1 12 ? 17.297 -12.031 -4.371 1 52.62 12 SER B CA 1
ATOM 2994 C C . SER B 1 12 ? 17.734 -12.383 -2.951 1 52.62 12 SER B C 1
ATOM 2996 O O . SER B 1 12 ? 18.906 -12.68 -2.715 1 52.62 12 SER B O 1
ATOM 2998 N N . HIS B 1 13 ? 17.047 -11.922 -1.959 1 52.72 13 HIS B N 1
ATOM 2999 C CA . HIS B 1 13 ? 17.312 -12.344 -0.59 1 52.72 13 HIS B CA 1
ATOM 3000 C C . HIS B 1 13 ? 16.812 -13.766 -0.348 1 52.72 13 HIS B C 1
ATOM 3002 O O . HIS B 1 13 ? 16.766 -14.227 0.794 1 52.72 13 HIS B O 1
ATOM 3008 N N . THR B 1 14 ? 16.328 -14.375 -1.481 1 50.5 14 THR B N 1
ATOM 3009 C CA . THR B 1 14 ? 15.891 -15.75 -1.255 1 50.5 14 THR B CA 1
ATOM 3010 C C . THR B 1 14 ? 17.078 -16.641 -0.917 1 50.5 14 THR B C 1
ATOM 3012 O O . THR B 1 14 ? 18.219 -16.344 -1.291 1 50.5 14 THR B O 1
ATOM 3015 N N . ARG B 1 15 ? 16.969 -17.469 0.027 1 54.75 15 ARG B N 1
ATOM 3016 C CA . ARG B 1 15 ? 17.984 -18.453 0.334 1 54.75 15 ARG B CA 1
ATOM 3017 C C . ARG B 1 15 ? 18.75 -18.875 -0.923 1 54.75 15 ARG B C 1
ATOM 3019 O O . ARG B 1 15 ? 18.141 -19.156 -1.953 1 54.75 15 ARG B O 1
ATOM 3026 N N . ALA B 1 16 ? 19.984 -18.562 -0.949 1 54.53 16 ALA B N 1
ATOM 3027 C CA . ALA B 1 16 ? 20.891 -19 -2.018 1 54.53 16 ALA B CA 1
ATOM 3028 C C . ALA B 1 16 ? 20.641 -20.469 -2.375 1 54.53 16 ALA B C 1
ATOM 3030 O O . ALA B 1 16 ? 21.031 -21.359 -1.628 1 54.53 16 ALA B O 1
ATOM 3031 N N . ALA B 1 17 ? 19.391 -20.703 -3.123 1 58.12 17 ALA B N 1
ATOM 3032 C CA . ALA B 1 17 ? 19.297 -22.078 -3.611 1 58.12 17 ALA B CA 1
ATOM 3033 C C . ALA B 1 17 ? 20.516 -22.453 -4.43 1 58.12 17 ALA B C 1
ATOM 3035 O O . ALA B 1 17 ? 21.078 -21.625 -5.148 1 58.12 17 ALA B O 1
ATOM 3036 N N . ASP B 1 18 ? 21.047 -23.578 -4.012 1 62.91 18 ASP B N 1
ATOM 3037 C CA . ASP B 1 18 ? 22.125 -24.094 -4.848 1 62.91 18 ASP B CA 1
ATOM 3038 C C . ASP B 1 18 ? 21.703 -24.141 -6.316 1 62.91 18 ASP B C 1
ATOM 3040 O O . ASP B 1 18 ? 20.531 -24.375 -6.621 1 62.91 18 ASP B O 1
ATOM 3044 N N . PRO B 1 19 ? 22.656 -23.703 -7.109 1 68.88 19 PRO B N 1
ATOM 3045 C CA . PRO B 1 19 ? 22.328 -23.812 -8.531 1 68.88 19 PRO B CA 1
ATOM 3046 C C . PRO B 1 19 ? 21.734 -25.172 -8.906 1 68.88 19 PRO B C 1
ATOM 3048 O O . PRO B 1 19 ? 22.234 -26.219 -8.445 1 68.88 19 PRO B O 1
ATOM 3051 N N . GLY B 1 20 ? 20.453 -25.25 -9.32 1 81.56 20 GLY B N 1
ATOM 3052 C CA . GLY B 1 20 ? 19.828 -26.469 -9.789 1 81.56 20 GLY B CA 1
ATOM 3053 C C . GLY B 1 20 ? 18.719 -26.953 -8.875 1 81.56 20 GLY B C 1
ATOM 3054 O O . GLY B 1 20 ? 17.953 -27.844 -9.234 1 81.56 20 GLY B O 1
ATOM 3055 N N . GLU B 1 21 ? 18.719 -26.359 -7.703 1 91 21 GLU B N 1
ATOM 3056 C CA . GLU B 1 21 ? 17.672 -26.781 -6.777 1 91 21 GLU B CA 1
ATOM 3057 C C . GLU B 1 21 ? 16.312 -26.203 -7.18 1 91 21 GLU B C 1
ATOM 3059 O O . GLU B 1 21 ? 16.219 -25.047 -7.594 1 91 21 GLU B O 1
ATOM 3064 N N . LEU B 1 22 ? 15.328 -27.109 -7.035 1 96.06 22 LEU B N 1
ATOM 3065 C CA . LEU B 1 22 ? 13.961 -26.641 -7.219 1 96.06 22 LEU B CA 1
ATOM 3066 C C . LEU B 1 22 ? 13.57 -25.656 -6.125 1 96.06 22 LEU B C 1
ATOM 3068 O O . LEU B 1 22 ? 13.898 -25.859 -4.953 1 96.06 22 LEU B O 1
ATOM 3072 N N . ARG B 1 23 ? 12.898 -24.578 -6.547 1 96.56 23 ARG B N 1
ATOM 3073 C CA . ARG B 1 23 ? 12.367 -23.625 -5.59 1 96.56 23 ARG B CA 1
ATOM 3074 C C . ARG B 1 23 ? 10.867 -23.828 -5.391 1 96.56 23 ARG B C 1
ATOM 3076 O O . ARG B 1 23 ? 10.133 -24.031 -6.359 1 96.56 23 ARG B O 1
ATOM 3083 N N . PHE B 1 24 ? 10.492 -23.766 -4.098 1 97.56 24 PHE B N 1
ATOM 3084 C CA . PHE B 1 24 ? 9.086 -23.984 -3.773 1 97.56 24 PHE B CA 1
ATOM 3085 C C . PHE B 1 24 ? 8.508 -22.781 -3.033 1 97.56 24 PHE B C 1
ATOM 3087 O O . PHE B 1 24 ? 9 -22.406 -1.968 1 97.56 24 PHE B O 1
ATOM 3094 N N . HIS B 1 25 ? 7.516 -22.219 -3.633 1 97.94 25 HIS B N 1
ATOM 3095 C CA . HIS B 1 25 ? 6.734 -21.109 -3.078 1 97.94 25 HIS B CA 1
ATOM 3096 C C . HIS B 1 25 ? 5.336 -21.578 -2.684 1 97.94 25 HIS B C 1
ATOM 3098 O O . HIS B 1 25 ? 4.914 -22.672 -3.047 1 97.94 25 HIS B O 1
ATOM 3104 N N . TRP B 1 26 ? 4.668 -20.781 -1.907 1 97.69 26 TRP B N 1
ATOM 3105 C CA . TRP B 1 26 ? 3.305 -21.109 -1.489 1 97.69 26 TRP B CA 1
ATOM 3106 C C . TRP B 1 26 ? 2.4 -19.875 -1.598 1 97.69 26 TRP B C 1
ATOM 3108 O O . TRP B 1 26 ? 2.842 -18.75 -1.372 1 97.69 26 TRP B O 1
ATOM 3118 N N . CYS B 1 27 ? 1.18 -20.094 -1.958 1 95.44 27 CYS B N 1
ATOM 3119 C CA . CYS B 1 27 ? 0.211 -19 -2 1 95.44 27 CYS B CA 1
ATOM 3120 C C . CYS B 1 27 ? -0.312 -18.688 -0.604 1 95.44 27 CYS B C 1
ATOM 3122 O O . CYS B 1 27 ? -0.736 -19.578 0.124 1 95.44 27 CYS B O 1
ATOM 3124 N N . ALA B 1 28 ? -0.27 -17.406 -0.277 1 93 28 ALA B N 1
ATOM 3125 C CA . ALA B 1 28 ? -0.857 -16.984 0.99 1 93 28 ALA B CA 1
ATOM 3126 C C . ALA B 1 28 ? -2.377 -16.891 0.888 1 93 28 ALA B C 1
ATOM 3128 O O . ALA B 1 28 ? -2.914 -16.469 -0.14 1 93 28 ALA B O 1
ATOM 3129 N N . PRO B 1 29 ? -3.035 -17.328 1.948 1 81.12 29 PRO B N 1
ATOM 3130 C CA . PRO B 1 29 ? -4.5 -17.312 1.924 1 81.12 29 PRO B CA 1
ATOM 3131 C C . PRO B 1 29 ? -5.066 -15.914 2.213 1 81.12 29 PRO B C 1
ATOM 3133 O O . PRO B 1 29 ? -5.344 -15.586 3.369 1 81.12 29 PRO B O 1
ATOM 3136 N N . LEU B 1 30 ? -5.238 -15.109 1.348 1 66.44 30 LEU B N 1
ATOM 3137 C CA . LEU B 1 30 ? -5.707 -13.758 1.633 1 66.44 30 LEU B CA 1
ATOM 3138 C C . LEU B 1 30 ? -7.148 -13.781 2.133 1 66.44 30 LEU B C 1
ATOM 3140 O O . LEU B 1 30 ? -7.598 -12.836 2.787 1 66.44 30 LEU B O 1
ATOM 3144 N N . ASP B 1 31 ? -7.719 -14.891 1.706 1 60.5 31 ASP B N 1
ATOM 3145 C CA . ASP B 1 31 ? -9.086 -15.086 2.166 1 60.5 31 ASP B CA 1
ATOM 3146 C C . ASP B 1 31 ? -9.133 -16.016 3.379 1 60.5 31 ASP B C 1
ATOM 3148 O O . ASP B 1 31 ? -8.102 -16.5 3.83 1 60.5 31 ASP B O 1
ATOM 3152 N N . SER B 1 32 ? -10.078 -15.914 4.402 1 54.34 32 SER B N 1
ATOM 3153 C CA . SER B 1 32 ? -10.234 -16.641 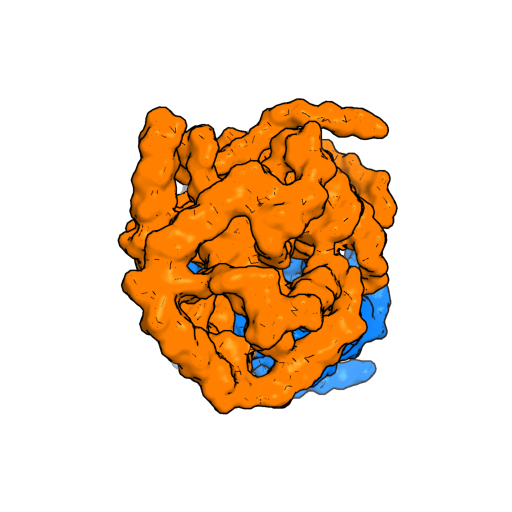5.656 1 54.34 32 SER B CA 1
ATOM 3154 C C . SER B 1 32 ? -10.133 -18.141 5.441 1 54.34 32 SER B C 1
ATOM 3156 O O . SER B 1 32 ? -10.453 -18.922 6.34 1 54.34 32 SER B O 1
ATOM 3158 N N . GLY B 1 33 ? -9.438 -18.5 4.465 1 57.84 33 GLY B N 1
ATOM 3159 C CA . GLY B 1 33 ? -9.008 -19.891 4.453 1 57.84 33 GLY B CA 1
ATOM 3160 C C . GLY B 1 33 ? -10.062 -20.844 3.908 1 57.84 33 GLY B C 1
ATOM 3161 O O . GLY B 1 33 ? -11.203 -20.844 4.375 1 57.84 33 GLY B O 1
ATOM 3162 N N . GLN B 1 34 ? -10.016 -21.219 2.727 1 64.75 34 GLN B N 1
ATOM 3163 C CA . GLN B 1 34 ? -10.852 -22.281 2.166 1 64.75 34 GLN B CA 1
ATOM 3164 C C . GLN B 1 34 ? -10.461 -23.641 2.717 1 64.75 34 GLN B C 1
ATOM 3166 O O . GLN B 1 34 ? -9.273 -23.953 2.832 1 64.75 34 GLN B O 1
ATOM 3171 N N . GLN B 1 35 ? -11.523 -24.25 3.213 1 65 35 GLN B N 1
ATOM 3172 C CA . GLN B 1 35 ? -11.258 -25.562 3.807 1 65 35 GLN B CA 1
ATOM 3173 C C . GLN B 1 35 ? -11.32 -26.672 2.754 1 65 35 GLN B C 1
ATOM 3175 O O . GLN B 1 35 ? -10.625 -27.672 2.873 1 65 35 GLN B O 1
ATOM 3180 N N . LYS B 1 36 ? -12.172 -26.406 1.712 1 77.38 36 LYS B N 1
ATOM 3181 C CA . LYS B 1 36 ? -12.328 -27.391 0.641 1 77.38 36 LYS B CA 1
ATOM 3182 C C . LYS B 1 36 ? -12.266 -26.719 -0.729 1 77.38 36 LYS B C 1
ATOM 3184 O O . LYS B 1 36 ? -12.672 -25.562 -0.881 1 77.38 36 LYS B O 1
ATOM 3189 N N . ALA B 1 37 ? -11.82 -27.531 -1.672 1 77.69 37 ALA B N 1
ATOM 3190 C CA . ALA B 1 37 ? -11.68 -27.031 -3.037 1 77.69 37 ALA B CA 1
ATOM 3191 C C . ALA B 1 37 ? -13.031 -26.656 -3.625 1 77.69 37 ALA B C 1
ATOM 3193 O O . ALA B 1 37 ? -13.125 -25.75 -4.453 1 77.69 37 ALA B O 1
ATOM 3194 N N . THR B 1 38 ? -14.078 -27.312 -3.082 1 80 38 THR B N 1
ATOM 3195 C CA . THR B 1 38 ? -15.359 -27.156 -3.77 1 80 38 THR B CA 1
ATOM 3196 C C . THR B 1 38 ? -16.297 -26.281 -2.955 1 80 38 THR B C 1
ATOM 3198 O O . THR B 1 38 ? -17.5 -26.203 -3.254 1 80 38 THR B O 1
ATOM 3201 N N . GLU B 1 39 ? -15.742 -25.641 -1.896 1 75.69 39 GLU B N 1
ATOM 3202 C CA . GLU B 1 39 ? -16.547 -24.734 -1.091 1 75.69 39 GLU B CA 1
ATOM 3203 C C . GLU B 1 39 ? -16.391 -23.297 -1.559 1 75.69 39 GLU B C 1
ATOM 3205 O O . GLU B 1 39 ? -15.477 -22.984 -2.332 1 75.69 39 GLU B O 1
ATOM 3210 N N . LYS B 1 40 ? -17.359 -22.484 -1.065 1 66.12 40 LYS B N 1
ATOM 3211 C CA . LYS B 1 40 ? -17.312 -21.078 -1.426 1 66.12 40 LYS B CA 1
ATOM 3212 C C . LYS B 1 40 ? -16.234 -20.344 -0.643 1 66.12 40 LYS B C 1
ATOM 3214 O O . LYS B 1 40 ? -15.852 -20.766 0.452 1 66.12 40 LYS B O 1
ATOM 3219 N N . TYR B 1 41 ? -15.727 -19.312 -1.251 1 66.69 41 TYR B N 1
ATOM 3220 C CA . TYR B 1 41 ? -14.805 -18.422 -0.565 1 66.69 41 TYR B CA 1
ATOM 3221 C C . TYR B 1 41 ? -15.508 -17.672 0.566 1 66.69 41 TYR B C 1
ATOM 3223 O O . TYR B 1 41 ? -16.672 -17.312 0.442 1 66.69 41 TYR B O 1
ATOM 3231 N N . ARG B 1 42 ? -14.891 -17.609 1.656 1 73.06 42 ARG B N 1
ATOM 3232 C CA . ARG B 1 42 ? -15.359 -16.641 2.648 1 73.06 42 ARG B CA 1
ATOM 3233 C C . ARG B 1 42 ? -14.828 -15.25 2.352 1 73.06 42 ARG B C 1
ATOM 3235 O O . ARG B 1 42 ? -13.633 -14.984 2.512 1 73.06 42 ARG B O 1
ATOM 3242 N N . VAL B 1 43 ? -15.719 -14.406 1.771 1 75.62 43 VAL B N 1
ATOM 3243 C CA . VAL B 1 43 ? -15.344 -13.047 1.394 1 75.62 43 VAL B CA 1
ATOM 3244 C C . VAL B 1 43 ? -15.992 -12.047 2.35 1 75.62 43 VAL B C 1
ATOM 3246 O O . VAL B 1 43 ? -16.938 -12.383 3.066 1 75.62 43 VAL B O 1
ATOM 3249 N N . GLY B 1 44 ? -15.352 -10.906 2.5 1 85.06 44 GLY B N 1
ATOM 3250 C CA . GLY B 1 44 ? -15.992 -9.82 3.223 1 85.06 44 GLY B CA 1
ATOM 3251 C C . GLY B 1 44 ? -15.406 -9.602 4.605 1 85.06 44 GLY B C 1
ATOM 3252 O O . GLY B 1 44 ? -15.898 -8.766 5.367 1 85.06 44 GLY B O 1
ATOM 3253 N N . GLU B 1 45 ? -14.43 -10.438 4.859 1 90 45 GLU B N 1
ATOM 3254 C CA . GLU B 1 45 ? -13.719 -10.25 6.125 1 90 45 GLU B CA 1
ATOM 3255 C C . GLU B 1 45 ? -12.227 -10.484 5.953 1 90 45 GLU B C 1
ATOM 3257 O O . GLU B 1 45 ? -11.789 -11.102 4.977 1 90 45 GLU B O 1
ATOM 3262 N N . LEU B 1 46 ? -11.477 -9.953 6.895 1 92.94 46 LEU B N 1
ATOM 3263 C CA . LEU B 1 46 ? -10.031 -10.18 6.922 1 92.94 46 LEU B CA 1
ATOM 3264 C C . LEU B 1 46 ? -9.578 -10.594 8.32 1 92.94 46 LEU B C 1
ATOM 3266 O O . LEU B 1 46 ? -9.656 -9.812 9.266 1 92.94 46 LEU B O 1
ATOM 3270 N N . ASP B 1 47 ? -9.188 -11.828 8.469 1 91.94 47 ASP B N 1
ATOM 3271 C CA . ASP B 1 47 ? -8.508 -12.312 9.664 1 91.94 47 ASP B CA 1
ATOM 3272 C C . ASP B 1 47 ? -7 -12.109 9.562 1 91.94 47 ASP B C 1
ATOM 3274 O O . ASP B 1 47 ? -6.258 -13.047 9.281 1 91.94 47 ASP B O 1
ATOM 3278 N N . PHE B 1 48 ? -6.555 -10.914 9.898 1 94.44 48 PHE B N 1
ATOM 3279 C CA . PHE B 1 48 ? -5.152 -10.594 9.672 1 94.44 48 PHE B CA 1
ATOM 3280 C C . PHE B 1 48 ? -4.262 -11.297 10.68 1 94.44 48 PHE B C 1
ATOM 3282 O O . PHE B 1 48 ? -3.135 -11.688 10.359 1 94.44 48 PHE B O 1
ATOM 3289 N N . ASP B 1 49 ? -4.746 -11.539 11.891 1 94.5 49 ASP B N 1
ATOM 3290 C CA . ASP B 1 49 ? -3.977 -12.312 12.867 1 94.5 49 ASP B CA 1
ATOM 3291 C C . ASP B 1 49 ? -3.742 -13.734 12.375 1 94.5 49 ASP B C 1
ATOM 3293 O O . ASP B 1 49 ? -2.664 -14.297 12.578 1 94.5 49 ASP B O 1
ATOM 3297 N N . GLY B 1 50 ? -4.793 -14.289 11.773 1 93.31 50 GLY B N 1
ATOM 3298 C CA . GLY B 1 50 ? -4.625 -15.594 11.156 1 93.31 50 GLY B CA 1
ATOM 3299 C C . GLY B 1 50 ? -3.588 -15.602 10.047 1 93.31 50 GLY B C 1
ATOM 3300 O O . GLY B 1 50 ? -2.812 -16.547 9.922 1 93.31 50 GLY B O 1
ATOM 3301 N N . MET B 1 51 ? -3.549 -14.555 9.305 1 94.75 51 MET B N 1
ATOM 3302 C CA . MET B 1 51 ? -2.553 -14.422 8.242 1 94.75 51 MET B CA 1
ATOM 3303 C C . MET B 1 51 ? -1.146 -14.344 8.828 1 94.75 51 MET B C 1
ATOM 3305 O O . MET B 1 51 ? -0.223 -14.992 8.32 1 94.75 51 MET B O 1
ATOM 3309 N N . VAL B 1 52 ? -1.013 -13.539 9.859 1 96.25 52 VAL B N 1
ATOM 3310 C CA . VAL B 1 52 ? 0.278 -13.414 10.531 1 96.25 52 VAL B CA 1
ATOM 3311 C C . VAL B 1 52 ? 0.748 -14.781 11.008 1 96.25 52 VAL B C 1
ATOM 3313 O O . VAL B 1 52 ? 1.899 -15.164 10.789 1 96.25 52 VAL B O 1
ATOM 3316 N N . SER B 1 53 ? -0.168 -15.508 11.656 1 96.19 53 SER B N 1
ATOM 3317 C CA . SER B 1 53 ? 0.147 -16.859 12.125 1 96.19 53 SER B CA 1
ATOM 3318 C C . SER B 1 53 ? 0.583 -17.766 10.977 1 96.19 53 SER B C 1
ATOM 3320 O O . SER B 1 53 ? 1.551 -18.516 11.102 1 96.19 53 SER B O 1
ATOM 3322 N N . PHE B 1 54 ? -0.047 -17.703 9.875 1 96.31 54 PHE B N 1
ATOM 3323 C CA . PHE B 1 54 ? 0.256 -18.5 8.695 1 96.31 54 PHE B CA 1
ATOM 3324 C C . PHE B 1 54 ? 1.656 -18.188 8.18 1 96.31 54 PHE B C 1
ATOM 3326 O O . PHE B 1 54 ? 2.453 -19.109 7.949 1 96.31 54 PHE B O 1
ATOM 3333 N N . VAL B 1 55 ? 1.966 -16.938 8.039 1 97.44 55 VAL B N 1
ATOM 3334 C CA . VAL B 1 55 ? 3.229 -16.578 7.406 1 97.44 55 VAL B CA 1
ATOM 3335 C C . VAL B 1 55 ? 4.387 -16.859 8.352 1 97.44 55 VAL B C 1
ATOM 3337 O O . VAL B 1 55 ? 5.488 -17.203 7.91 1 97.44 55 VAL B O 1
ATOM 3340 N N . GLN B 1 56 ? 4.133 -16.75 9.641 1 97.88 56 GLN B N 1
ATOM 3341 C CA . GLN B 1 56 ? 5.16 -17.125 10.602 1 97.88 56 GLN B CA 1
ATOM 3342 C C . GLN B 1 56 ? 5.477 -18.609 10.531 1 97.88 56 GLN B C 1
ATOM 3344 O O . GLN B 1 56 ? 6.637 -19.016 10.633 1 97.88 56 GLN B O 1
ATOM 3349 N N . GLU B 1 57 ? 4.457 -19.391 10.367 1 97.25 57 GLU B N 1
ATOM 3350 C CA . GLU B 1 57 ? 4.684 -20.812 10.188 1 97.25 57 GLU B CA 1
ATOM 3351 C C . GLU B 1 57 ? 5.441 -21.109 8.891 1 97.25 57 GLU B C 1
ATOM 3353 O O . GLU B 1 57 ? 6.355 -21.922 8.875 1 97.25 57 GLU B O 1
ATOM 3358 N N . ALA B 1 58 ? 5.031 -20.453 7.848 1 97.88 58 ALA B N 1
ATOM 3359 C CA . ALA B 1 58 ? 5.734 -20.594 6.578 1 97.88 58 ALA B CA 1
ATOM 3360 C C . ALA B 1 58 ? 7.211 -20.25 6.723 1 97.88 58 ALA B C 1
ATOM 3362 O O . ALA B 1 58 ? 8.078 -20.953 6.199 1 97.88 58 ALA B O 1
ATOM 3363 N N . ASP B 1 59 ? 7.441 -19.188 7.402 1 97.81 59 ASP B N 1
ATOM 3364 C CA . ASP B 1 59 ? 8.805 -18.719 7.66 1 97.81 59 ASP B CA 1
ATOM 3365 C C . ASP B 1 59 ? 9.609 -19.781 8.414 1 97.81 59 ASP B C 1
ATOM 3367 O O . ASP B 1 59 ? 10.742 -20.078 8.047 1 97.81 59 ASP B O 1
ATOM 3371 N N . ALA B 1 60 ? 9.008 -20.375 9.422 1 97.56 60 ALA B N 1
ATOM 3372 C CA . ALA B 1 60 ? 9.656 -21.391 10.25 1 97.56 60 ALA B CA 1
ATOM 3373 C C . ALA B 1 60 ? 9.906 -22.672 9.461 1 97.56 60 ALA B C 1
ATOM 3375 O O . ALA B 1 60 ? 10.906 -23.359 9.68 1 97.56 60 ALA B O 1
ATOM 3376 N N . LEU B 1 61 ? 9.062 -22.953 8.469 1 97.25 61 LEU B N 1
ATOM 3377 C CA . LEU B 1 61 ? 9.156 -24.156 7.672 1 97.25 61 LEU B CA 1
ATOM 3378 C C . LEU B 1 61 ? 10.203 -24.016 6.578 1 97.25 61 LEU B C 1
ATOM 3380 O O . LEU B 1 61 ? 10.594 -25 5.949 1 97.25 61 LEU B O 1
ATOM 3384 N N . GLY B 1 62 ? 10.555 -22.781 6.328 1 95.81 62 GLY B N 1
ATOM 3385 C CA . GLY B 1 62 ? 11.555 -22.547 5.301 1 95.81 62 GLY B CA 1
ATOM 3386 C C . GLY B 1 62 ? 10.961 -22.344 3.922 1 95.81 62 GLY B C 1
ATOM 3387 O O . GLY B 1 62 ? 11.609 -22.625 2.912 1 95.81 62 GLY B O 1
ATOM 3388 N N . VAL B 1 63 ? 9.727 -21.922 3.877 1 97.5 63 VAL B N 1
ATOM 3389 C CA . VAL B 1 63 ? 9.109 -21.562 2.602 1 97.5 63 VAL B CA 1
ATOM 3390 C C . VAL B 1 63 ? 9.914 -20.453 1.926 1 97.5 63 VAL B C 1
ATOM 3392 O O . VAL B 1 63 ? 10.281 -19.469 2.566 1 97.5 63 VAL B O 1
ATOM 3395 N N . ASP B 1 64 ? 10.125 -20.656 0.68 1 96.31 64 ASP B N 1
ATOM 3396 C CA . ASP B 1 64 ? 10.953 -19.703 -0.051 1 96.31 64 ASP B CA 1
ATOM 3397 C C . ASP B 1 64 ? 10.258 -18.344 -0.179 1 96.31 64 ASP B C 1
ATOM 3399 O O . ASP B 1 64 ? 10.82 -17.312 0.196 1 96.31 64 ASP B O 1
ATOM 3403 N N . SER B 1 65 ? 9.094 -18.344 -0.725 1 97.81 65 SER B N 1
ATOM 3404 C CA . SER B 1 65 ? 8.32 -17.109 -0.872 1 97.81 65 SER B CA 1
ATOM 3405 C C . SER B 1 65 ? 6.82 -17.391 -0.783 1 97.81 65 SER B C 1
ATOM 3407 O O . SER B 1 65 ? 6.379 -18.516 -1.001 1 97.81 65 SER B O 1
ATOM 3409 N N . LEU B 1 66 ? 6.102 -16.406 -0.417 1 98 66 LEU B N 1
ATOM 3410 C CA . LEU B 1 66 ? 4.645 -16.438 -0.347 1 98 66 LEU B CA 1
ATOM 3411 C C . LEU B 1 66 ? 4.023 -15.5 -1.376 1 98 66 LEU B C 1
ATOM 3413 O O . LEU B 1 66 ? 4.332 -14.312 -1.399 1 98 66 LEU B O 1
ATOM 3417 N N . LEU B 1 67 ? 3.174 -16.047 -2.205 1 97.56 67 LEU B N 1
ATOM 3418 C CA . LEU B 1 67 ? 2.475 -15.25 -3.211 1 97.56 67 LEU B CA 1
ATOM 3419 C C . LEU B 1 67 ? 1.275 -14.531 -2.6 1 97.56 67 LEU B C 1
ATOM 3421 O O . LEU B 1 67 ? 0.414 -15.164 -1.986 1 97.56 67 LEU B O 1
ATOM 3425 N N . MET B 1 68 ? 1.288 -13.242 -2.775 1 97 68 MET B N 1
ATOM 3426 C CA . MET B 1 68 ? 0.168 -12.398 -2.363 1 97 68 MET B CA 1
ATOM 3427 C C . MET B 1 68 ? -0.63 -11.93 -3.572 1 97 68 MET B C 1
ATOM 3429 O O . MET B 1 68 ? -0.203 -11.016 -4.285 1 97 68 MET B O 1
ATOM 3433 N N . GLY B 1 69 ? -1.831 -12.477 -3.73 1 93.75 69 GLY B N 1
ATOM 3434 C CA . GLY B 1 69 ? -2.613 -12.227 -4.93 1 93.75 69 GLY B CA 1
ATOM 3435 C C . GLY B 1 69 ? -3.35 -10.898 -4.898 1 93.75 69 GLY B C 1
ATOM 3436 O O . GLY B 1 69 ? -3.322 -10.188 -3.889 1 93.75 69 GLY B O 1
ATOM 3437 N N . ILE B 1 70 ? -3.977 -10.555 -6.027 1 92.81 70 ILE B N 1
ATOM 3438 C CA . ILE B 1 70 ? -4.738 -9.312 -6.16 1 92.81 70 ILE B CA 1
ATOM 3439 C C . ILE B 1 70 ? -6.059 -9.594 -6.871 1 92.81 70 ILE B C 1
ATOM 3441 O O . ILE B 1 70 ? -6.086 -10.281 -7.898 1 92.81 70 ILE B O 1
ATOM 3445 N N . ALA B 1 71 ? -7.105 -9.164 -6.344 1 91.62 71 ALA B N 1
ATOM 3446 C CA . ALA B 1 71 ? -8.445 -9.188 -6.914 1 91.62 71 ALA B CA 1
ATOM 3447 C C . ALA B 1 71 ? -9.367 -8.203 -6.195 1 91.62 71 ALA B C 1
ATOM 3449 O O . ALA B 1 71 ? -9.109 -7.828 -5.051 1 91.62 71 ALA B O 1
ATOM 3450 N N . ASP B 1 72 ? -10.43 -7.797 -6.848 1 92.81 72 ASP B N 1
ATOM 3451 C CA . ASP B 1 72 ? -11.328 -6.805 -6.266 1 92.81 72 ASP B CA 1
ATOM 3452 C C . ASP B 1 72 ? -12.094 -7.383 -5.086 1 92.81 72 ASP B C 1
ATOM 3454 O O . ASP B 1 72 ? -12.602 -6.641 -4.238 1 92.81 72 ASP B O 1
ATOM 3458 N N . TYR B 1 73 ? -12.18 -8.727 -5.012 1 89.56 73 TYR B N 1
ATOM 3459 C CA . TYR B 1 73 ? -12.93 -9.336 -3.92 1 89.56 73 TYR B CA 1
ATOM 3460 C C . TYR B 1 73 ? -12.031 -9.602 -2.717 1 89.56 73 TYR B C 1
ATOM 3462 O O . TYR B 1 73 ? -12.508 -10.039 -1.665 1 89.56 73 TYR B O 1
ATOM 3470 N N . MET B 1 74 ? -10.734 -9.375 -2.848 1 91.62 74 MET B N 1
ATOM 3471 C CA . MET B 1 74 ? -9.75 -9.641 -1.807 1 91.62 74 MET B CA 1
ATOM 3472 C C . MET B 1 74 ? -9.234 -8.336 -1.195 1 91.62 74 MET B C 1
ATOM 3474 O O . MET B 1 74 ? -9.383 -7.27 -1.789 1 91.62 74 MET B O 1
ATOM 3478 N N . PRO B 1 75 ? -8.672 -8.438 0.078 1 95.25 75 PRO B N 1
ATOM 3479 C CA . PRO B 1 75 ? -7.875 -7.305 0.56 1 95.25 75 PRO B CA 1
ATOM 3480 C C . PRO B 1 75 ? -6.695 -6.98 -0.351 1 95.25 75 PRO B C 1
ATOM 3482 O O . PRO B 1 75 ? -6.234 -7.848 -1.1 1 95.25 75 PRO B O 1
ATOM 3485 N N . ASP B 1 76 ? -6.312 -5.762 -0.335 1 96.94 76 ASP B N 1
ATOM 3486 C CA . ASP B 1 76 ? -5.168 -5.359 -1.146 1 96.94 76 ASP B CA 1
ATOM 3487 C C . ASP B 1 76 ? -3.857 -5.816 -0.51 1 96.94 76 ASP B C 1
ATOM 3489 O O . ASP B 1 76 ? -3.67 -5.684 0.701 1 96.94 76 ASP B O 1
ATOM 3493 N N . PRO B 1 77 ? -2.922 -6.273 -1.252 1 97.5 77 PRO B N 1
ATOM 3494 C CA . PRO B 1 77 ? -1.721 -6.883 -0.673 1 97.5 77 PRO B CA 1
ATOM 3495 C C . PRO B 1 77 ? -0.696 -5.844 -0.217 1 97.5 77 PRO B C 1
ATOM 3497 O O . PRO B 1 77 ? 0.219 -6.168 0.544 1 97.5 77 PRO B O 1
ATOM 3500 N N . LEU B 1 78 ? -0.781 -4.59 -0.606 1 98.06 78 LEU B N 1
ATOM 3501 C CA . LEU B 1 78 ? 0.286 -3.627 -0.362 1 98.06 78 LEU B CA 1
ATOM 3502 C C . LEU B 1 78 ? 0.451 -3.365 1.131 1 98.06 78 LEU B C 1
ATOM 3504 O O . LEU B 1 78 ? 1.529 -3.586 1.688 1 98.06 78 LEU B O 1
ATOM 3508 N N . PRO B 1 79 ? -0.665 -2.955 1.795 1 98.31 79 PRO B N 1
ATOM 3509 C CA . PRO B 1 79 ? -0.456 -2.748 3.23 1 98.31 79 PRO B CA 1
ATOM 3510 C C . PRO B 1 79 ? -0.203 -4.055 3.982 1 98.31 79 PRO B C 1
ATOM 3512 O O . PRO B 1 79 ? 0.512 -4.062 4.988 1 98.31 79 PRO B O 1
ATOM 3515 N N . MET B 1 80 ? -0.696 -5.145 3.506 1 98.06 80 MET B N 1
ATOM 3516 C CA . MET B 1 80 ? -0.499 -6.434 4.172 1 98.06 80 MET B CA 1
ATOM 3517 C C . MET B 1 80 ? 0.965 -6.855 4.113 1 98.06 80 MET B C 1
ATOM 3519 O O . MET B 1 80 ? 1.538 -7.262 5.125 1 98.06 80 MET B O 1
ATOM 3523 N N . ILE B 1 81 ? 1.521 -6.719 2.922 1 98.5 81 ILE B N 1
ATOM 3524 C CA . ILE B 1 81 ? 2.932 -7.07 2.793 1 98.5 81 ILE B CA 1
ATOM 3525 C C . ILE B 1 81 ? 3.773 -6.16 3.684 1 98.5 81 ILE B C 1
ATOM 3527 O O . ILE B 1 81 ? 4.73 -6.613 4.316 1 98.5 81 ILE B O 1
ATOM 3531 N N . GLY B 1 82 ? 3.385 -4.887 3.727 1 98.31 82 GLY B N 1
ATOM 3532 C CA . GLY B 1 82 ? 4.066 -3.984 4.645 1 98.31 82 GLY B CA 1
ATOM 3533 C C . GLY B 1 82 ? 4.137 -4.516 6.062 1 98.31 82 GLY B C 1
ATOM 3534 O O . GLY B 1 82 ? 5.184 -4.445 6.707 1 98.31 82 GLY B O 1
ATOM 3535 N N . ALA B 1 83 ? 3.1 -5.07 6.523 1 98.31 83 ALA B N 1
ATOM 3536 C CA . ALA B 1 83 ? 3.035 -5.605 7.883 1 98.31 83 ALA B CA 1
ATOM 3537 C C . ALA B 1 83 ? 3.748 -6.949 7.977 1 98.31 83 ALA B C 1
ATOM 3539 O O . ALA B 1 83 ? 4.504 -7.195 8.922 1 98.31 83 ALA B O 1
ATOM 3540 N N . LEU B 1 84 ? 3.562 -7.785 6.988 1 98.38 84 LEU B N 1
ATOM 3541 C CA . LEU B 1 84 ? 3.963 -9.188 7.078 1 98.38 84 LEU B CA 1
ATOM 3542 C C . LEU B 1 84 ? 5.48 -9.328 6.988 1 98.38 84 LEU B C 1
ATOM 3544 O O . LEU B 1 84 ? 6.059 -10.234 7.582 1 98.38 84 LEU B O 1
ATOM 3548 N N . VAL B 1 85 ? 6.109 -8.398 6.336 1 97.56 85 VAL B N 1
ATOM 3549 C CA . VAL B 1 85 ? 7.566 -8.461 6.227 1 97.56 85 VAL B CA 1
ATOM 3550 C C . VAL B 1 85 ? 8.195 -8.203 7.598 1 97.56 85 VAL B C 1
ATOM 3552 O O . VAL B 1 85 ? 9.32 -8.641 7.859 1 97.56 85 VAL B O 1
ATOM 3555 N N . ARG B 1 86 ? 7.43 -7.539 8.492 1 96.62 86 ARG B N 1
ATOM 3556 C CA . ARG B 1 86 ? 7.918 -7.266 9.836 1 96.62 86 ARG B CA 1
ATOM 3557 C C . ARG B 1 86 ? 7.582 -8.414 10.789 1 96.62 86 ARG B C 1
ATOM 3559 O O . ARG B 1 86 ? 8.133 -8.5 11.883 1 96.62 86 ARG B O 1
ATOM 3566 N N . GLU B 1 87 ? 6.758 -9.297 10.344 1 97.38 87 GLU B N 1
ATOM 3567 C CA . GLU B 1 87 ? 6.293 -10.414 11.148 1 97.38 87 GLU B CA 1
ATOM 3568 C C . GLU B 1 87 ? 7.078 -11.688 10.836 1 97.38 87 GLU B C 1
ATOM 3570 O O . GLU B 1 87 ? 6.809 -12.75 11.398 1 97.38 87 GLU B O 1
ATOM 3575 N N . THR B 1 88 ? 8.023 -11.617 9.883 1 97.62 88 THR B N 1
ATOM 3576 C CA . THR B 1 88 ? 8.828 -12.75 9.43 1 97.62 88 THR B CA 1
ATOM 3577 C C . THR B 1 88 ? 10.297 -12.359 9.32 1 97.62 88 THR B C 1
ATOM 3579 O O . THR B 1 88 ? 10.641 -11.18 9.398 1 97.62 88 THR B O 1
ATOM 3582 N N . GLU B 1 89 ? 11.156 -13.352 9.141 1 96.25 89 GLU B N 1
ATOM 3583 C CA . GLU B 1 89 ? 12.594 -13.07 9.125 1 96.25 89 GLU B CA 1
ATOM 3584 C C . GLU B 1 89 ? 13.219 -13.5 7.801 1 96.25 89 GLU B C 1
ATOM 3586 O O . GLU B 1 89 ? 14.227 -12.938 7.371 1 96.25 89 GLU B O 1
ATOM 3591 N N . HIS B 1 90 ? 12.617 -14.516 7.133 1 96.12 90 HIS B N 1
ATOM 3592 C CA . HIS B 1 90 ? 13.352 -15.125 6.031 1 96.12 90 HIS B CA 1
ATOM 3593 C C . HIS B 1 90 ? 12.5 -15.172 4.766 1 96.12 90 HIS B C 1
ATOM 3595 O O . HIS B 1 90 ? 13.008 -14.945 3.664 1 96.12 90 HIS B O 1
ATOM 3601 N N . VAL B 1 91 ? 11.227 -15.453 4.902 1 97.56 91 VAL B N 1
ATOM 3602 C CA . VAL B 1 91 ? 10.367 -15.688 3.746 1 97.56 91 VAL B CA 1
ATOM 3603 C C . VAL B 1 91 ? 10.242 -14.406 2.924 1 97.56 91 VAL B C 1
ATOM 3605 O O . VAL B 1 91 ? 10.133 -13.312 3.482 1 97.56 91 VAL B O 1
ATOM 3608 N N . THR B 1 92 ? 10.344 -14.5 1.656 1 97.69 92 THR B N 1
ATOM 3609 C CA . THR B 1 92 ? 10.102 -13.398 0.728 1 97.69 92 THR B CA 1
ATOM 3610 C C . THR B 1 92 ? 8.617 -13.328 0.355 1 97.69 92 THR B C 1
ATOM 3612 O O . THR B 1 92 ? 7.914 -14.336 0.404 1 97.69 92 THR B O 1
ATOM 3615 N N . PHE B 1 93 ? 8.148 -12.188 0.042 1 98.31 93 PHE B N 1
ATOM 3616 C CA . PHE B 1 93 ? 6.773 -12.023 -0.413 1 98.31 93 PHE B CA 1
ATOM 3617 C C . PHE B 1 93 ? 6.73 -11.656 -1.891 1 98.31 93 PHE B C 1
ATOM 3619 O O . PHE B 1 93 ? 7.406 -10.719 -2.318 1 98.31 93 PHE B O 1
ATOM 3626 N N . ILE B 1 94 ? 5.984 -12.391 -2.695 1 98.25 94 ILE B N 1
ATOM 3627 C CA . ILE B 1 94 ? 5.754 -12.086 -4.105 1 98.25 94 ILE B CA 1
ATOM 3628 C C . ILE B 1 94 ? 4.492 -11.242 -4.254 1 98.25 94 ILE B C 1
ATOM 3630 O O . ILE B 1 94 ? 3.379 -11.742 -4.066 1 98.25 94 ILE B O 1
ATOM 3634 N N . LEU B 1 95 ? 4.66 -10.031 -4.555 1 98.12 95 LEU B N 1
ATOM 3635 C CA . LEU B 1 95 ? 3.547 -9.125 -4.797 1 98.12 95 LEU B CA 1
ATOM 3636 C C . LEU B 1 95 ? 2.967 -9.336 -6.191 1 98.12 95 LEU B C 1
ATOM 3638 O O . LEU B 1 95 ? 3.592 -8.969 -7.191 1 98.12 95 LEU B O 1
ATOM 3642 N N . ALA B 1 96 ? 1.805 -9.922 -6.266 1 97.44 96 ALA B N 1
ATOM 3643 C CA . ALA B 1 96 ? 1.09 -9.922 -7.539 1 97.44 96 ALA B CA 1
ATOM 3644 C C . ALA B 1 96 ? 0.387 -8.586 -7.773 1 97.44 96 ALA B C 1
ATOM 3646 O O . ALA B 1 96 ? -0.374 -8.117 -6.922 1 97.44 96 ALA B O 1
ATOM 3647 N N . TYR B 1 97 ? 0.64 -8.023 -8.891 1 97 97 TYR B N 1
ATOM 3648 C CA . TYR B 1 97 ? 0.012 -6.742 -9.195 1 97 97 TYR B CA 1
ATOM 3649 C C . TYR B 1 97 ? -0.123 -6.551 -10.703 1 97 97 TYR B C 1
ATOM 3651 O O . TYR B 1 97 ? 0.492 -7.277 -11.484 1 97 97 TYR B O 1
ATOM 3659 N N . ARG B 1 98 ? -0.999 -5.574 -11.086 1 96.19 98 ARG B N 1
ATOM 3660 C CA . ARG B 1 98 ? -1.305 -5.336 -12.492 1 96.19 98 ARG B CA 1
ATOM 3661 C C . ARG B 1 98 ? -0.813 -3.961 -12.938 1 96.19 98 ARG B C 1
ATOM 3663 O O . ARG B 1 98 ? -1.257 -2.939 -12.406 1 96.19 98 ARG B O 1
ATOM 3670 N N . PRO B 1 99 ? 0.084 -3.971 -13.945 1 96 99 PRO B N 1
ATOM 3671 C CA . PRO B 1 99 ? 0.357 -2.662 -14.539 1 96 99 PRO B CA 1
ATOM 3672 C C . PRO B 1 99 ? -0.912 -1.947 -15 1 96 99 PRO B C 1
ATOM 3674 O O . PRO B 1 99 ? -1.762 -2.553 -15.656 1 96 99 PRO B O 1
ATOM 3677 N N . GLY B 1 100 ? -1.088 -0.763 -14.633 1 93.5 100 GLY B N 1
ATOM 3678 C CA . GLY B 1 100 ? -2.311 -0.023 -14.906 1 93.5 100 GLY B CA 1
ATOM 3679 C C . GLY B 1 100 ? -3.051 0.39 -13.648 1 93.5 100 GLY B C 1
ATOM 3680 O O . GLY B 1 100 ? -3.803 1.366 -13.656 1 93.5 100 GLY B O 1
ATOM 3681 N N . LEU B 1 101 ? -2.807 -0.346 -12.633 1 94.56 101 LEU B N 1
ATOM 3682 C CA . LEU B 1 101 ? -3.453 -0.009 -11.375 1 94.56 101 LEU B CA 1
ATOM 3683 C C . LEU B 1 101 ? -2.775 1.189 -10.719 1 94.56 101 LEU B C 1
ATOM 3685 O O . LEU B 1 101 ? -3.436 2.002 -10.062 1 94.56 101 LEU B O 1
ATOM 3689 N N . LEU B 1 102 ? -1.474 1.282 -10.859 1 95.06 102 LEU B N 1
ATOM 3690 C CA . LEU B 1 102 ? -0.645 2.385 -10.383 1 95.06 102 LEU B CA 1
ATOM 3691 C C . LEU B 1 102 ? 0.267 2.896 -11.5 1 95.06 102 LEU B C 1
ATOM 3693 O O . LEU B 1 102 ? 0.622 2.146 -12.406 1 95.06 102 LEU B O 1
ATOM 3697 N N . SER B 1 103 ? 0.646 4.152 -11.328 1 97.12 103 SER B N 1
ATOM 3698 C CA . SER B 1 103 ? 1.723 4.605 -12.203 1 97.12 103 SER B CA 1
ATOM 3699 C C . SER B 1 103 ? 3.025 3.875 -11.898 1 97.12 103 SER B C 1
ATOM 3701 O O . SER B 1 103 ? 3.254 3.447 -10.766 1 97.12 103 SER B O 1
ATOM 3703 N N . PRO B 1 104 ? 3.875 3.746 -12.945 1 98.38 104 PRO B N 1
ATOM 3704 C CA . PRO B 1 104 ? 5.156 3.09 -12.672 1 98.38 104 PRO B CA 1
ATOM 3705 C C . PRO B 1 104 ? 5.992 3.838 -11.633 1 98.38 104 PRO B C 1
ATOM 3707 O O . PRO B 1 104 ? 6.734 3.215 -10.867 1 98.38 104 PRO B O 1
ATOM 3710 N N . THR B 1 105 ? 5.832 5.172 -11.57 1 98.56 105 THR B N 1
ATOM 3711 C CA . THR B 1 105 ? 6.551 5.961 -10.578 1 98.56 105 THR B CA 1
ATOM 3712 C C . THR B 1 105 ? 6.094 5.594 -9.164 1 98.56 105 THR B C 1
ATOM 3714 O O . THR B 1 105 ? 6.914 5.27 -8.305 1 98.56 105 THR B O 1
ATOM 3717 N N . LEU B 1 106 ? 4.785 5.602 -8.977 1 98.5 106 LEU B N 1
ATOM 3718 C CA . LEU B 1 106 ? 4.246 5.273 -7.66 1 98.5 106 LEU B CA 1
ATOM 3719 C C . LEU B 1 106 ? 4.551 3.826 -7.289 1 98.5 106 LEU B C 1
ATOM 3721 O O . LEU B 1 106 ? 4.922 3.535 -6.148 1 98.5 106 LEU B O 1
ATOM 3725 N N . PHE B 1 107 ? 4.418 2.957 -8.242 1 98.69 107 PHE B N 1
ATOM 3726 C CA . PHE B 1 107 ? 4.668 1.541 -7.996 1 98.69 107 PHE B CA 1
ATOM 3727 C C . PHE B 1 107 ? 6.105 1.318 -7.535 1 98.69 107 PHE B C 1
ATOM 3729 O O . PHE B 1 107 ? 6.344 0.623 -6.547 1 98.69 107 PHE B O 1
ATOM 3736 N N . THR B 1 108 ? 7.031 1.907 -8.25 1 98.56 108 THR B N 1
ATOM 3737 C CA . THR B 1 108 ? 8.438 1.782 -7.891 1 98.56 108 THR B CA 1
ATOM 3738 C C . THR B 1 108 ? 8.688 2.34 -6.492 1 98.56 108 THR B C 1
ATOM 3740 O O . THR B 1 108 ? 9.422 1.741 -5.699 1 98.56 108 THR B O 1
ATOM 3743 N N . GLN B 1 109 ? 8.047 3.461 -6.168 1 98.31 109 GLN B N 1
ATOM 3744 C CA . GLN B 1 109 ? 8.18 4.074 -4.848 1 98.31 109 GLN B CA 1
ATOM 3745 C C . GLN B 1 109 ? 7.707 3.123 -3.752 1 98.31 109 GLN B C 1
ATOM 3747 O O . GLN B 1 109 ? 8.383 2.959 -2.732 1 98.31 109 GLN B O 1
ATOM 3752 N N . VAL B 1 110 ? 6.617 2.449 -3.988 1 98.62 110 VAL B N 1
ATOM 3753 C CA . VAL B 1 110 ? 6.039 1.52 -3.025 1 98.62 110 VAL B CA 1
ATOM 3754 C C . VAL B 1 110 ? 6.953 0.31 -2.859 1 98.62 110 VAL B C 1
ATOM 3756 O O . VAL B 1 110 ? 7.262 -0.094 -1.735 1 98.62 110 VAL B O 1
ATOM 3759 N N . VAL B 1 111 ? 7.426 -0.204 -3.941 1 98.56 111 VAL B N 1
ATOM 3760 C CA . VAL B 1 111 ? 8.289 -1.383 -3.924 1 98.56 111 VAL B CA 1
ATOM 3761 C C . VAL B 1 111 ? 9.602 -1.051 -3.221 1 98.56 111 VAL B C 1
ATOM 3763 O O . VAL B 1 111 ? 10.094 -1.835 -2.404 1 98.56 111 VAL B O 1
ATOM 3766 N N . ASN B 1 112 ? 10.164 0.111 -3.539 1 98.12 112 ASN B N 1
ATOM 3767 C CA . ASN B 1 112 ? 11.383 0.547 -2.854 1 98.12 112 ASN B CA 1
ATOM 3768 C C . ASN B 1 112 ? 11.164 0.646 -1.346 1 98.12 112 ASN B C 1
ATOM 3770 O O . ASN B 1 112 ? 12.031 0.239 -0.565 1 98.12 112 ASN B O 1
ATOM 3774 N N . THR B 1 113 ? 10.047 1.19 -0.958 1 97.88 113 THR B N 1
ATOM 3775 C CA . THR B 1 113 ? 9.734 1.317 0.46 1 97.88 113 THR B CA 1
ATOM 3776 C C . THR B 1 113 ? 9.703 -0.053 1.132 1 97.88 113 THR B C 1
ATOM 3778 O O . THR B 1 113 ? 10.344 -0.255 2.166 1 97.88 113 THR B O 1
ATOM 3781 N N . ILE B 1 114 ? 9.047 -1.003 0.511 1 98.44 114 ILE B N 1
ATOM 3782 C CA . ILE B 1 114 ? 8.945 -2.348 1.068 1 98.44 114 ILE B CA 1
ATOM 3783 C C . ILE B 1 114 ? 10.32 -2.996 1.118 1 98.44 114 ILE B C 1
ATOM 3785 O O . ILE B 1 114 ? 10.641 -3.732 2.057 1 98.44 114 ILE B O 1
ATOM 3789 N N . SER B 1 115 ? 11.156 -2.73 0.114 1 97.75 115 SER B N 1
ATOM 3790 C CA . SER B 1 115 ? 12.492 -3.311 0.1 1 97.75 115 SER B CA 1
ATOM 3791 C C . SER B 1 115 ? 13.289 -2.896 1.333 1 97.75 115 SER B C 1
ATOM 3793 O O . SER B 1 115 ? 14.023 -3.703 1.905 1 97.75 115 SER B O 1
ATOM 3795 N N . TRP B 1 116 ? 13.102 -1.708 1.78 1 96.06 116 TRP B N 1
ATOM 3796 C CA . TRP B 1 116 ? 13.789 -1.213 2.965 1 96.06 116 TRP B CA 1
ATOM 3797 C C . TRP B 1 116 ? 13.172 -1.785 4.234 1 96.06 116 TRP B C 1
ATOM 3799 O O . TRP B 1 116 ? 13.891 -2.113 5.188 1 96.06 116 TRP B O 1
ATOM 3809 N N . MET B 1 117 ? 11.898 -1.898 4.242 1 97.06 117 MET B N 1
ATOM 3810 C CA . MET B 1 117 ? 11.195 -2.418 5.41 1 97.06 117 MET B CA 1
ATOM 3811 C C . MET B 1 117 ? 11.516 -3.895 5.625 1 97.06 117 MET B C 1
ATOM 3813 O O . MET B 1 117 ? 11.438 -4.391 6.75 1 97.06 117 MET B O 1
ATOM 3817 N N . SER B 1 118 ? 11.914 -4.59 4.59 1 96.5 118 SER B N 1
ATOM 3818 C CA . SER B 1 118 ? 12.016 -6.043 4.613 1 96.5 118 SER B CA 1
ATOM 3819 C C . SER B 1 118 ? 13.453 -6.504 4.41 1 96.5 118 SER B C 1
ATOM 3821 O O . SER B 1 118 ? 13.727 -7.703 4.379 1 96.5 118 SER B O 1
ATOM 3823 N N . ASN B 1 119 ? 14.336 -5.555 4.246 1 95.25 119 ASN B N 1
ATOM 3824 C CA . ASN B 1 119 ? 15.711 -5.859 3.869 1 95.25 119 ASN B CA 1
ATOM 3825 C C . ASN B 1 119 ? 15.773 -6.672 2.58 1 95.25 119 ASN B C 1
ATOM 3827 O O . ASN B 1 119 ? 16.469 -7.691 2.518 1 95.25 119 ASN B O 1
ATOM 3831 N N . GLY B 1 120 ? 14.914 -6.258 1.646 1 96.19 120 GLY B N 1
ATOM 3832 C CA . GLY B 1 120 ? 15 -6.77 0.287 1 96.19 120 GLY B CA 1
ATOM 3833 C C . GLY B 1 120 ? 14.109 -7.98 0.049 1 96.19 120 GLY B C 1
ATOM 3834 O O . GLY B 1 120 ? 14.109 -8.547 -1.046 1 96.19 120 GLY B O 1
ATOM 3835 N N . ARG B 1 121 ? 13.289 -8.438 0.98 1 96.88 121 ARG B N 1
ATOM 3836 C CA . ARG B 1 121 ? 12.484 -9.648 0.856 1 96.88 121 ARG B CA 1
ATOM 3837 C C . ARG B 1 121 ? 11.164 -9.359 0.148 1 96.88 121 ARG B C 1
ATOM 3839 O O . ARG B 1 121 ? 10.086 -9.625 0.691 1 96.88 121 ARG B O 1
ATOM 3846 N N . ILE B 1 122 ? 11.25 -8.898 -1.105 1 97.81 122 ILE B N 1
ATOM 3847 C CA . ILE B 1 122 ? 10.102 -8.648 -1.967 1 97.81 122 ILE B CA 1
ATOM 3848 C C . ILE B 1 122 ? 10.43 -9.062 -3.398 1 97.81 122 ILE B C 1
ATOM 3850 O O . ILE B 1 122 ? 11.516 -8.781 -3.898 1 97.81 122 ILE B O 1
ATOM 3854 N N . SER B 1 123 ? 9.562 -9.805 -4.016 1 98 123 SER B N 1
ATOM 3855 C CA . SER B 1 123 ? 9.531 -10.117 -5.441 1 98 123 SER B CA 1
ATOM 3856 C C . SER B 1 123 ? 8.219 -9.672 -6.074 1 98 123 SER B C 1
ATOM 3858 O O . SER B 1 123 ? 7.285 -9.289 -5.371 1 98 123 SER B O 1
ATOM 3860 N N . LEU B 1 124 ? 8.211 -9.648 -7.359 1 98.25 124 LEU B N 1
ATOM 3861 C CA . LEU B 1 124 ? 7.016 -9.203 -8.07 1 98.25 124 LEU B CA 1
ATOM 3862 C C . LEU B 1 124 ? 6.477 -10.305 -8.969 1 98.25 124 LEU B C 1
ATOM 3864 O O . LEU B 1 124 ? 7.25 -11.023 -9.609 1 98.25 124 LEU B O 1
ATOM 3868 N N . ASN B 1 125 ? 5.207 -10.5 -8.961 1 97.88 125 ASN B N 1
ATOM 3869 C CA . ASN B 1 125 ? 4.488 -11.227 -10 1 97.88 125 ASN B CA 1
ATOM 3870 C C . ASN B 1 125 ? 3.555 -10.305 -10.789 1 97.88 125 ASN B C 1
ATOM 3872 O O . ASN B 1 125 ? 2.436 -10.031 -10.352 1 97.88 125 ASN B O 1
ATOM 3876 N N . LEU B 1 126 ? 4.047 -9.828 -11.914 1 97.19 126 LEU B N 1
ATOM 3877 C CA . LEU B 1 126 ? 3.232 -8.914 -12.711 1 97.19 126 LEU B CA 1
ATOM 3878 C C . LEU B 1 126 ? 2.326 -9.68 -13.664 1 97.19 126 LEU B C 1
ATOM 3880 O O . LEU B 1 126 ? 2.797 -10.531 -14.422 1 97.19 126 LEU B O 1
ATOM 3884 N N . VAL B 1 127 ? 1.038 -9.367 -13.516 1 92.81 127 VAL B N 1
ATOM 3885 C CA . VAL B 1 127 ? -0.004 -10.016 -14.297 1 92.81 127 VAL B CA 1
ATOM 3886 C C . VAL B 1 127 ? -0.763 -8.977 -15.117 1 92.81 127 VAL B C 1
ATOM 3888 O O . VAL B 1 127 ? -1.075 -7.895 -14.617 1 92.81 127 VAL B O 1
ATOM 3891 N N . ALA B 1 128 ? -1.034 -9.227 -16.344 1 87.25 128 ALA B N 1
ATOM 3892 C CA . ALA B 1 128 ? -1.697 -8.242 -17.188 1 87.25 128 ALA B CA 1
ATOM 3893 C C . ALA B 1 128 ? -3.191 -8.172 -16.891 1 87.25 128 ALA B C 1
ATOM 3895 O O . ALA B 1 128 ? -3.869 -7.219 -17.281 1 87.25 128 ALA B O 1
ATOM 3896 N N . GLY B 1 129 ? -3.668 -9.07 -16.141 1 85.62 129 GLY B N 1
ATOM 3897 C CA . GLY B 1 129 ? -5.09 -9.133 -15.836 1 85.62 129 GLY B CA 1
ATOM 3898 C C . GLY B 1 129 ? -5.828 -10.195 -16.625 1 85.62 129 GLY B C 1
ATOM 3899 O O . GLY B 1 129 ? -5.473 -10.484 -17.766 1 85.62 129 GLY B O 1
ATOM 3900 N N . ILE B 1 130 ? -6.906 -10.742 -16 1 81 130 ILE B N 1
ATOM 3901 C CA . ILE B 1 130 ? -7.566 -11.875 -16.641 1 81 130 ILE B CA 1
ATOM 3902 C C . ILE B 1 130 ? -9.016 -11.516 -16.953 1 81 130 ILE B C 1
ATOM 3904 O O . ILE B 1 130 ? -9.68 -12.211 -17.734 1 81 130 ILE B O 1
ATOM 3908 N N . SER B 1 131 ? -9.5 -10.461 -16.422 1 88.5 131 SER B N 1
ATOM 3909 C CA . SER B 1 131 ? -10.922 -10.148 -16.516 1 88.5 131 SER B CA 1
ATOM 3910 C C . SER B 1 131 ? -11.141 -8.695 -16.922 1 88.5 131 SER B C 1
ATOM 3912 O O . SER B 1 131 ? -10.953 -7.781 -16.125 1 88.5 131 SER B O 1
ATOM 3914 N N . PRO B 1 132 ? -11.617 -8.523 -18.156 1 91.75 132 PRO B N 1
ATOM 3915 C CA . PRO B 1 132 ? -11.953 -7.16 -18.578 1 91.75 132 PRO B CA 1
ATOM 3916 C C . PRO B 1 132 ? -12.992 -6.504 -17.656 1 91.75 132 PRO B C 1
ATOM 3918 O O . PRO B 1 132 ? -12.922 -5.301 -17.406 1 91.75 132 PRO B O 1
ATOM 3921 N N . ALA B 1 133 ? -13.898 -7.344 -17.219 1 92.06 133 ALA B N 1
ATOM 3922 C CA . ALA B 1 133 ? -14.93 -6.816 -16.312 1 92.06 133 ALA B CA 1
ATOM 3923 C C . ALA B 1 133 ? -14.312 -6.289 -15.023 1 92.06 133 ALA B C 1
ATOM 3925 O O . ALA B 1 133 ? -14.656 -5.195 -14.57 1 92.06 133 ALA B O 1
ATOM 3926 N N . GLU B 1 134 ? -13.406 -7.055 -14.43 1 93.25 134 GLU B N 1
ATOM 3927 C CA . GLU B 1 134 ? -12.742 -6.594 -13.211 1 93.25 134 GLU B CA 1
ATOM 3928 C C . GLU B 1 134 ? -11.914 -5.34 -13.477 1 93.25 134 GLU B C 1
ATOM 3930 O O . GLU B 1 134 ? -11.906 -4.41 -12.672 1 93.25 134 GLU B O 1
ATOM 3935 N N . GLN B 1 135 ? -11.258 -5.336 -14.602 1 95.56 135 GLN B N 1
ATOM 3936 C CA . GLN B 1 135 ? -10.43 -4.184 -14.961 1 95.56 135 GLN B CA 1
ATOM 3937 C C . GLN B 1 135 ? -11.281 -2.926 -15.102 1 95.56 135 GLN B C 1
ATOM 3939 O O . GLN B 1 135 ? -10.891 -1.85 -14.648 1 95.56 135 GLN B O 1
ATOM 3944 N N . ALA B 1 136 ? -12.43 -3.074 -15.68 1 96.56 136 ALA B N 1
ATOM 3945 C CA . ALA B 1 136 ? -13.336 -1.943 -15.867 1 96.56 136 ALA B CA 1
ATOM 3946 C C . ALA B 1 136 ? -13.781 -1.372 -14.523 1 96.56 136 ALA B C 1
ATOM 3948 O O . ALA B 1 136 ? -14.016 -0.168 -14.406 1 96.56 136 ALA B O 1
ATOM 3949 N N . GLY B 1 137 ? -13.828 -2.236 -13.555 1 97.5 137 GLY B N 1
ATOM 3950 C CA . GLY B 1 137 ? -14.164 -1.794 -12.211 1 97.5 137 GLY B CA 1
ATOM 3951 C C . GLY B 1 137 ? -13.125 -0.882 -11.594 1 97.5 137 GLY B C 1
ATOM 3952 O O . GLY B 1 137 ? -13.422 -0.115 -10.68 1 97.5 137 GLY B O 1
ATOM 3953 N N . TYR B 1 138 ? -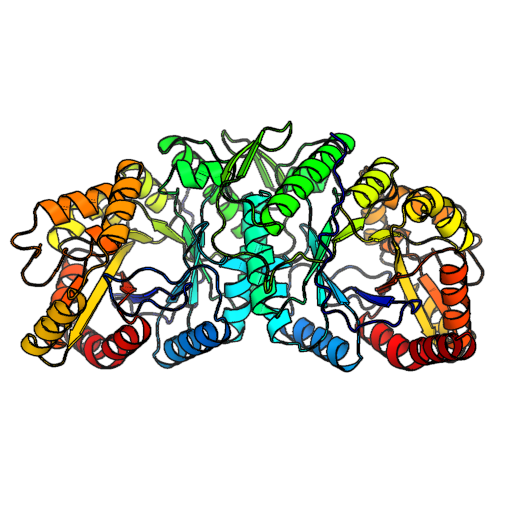11.922 -0.982 -12.109 1 97.5 138 TYR B N 1
ATOM 3954 C CA . TYR B 1 138 ? -10.844 -0.107 -11.672 1 97.5 138 TYR B CA 1
ATOM 3955 C C . TYR B 1 138 ? -10.664 1.062 -12.625 1 97.5 138 TYR B C 1
ATOM 3957 O O . TYR B 1 138 ? -9.75 1.878 -12.461 1 97.5 138 TYR B O 1
ATOM 3965 N N . GLY B 1 139 ? -11.461 1.107 -13.672 1 97.06 139 GLY B N 1
ATOM 3966 C CA . GLY B 1 139 ? -11.398 2.174 -14.656 1 97.06 139 GLY B CA 1
ATOM 3967 C C . GLY B 1 139 ? -10.414 1.896 -15.773 1 97.06 139 GLY B C 1
ATOM 3968 O O . GLY B 1 139 ? -9.93 2.822 -16.422 1 97.06 139 GLY B O 1
ATOM 3969 N N . ASP B 1 140 ? -10.008 0.683 -15.914 1 96 140 ASP B N 1
ATOM 3970 C CA . ASP B 1 140 ? -9.086 0.262 -16.969 1 96 140 ASP B CA 1
ATOM 3971 C C . ASP B 1 140 ? -9.828 -0.44 -18.094 1 96 140 ASP B C 1
ATOM 3973 O O . ASP B 1 140 ? -10.375 -1.527 -17.906 1 96 140 ASP B O 1
ATOM 3977 N N . PHE B 1 141 ? -9.75 0.07 -19.312 1 95.19 141 PHE B N 1
ATOM 3978 C CA . PHE B 1 141 ? -10.531 -0.434 -20.422 1 95.19 141 PHE B CA 1
ATOM 3979 C C . PHE B 1 141 ? -9.625 -0.886 -21.562 1 95.19 141 PHE B C 1
ATOM 3981 O O . PHE B 1 141 ? -10.086 -1.065 -22.703 1 95.19 141 PHE B O 1
ATOM 3988 N N . VAL B 1 142 ? -8.328 -1.003 -21.266 1 93.38 142 VAL B N 1
ATOM 3989 C CA . VAL B 1 142 ? -7.355 -1.436 -22.266 1 93.38 142 VAL B CA 1
ATOM 3990 C C . VAL B 1 142 ? -7.578 -2.91 -22.594 1 93.38 142 VAL B C 1
ATOM 3992 O O . VAL B 1 142 ? -7.73 -3.738 -21.703 1 93.38 142 VAL B O 1
ATOM 3995 N N . ALA B 1 143 ? -7.566 -3.215 -23.844 1 89.38 143 ALA B N 1
ATOM 3996 C CA . ALA B 1 143 ? -7.754 -4.594 -24.297 1 89.38 143 ALA B CA 1
ATOM 3997 C C . ALA B 1 143 ? -6.508 -5.434 -24.016 1 89.38 143 ALA B C 1
ATOM 3999 O O . ALA B 1 143 ? -5.449 -4.891 -23.688 1 89.38 143 ALA B O 1
ATOM 4000 N N . HIS B 1 144 ? -6.602 -6.711 -24.109 1 83.81 144 HIS B N 1
ATOM 4001 C CA . HIS B 1 144 ? -5.598 -7.684 -23.703 1 83.81 144 HIS B CA 1
ATOM 4002 C C . HIS B 1 144 ? -4.23 -7.344 -24.281 1 83.81 144 HIS B C 1
ATOM 4004 O O . HIS B 1 144 ? -3.252 -7.195 -23.547 1 83.81 144 HIS B O 1
ATOM 4010 N N . ASP B 1 145 ? -4.117 -7.211 -25.609 1 81.81 145 ASP B N 1
ATOM 4011 C CA . ASP B 1 145 ? -2.824 -6.949 -26.234 1 81.81 145 ASP B CA 1
ATOM 4012 C C . ASP B 1 145 ? -2.266 -5.598 -25.797 1 81.81 145 ASP B C 1
ATOM 4014 O O . ASP B 1 145 ? -1.056 -5.453 -25.594 1 81.81 145 ASP B O 1
ATOM 4018 N N . GLY B 1 146 ? -3.127 -4.688 -25.672 1 91.25 146 GLY B N 1
ATOM 4019 C CA . GLY B 1 146 ? -2.721 -3.385 -25.156 1 91.25 146 GLY B CA 1
ATOM 4020 C C . GLY B 1 146 ? -2.189 -3.439 -23.75 1 91.25 146 GLY B C 1
ATOM 4021 O O . GLY B 1 146 ? -1.288 -2.678 -23.391 1 91.25 146 GLY B O 1
ATOM 4022 N N . ARG B 1 147 ? -2.688 -4.391 -22.969 1 93.5 147 ARG B N 1
ATOM 4023 C CA . ARG B 1 147 ? -2.256 -4.512 -21.578 1 93.5 147 ARG B CA 1
ATOM 4024 C C . ARG B 1 147 ? -0.822 -5.027 -21.5 1 93.5 147 ARG B C 1
ATOM 4026 O O . ARG B 1 147 ? -0.07 -4.641 -20.609 1 93.5 147 ARG B O 1
ATOM 4033 N N . TYR B 1 148 ? -0.443 -5.859 -22.406 1 91.5 148 TYR B N 1
ATOM 4034 C CA . TYR B 1 148 ? 0.94 -6.324 -22.391 1 91.5 148 TYR B CA 1
ATOM 4035 C C . TYR B 1 148 ? 1.886 -5.234 -22.891 1 91.5 148 TYR B C 1
ATOM 4037 O O . TYR B 1 148 ? 3.006 -5.102 -22.391 1 91.5 148 TYR B O 1
ATOM 4045 N N . ALA B 1 149 ? 1.414 -4.512 -23.953 1 94.69 149 ALA B N 1
ATOM 4046 C CA . ALA B 1 149 ? 2.213 -3.363 -24.375 1 94.69 149 ALA B CA 1
ATOM 4047 C C . ALA B 1 149 ? 2.416 -2.387 -23.219 1 94.69 149 ALA B C 1
ATOM 4049 O O . ALA B 1 149 ? 3.527 -1.896 -23 1 94.69 149 ALA B O 1
ATOM 4050 N N . ARG B 1 150 ? 1.409 -2.174 -22.516 1 97.06 150 ARG B N 1
ATOM 4051 C CA . ARG B 1 150 ? 1.481 -1.318 -21.328 1 97.06 150 ARG B CA 1
ATOM 4052 C C . ARG B 1 150 ? 2.424 -1.905 -20.297 1 97.06 150 ARG B C 1
ATOM 4054 O O . ARG B 1 150 ? 3.184 -1.174 -19.656 1 97.06 150 ARG B O 1
ATOM 4061 N N . THR B 1 151 ? 2.352 -3.168 -20.109 1 97 151 THR B N 1
ATOM 4062 C CA . THR B 1 151 ? 3.213 -3.852 -19.141 1 97 151 THR B CA 1
ATOM 4063 C C . THR B 1 151 ? 4.684 -3.664 -19.5 1 97 151 THR B C 1
ATOM 4065 O O . THR B 1 151 ? 5.52 -3.428 -18.625 1 97 151 THR B O 1
ATOM 4068 N N . GLN B 1 152 ? 4.988 -3.764 -20.75 1 97 152 GLN B N 1
ATOM 4069 C CA . GLN B 1 152 ? 6.371 -3.598 -21.188 1 97 152 GLN B CA 1
ATOM 4070 C C . GLN B 1 152 ? 6.871 -2.184 -20.922 1 97 152 GLN B C 1
ATOM 4072 O O . GLN B 1 152 ? 7.98 -1.999 -20.406 1 97 152 GLN B O 1
ATOM 4077 N N . GLU B 1 153 ? 6.031 -1.156 -21.234 1 98.12 153 GLU B N 1
ATOM 4078 C CA . GLU B 1 153 ? 6.41 0.213 -20.891 1 98.12 153 GLU B CA 1
ATOM 4079 C C . GLU B 1 153 ? 6.594 0.379 -19.391 1 98.12 153 GLU B C 1
ATOM 4081 O O . GLU B 1 153 ? 7.551 1.017 -18.953 1 98.12 153 GLU B O 1
ATOM 4086 N N . PHE B 1 154 ? 5.664 -0.194 -18.688 1 98.5 154 PHE B N 1
ATOM 4087 C CA . PHE B 1 154 ? 5.68 -0.146 -17.234 1 98.5 154 PHE B CA 1
ATOM 4088 C C . PHE B 1 154 ? 6.992 -0.69 -16.688 1 98.5 154 PHE B C 1
ATOM 4090 O O . PHE B 1 154 ? 7.652 -0.036 -15.867 1 98.5 154 PHE B O 1
ATOM 4097 N N . LEU B 1 155 ? 7.402 -1.807 -17.125 1 98.12 155 LEU B N 1
ATOM 4098 C CA . LEU B 1 155 ? 8.602 -2.486 -16.656 1 98.12 155 LEU B CA 1
ATOM 4099 C C . LEU B 1 155 ? 9.859 -1.743 -17.109 1 98.12 155 LEU B C 1
ATOM 4101 O O . LEU B 1 155 ? 10.852 -1.69 -16.375 1 98.12 155 LEU B O 1
ATOM 4105 N N . GLU B 1 156 ? 9.812 -1.195 -18.25 1 98.12 156 GLU B N 1
ATOM 4106 C CA . GLU B 1 156 ? 10.945 -0.387 -18.703 1 98.12 156 GLU B CA 1
ATOM 4107 C C . GLU B 1 156 ? 11.195 0.786 -17.766 1 98.12 156 GLU B C 1
ATOM 4109 O O . GLU B 1 156 ? 12.328 1.021 -17.344 1 98.12 156 GLU B O 1
ATOM 4114 N N . ILE B 1 157 ? 10.172 1.475 -17.438 1 98.62 157 ILE B N 1
ATOM 4115 C CA . ILE B 1 157 ? 10.273 2.629 -16.547 1 98.62 157 ILE B CA 1
ATOM 4116 C C . ILE B 1 157 ? 10.758 2.182 -15.172 1 98.62 157 ILE B C 1
ATOM 4118 O O . ILE B 1 157 ? 11.688 2.773 -14.609 1 98.62 157 ILE B O 1
ATOM 4122 N N . CYS B 1 158 ? 10.188 1.106 -14.633 1 98.44 158 CYS B N 1
ATOM 4123 C CA . CYS B 1 158 ? 10.609 0.598 -13.328 1 98.44 158 CYS B CA 1
ATOM 4124 C C . CYS B 1 158 ? 12.094 0.25 -13.336 1 98.44 158 CYS B C 1
ATOM 4126 O O . CYS B 1 158 ? 12.82 0.603 -12.398 1 98.44 158 CYS B O 1
ATOM 4128 N N . HIS B 1 159 ? 12.539 -0.45 -14.383 1 98 159 HIS B N 1
ATOM 4129 C CA . HIS B 1 159 ? 13.945 -0.833 -14.484 1 98 159 HIS B CA 1
ATOM 4130 C C . HIS B 1 159 ? 14.852 0.393 -14.516 1 98 159 HIS B C 1
ATOM 4132 O O . HIS B 1 159 ? 15.93 0.392 -13.914 1 98 159 HIS B O 1
ATOM 4138 N N . ARG B 1 160 ? 14.406 1.397 -15.203 1 97.94 160 ARG B N 1
ATOM 4139 C CA . ARG B 1 160 ? 15.195 2.625 -15.266 1 97.94 160 ARG B CA 1
ATOM 4140 C C . ARG B 1 160 ? 15.297 3.279 -13.898 1 97.94 160 ARG B C 1
ATOM 4142 O O . ARG B 1 160 ? 16.375 3.748 -13.508 1 97.94 160 ARG B O 1
ATOM 4149 N N . PHE B 1 161 ? 14.211 3.287 -13.148 1 98 161 PHE B N 1
ATOM 4150 C CA . PHE B 1 161 ? 14.281 3.777 -11.781 1 98 161 PHE B CA 1
ATOM 4151 C C . PHE B 1 161 ? 15.25 2.945 -10.953 1 98 161 PHE B C 1
ATOM 4153 O O . PHE B 1 161 ? 16.078 3.494 -10.211 1 98 161 PHE B O 1
ATOM 4160 N N . TRP B 1 162 ? 15.195 1.656 -11.047 1 97.25 162 TRP B N 1
ATOM 4161 C CA . TRP B 1 162 ? 16 0.769 -10.219 1 97.25 162 TRP B CA 1
ATOM 4162 C C . TRP B 1 162 ? 17.469 0.845 -10.617 1 97.25 162 TRP B C 1
ATOM 4164 O O . TRP B 1 162 ? 18.359 0.57 -9.805 1 97.25 162 TRP B O 1
ATOM 4174 N N . ARG B 1 163 ? 17.719 1.295 -11.805 1 95.69 163 ARG B N 1
ATOM 4175 C CA . ARG B 1 163 ? 19.094 1.52 -12.242 1 95.69 163 ARG B CA 1
ATOM 4176 C C . ARG B 1 163 ? 19.625 2.863 -11.742 1 95.69 163 ARG B C 1
ATOM 4178 O O . ARG B 1 163 ? 20.781 3.213 -11.969 1 95.69 163 ARG B O 1
ATOM 4185 N N . GLY B 1 164 ? 18.734 3.65 -11.133 1 94.12 164 GLY B N 1
ATOM 4186 C CA . GLY B 1 164 ? 19.172 4.879 -10.484 1 94.12 164 GLY B CA 1
ATOM 4187 C C . GLY B 1 164 ? 18.938 6.113 -11.328 1 94.12 164 GLY B C 1
ATOM 4188 O O . GLY B 1 164 ? 19.422 7.199 -10.992 1 94.12 164 GLY B O 1
ATOM 4189 N N . GLU B 1 165 ? 18.156 6.008 -12.43 1 96.19 165 GLU B N 1
ATOM 4190 C CA . GLU B 1 165 ? 17.922 7.16 -13.297 1 96.19 165 GLU B CA 1
ATOM 4191 C C . GLU B 1 165 ? 17.047 8.203 -12.594 1 96.19 165 GLU B C 1
ATOM 4193 O O . GLU B 1 165 ? 15.969 7.883 -12.094 1 96.19 165 GLU B O 1
ATOM 4198 N N . LYS B 1 166 ? 17.453 9.43 -12.438 1 94.06 166 LYS B N 1
ATOM 4199 C CA . LYS B 1 166 ? 16.75 10.586 -11.891 1 94.06 166 LYS B CA 1
ATOM 4200 C C . LYS B 1 166 ? 17.422 11.891 -12.32 1 94.06 166 LYS B C 1
ATOM 4202 O O . LYS B 1 166 ? 18.625 12.062 -12.156 1 94.06 166 LYS B O 1
ATOM 4207 N N . PRO B 1 167 ? 16.656 12.773 -13.008 1 96.75 167 PRO B N 1
ATOM 4208 C CA . PRO B 1 167 ? 15.234 12.648 -13.336 1 96.75 167 PRO B CA 1
ATOM 4209 C C . PRO B 1 167 ? 14.977 11.703 -14.508 1 96.75 167 PRO B C 1
ATOM 4211 O O . PRO B 1 167 ? 15.875 11.461 -15.312 1 96.75 167 PRO B O 1
ATOM 4214 N N . LEU B 1 168 ? 13.828 11.102 -14.547 1 98.5 168 LEU B N 1
ATOM 4215 C CA . LEU B 1 168 ? 13.406 10.203 -15.609 1 98.5 168 LEU B CA 1
ATOM 4216 C C . LEU B 1 168 ? 12.219 10.781 -16.375 1 98.5 168 LEU B C 1
ATOM 4218 O O . LEU B 1 168 ? 11.219 11.172 -15.773 1 98.5 168 LEU B O 1
ATOM 4222 N N . THR B 1 169 ? 12.359 10.953 -17.656 1 98.75 169 THR B N 1
ATOM 4223 C CA . THR B 1 169 ? 11.281 11.32 -18.562 1 98.75 169 THR B CA 1
ATOM 4224 C C . THR B 1 169 ? 10.984 10.188 -19.531 1 98.75 169 THR B C 1
ATOM 4226 O O . THR B 1 169 ? 11.898 9.539 -20.047 1 98.75 169 THR B O 1
ATOM 4229 N N . TYR B 1 170 ? 9.781 9.883 -19.719 1 98.75 170 TYR B N 1
ATOM 4230 C CA . TYR B 1 170 ? 9.328 8.812 -20.609 1 98.75 170 TYR B CA 1
ATOM 4231 C C . TYR B 1 170 ? 8.07 9.227 -21.359 1 98.75 170 TYR B C 1
ATOM 4233 O O . TYR B 1 170 ? 7.141 9.781 -20.766 1 98.75 170 TYR B O 1
ATOM 4241 N N . GLU B 1 171 ? 8.023 9.016 -22.594 1 98.56 171 GLU B N 1
ATOM 4242 C CA . GLU B 1 171 ? 6.855 9.266 -23.438 1 98.56 171 GLU B CA 1
ATOM 4243 C C . GLU B 1 171 ? 6.52 8.047 -24.297 1 98.56 171 GLU B C 1
ATOM 4245 O O . GLU B 1 171 ? 7.105 7.852 -25.359 1 98.56 171 GLU B O 1
ATOM 4250 N N . GLY B 1 172 ? 5.637 7.27 -23.781 1 98.19 172 GLY B N 1
ATOM 4251 C CA . GLY B 1 172 ? 5.176 6.102 -24.516 1 98.19 172 GLY B CA 1
ATOM 4252 C C . GLY B 1 172 ? 3.697 6.156 -24.859 1 98.19 172 GLY B C 1
ATOM 4253 O O . GLY B 1 172 ? 3.062 7.207 -24.734 1 98.19 172 GLY B O 1
ATOM 4254 N N . ASP B 1 173 ? 3.104 5.086 -25.406 1 97.06 173 ASP B N 1
ATOM 4255 C CA . ASP B 1 173 ? 1.698 4.996 -25.781 1 97.06 173 ASP B CA 1
ATOM 4256 C C . ASP B 1 173 ? 0.798 4.93 -24.547 1 97.06 173 ASP B C 1
ATOM 4258 O O . ASP B 1 173 ? -0.333 5.422 -24.578 1 97.06 173 ASP B O 1
ATOM 4262 N N . HIS B 1 174 ? 1.331 4.387 -23.453 1 97.12 174 HIS B N 1
ATOM 4263 C CA . HIS B 1 174 ? 0.502 4.125 -22.281 1 97.12 174 HIS B CA 1
ATOM 4264 C C . HIS B 1 174 ? 0.906 5.016 -21.109 1 97.12 174 HIS B C 1
ATOM 4266 O O . HIS B 1 174 ? 0.086 5.312 -20.234 1 97.12 174 HIS B O 1
ATOM 4272 N N . TYR B 1 175 ? 2.189 5.402 -21.094 1 97.94 175 TYR B N 1
ATOM 4273 C CA . TYR B 1 175 ? 2.666 6.223 -19.984 1 97.94 175 TYR B CA 1
ATOM 4274 C C . TYR B 1 175 ? 3.441 7.43 -20.5 1 97.94 175 TYR B C 1
ATOM 4276 O O . TYR B 1 175 ? 4.25 7.312 -21.422 1 97.94 175 TYR B O 1
ATOM 4284 N N . VAL B 1 176 ? 3.113 8.562 -19.859 1 98.38 176 VAL B N 1
ATOM 4285 C CA . VAL B 1 176 ? 3.908 9.773 -20 1 98.38 176 VAL B CA 1
ATOM 4286 C C . VAL B 1 176 ? 4.324 10.273 -18.609 1 98.38 176 VAL B C 1
ATOM 4288 O O . VAL B 1 176 ? 3.475 10.516 -17.75 1 98.38 176 VAL B O 1
ATOM 4291 N N . ILE B 1 177 ? 5.555 10.297 -18.359 1 98.12 177 ILE B N 1
ATOM 4292 C CA . ILE B 1 177 ? 6.078 10.844 -17.109 1 98.12 177 ILE B CA 1
ATOM 4293 C C . ILE B 1 177 ? 7.168 11.867 -17.422 1 98.12 177 ILE B C 1
ATOM 4295 O O . ILE B 1 177 ? 7.945 11.695 -18.359 1 98.12 177 ILE B O 1
ATOM 4299 N N . LYS B 1 178 ? 7.18 12.938 -16.688 1 98.31 178 LYS B N 1
ATOM 4300 C CA . LYS B 1 178 ? 8.125 14.023 -16.938 1 98.31 178 LYS B CA 1
ATOM 4301 C C . LYS B 1 178 ? 8.961 14.305 -15.695 1 98.31 178 LYS B C 1
ATOM 4303 O O . LYS B 1 178 ? 8.422 14.617 -14.625 1 98.31 178 LYS B O 1
ATOM 4308 N N . GLU B 1 179 ? 10.219 14.18 -15.789 1 97.69 179 GLU B N 1
ATOM 4309 C CA . GLU B 1 179 ? 11.234 14.562 -14.812 1 97.69 179 GLU B CA 1
ATOM 4310 C C . GLU B 1 179 ? 10.945 13.945 -13.445 1 97.69 179 GLU B C 1
ATOM 4312 O O . GLU B 1 179 ? 11.016 14.633 -12.422 1 97.69 179 GLU B O 1
ATOM 4317 N N . ALA B 1 180 ? 10.547 12.664 -13.477 1 98 180 ALA B N 1
ATOM 4318 C CA . ALA B 1 180 ? 10.305 11.93 -12.234 1 98 180 ALA B CA 1
ATOM 4319 C C . ALA B 1 180 ? 11.609 11.688 -11.477 1 98 180 ALA B C 1
ATOM 4321 O O . ALA B 1 180 ? 12.625 11.32 -12.086 1 98 180 ALA B O 1
ATOM 4322 N N . ALA B 1 181 ? 11.586 11.945 -10.18 1 95.69 181 ALA B N 1
ATOM 4323 C CA . ALA B 1 181 ? 12.773 11.734 -9.359 1 95.69 181 ALA B CA 1
ATOM 4324 C C . ALA B 1 181 ? 12.406 11.141 -8 1 95.69 181 ALA B C 1
ATOM 4326 O O . ALA B 1 181 ? 12.055 11.875 -7.07 1 95.69 181 ALA B O 1
ATOM 4327 N N . LEU B 1 182 ? 12.57 9.812 -7.867 1 96.12 182 LEU B N 1
ATOM 4328 C CA . LEU B 1 182 ? 12.305 9.141 -6.598 1 96.12 182 LEU B CA 1
ATOM 4329 C C . LEU B 1 182 ? 13.469 9.336 -5.625 1 96.12 182 LEU B C 1
ATOM 4331 O O . LEU B 1 182 ? 14.625 9.164 -5.996 1 96.12 182 LEU B O 1
ATOM 4335 N N . GLY B 1 183 ? 13.164 9.742 -4.422 1 93.56 183 GLY B N 1
ATOM 4336 C CA . GLY B 1 183 ? 14.188 9.945 -3.412 1 93.56 183 GLY B CA 1
ATOM 4337 C C . GLY B 1 183 ? 14.75 8.648 -2.857 1 93.56 183 GLY B C 1
ATOM 4338 O O . GLY B 1 183 ? 15.945 8.555 -2.578 1 93.56 183 GLY B O 1
ATOM 4339 N N . LEU B 1 184 ? 13.898 7.668 -2.729 1 95.19 184 LEU B N 1
ATOM 4340 C CA . LEU B 1 184 ? 14.297 6.391 -2.158 1 95.19 184 LEU B CA 1
ATOM 4341 C C . LEU B 1 184 ? 14.5 5.344 -3.25 1 95.19 184 LEU B C 1
ATOM 4343 O O . LEU B 1 184 ? 13.57 5.035 -3.996 1 95.19 184 LEU B O 1
ATOM 4347 N N . GLY B 1 185 ? 15.695 4.871 -3.4 1 96.19 185 GLY B N 1
ATOM 4348 C CA . GLY B 1 185 ? 15.961 3.764 -4.305 1 96.19 185 GLY B CA 1
ATOM 4349 C C . GLY B 1 185 ? 15.703 2.406 -3.68 1 96.19 185 GLY B C 1
ATOM 4350 O O . GLY B 1 185 ? 15.328 2.316 -2.508 1 96.19 185 GLY B O 1
ATOM 4351 N N . TYR B 1 186 ? 15.844 1.399 -4.484 1 96.5 186 TYR B N 1
ATOM 4352 C CA . TYR B 1 186 ? 15.75 0.04 -3.965 1 96.5 186 TYR B CA 1
ATOM 4353 C C . TYR B 1 186 ? 16.859 -0.24 -2.961 1 96.5 186 TYR B C 1
ATOM 4355 O O . TYR B 1 186 ? 18 0.175 -3.16 1 96.5 186 TYR B O 1
ATOM 4363 N N . LYS B 1 187 ? 16.547 -0.912 -1.902 1 94.88 187 LYS B N 1
ATOM 4364 C CA . LYS B 1 187 ? 17.5 -1.19 -0.838 1 94.88 187 LYS B CA 1
ATOM 4365 C C . LYS B 1 187 ? 18.766 -1.84 -1.395 1 94.88 187 LYS B C 1
ATOM 4367 O O . LYS B 1 187 ? 18.688 -2.787 -2.18 1 94.88 187 LYS B O 1
ATOM 4372 N N . ASP B 1 188 ? 20 -1.287 -1.037 1 91.62 188 ASP B N 1
ATOM 4373 C CA . ASP B 1 188 ? 21.328 -1.778 -1.369 1 91.62 188 ASP B CA 1
ATOM 4374 C C . ASP B 1 188 ? 21.562 -1.746 -2.877 1 91.62 188 ASP B C 1
ATOM 4376 O O . ASP B 1 188 ? 22.5 -2.383 -3.379 1 91.62 188 ASP B O 1
ATOM 4380 N N . GLY B 1 189 ? 20.859 -1.124 -3.439 1 86.56 189 GLY B N 1
ATOM 4381 C CA . GLY B 1 189 ? 21.062 -1.024 -4.875 1 86.56 189 GLY B CA 1
ATOM 4382 C C . GLY B 1 189 ? 20.578 -2.242 -5.633 1 86.56 189 GLY B C 1
ATOM 4383 O O . GLY B 1 189 ? 20.297 -3.283 -5.035 1 86.56 189 GLY B O 1
ATOM 4384 N N . GLY B 1 190 ? 19.734 -2.25 -6.598 1 88.38 190 GLY B N 1
ATOM 4385 C CA . GLY B 1 190 ? 19.203 -3.365 -7.367 1 88.38 190 GLY B CA 1
ATOM 4386 C C . GLY B 1 190 ? 17.719 -3.232 -7.676 1 88.38 190 GLY B C 1
ATOM 4387 O O . GLY B 1 190 ? 17.234 -2.127 -7.922 1 88.38 190 GLY B O 1
ATOM 4388 N N . ARG B 1 191 ? 17.156 -4.473 -7.734 1 96.12 191 ARG B N 1
ATOM 4389 C CA . ARG B 1 191 ? 15.734 -4.559 -8.062 1 96.12 191 ARG B CA 1
ATOM 4390 C C . ARG B 1 191 ? 15.133 -5.855 -7.547 1 96.12 191 ARG B C 1
ATOM 4392 O O . ARG B 1 191 ? 15.859 -6.793 -7.211 1 96.12 191 ARG B O 1
ATOM 4399 N N . PRO B 1 192 ? 13.898 -5.918 -7.395 1 97.44 192 PRO B N 1
ATOM 4400 C CA . PRO B 1 192 ? 13.273 -7.191 -7.031 1 97.44 192 PRO B CA 1
ATOM 4401 C C . PRO B 1 192 ? 13.344 -8.227 -8.148 1 97.44 192 PRO B C 1
ATOM 4403 O O . PRO B 1 192 ? 13.516 -7.863 -9.32 1 97.44 192 PRO B O 1
ATOM 4406 N N . GLU B 1 193 ? 13.305 -9.492 -7.734 1 96.56 193 GLU B N 1
ATOM 4407 C CA . GLU B 1 193 ? 13.039 -10.531 -8.727 1 96.56 193 GLU B CA 1
ATOM 4408 C C . GLU B 1 193 ? 11.656 -10.367 -9.344 1 96.56 193 GLU B C 1
ATOM 4410 O O . GLU B 1 193 ? 10.688 -10.047 -8.641 1 96.56 193 GLU B O 1
ATOM 4415 N N . ILE B 1 194 ? 11.578 -10.594 -10.641 1 97.75 194 ILE B N 1
ATOM 4416 C CA . ILE B 1 194 ? 10.328 -10.328 -11.352 1 97.75 194 ILE B CA 1
ATOM 4417 C C . ILE B 1 194 ? 9.844 -11.602 -12.039 1 97.75 194 ILE B C 1
ATOM 4419 O O . ILE B 1 194 ? 10.539 -12.156 -12.891 1 97.75 194 ILE B O 1
ATOM 4423 N N . TYR B 1 195 ? 8.688 -12.008 -11.633 1 97.69 195 TYR B N 1
ATOM 4424 C CA . TYR B 1 195 ? 7.93 -13.055 -12.305 1 97.69 195 TYR B CA 1
ATOM 4425 C C . TYR B 1 195 ? 6.891 -12.461 -13.242 1 97.69 195 TYR B C 1
ATOM 4427 O O . TYR B 1 195 ? 6.246 -11.461 -12.914 1 97.69 195 TYR B O 1
ATOM 4435 N N . LEU B 1 196 ? 6.812 -13.023 -14.445 1 96.5 196 LEU B N 1
ATOM 4436 C CA . LEU B 1 196 ? 5.762 -12.656 -15.383 1 96.5 196 LEU B CA 1
ATOM 4437 C C . LEU B 1 196 ? 4.84 -13.836 -15.672 1 96.5 196 LEU B C 1
ATOM 4439 O O . LEU B 1 196 ? 5.297 -14.898 -16.094 1 96.5 196 LEU B O 1
ATOM 4443 N N . SER B 1 197 ? 3.613 -13.578 -15.406 1 92.38 197 SER B N 1
ATOM 4444 C CA . SER B 1 197 ? 2.643 -14.656 -15.578 1 92.38 197 SER B CA 1
ATOM 4445 C C . SER B 1 197 ? 1.813 -14.453 -16.844 1 92.38 197 SER B C 1
ATOM 4447 O O . SER B 1 197 ? 1.396 -13.336 -17.141 1 92.38 197 SER B O 1
ATOM 4449 N N . GLY B 1 198 ? 1.562 -15.547 -17.547 1 89.62 198 GLY B N 1
ATOM 4450 C CA . GLY B 1 198 ? 0.737 -15.562 -18.734 1 89.62 198 GLY B CA 1
ATOM 4451 C C . GLY B 1 198 ? 1.136 -16.641 -19.719 1 89.62 198 GLY B C 1
ATOM 4452 O O . GLY B 1 198 ? 2.316 -16.984 -19.844 1 89.62 198 GLY B O 1
ATOM 4453 N N . ALA B 1 199 ? 0.174 -17.094 -20.484 1 88.44 199 ALA B N 1
ATOM 4454 C CA . ALA B 1 199 ? 0.438 -18.234 -21.375 1 88.44 199 ALA B CA 1
ATOM 4455 C C . ALA B 1 199 ? 0.579 -17.781 -22.812 1 88.44 199 ALA B C 1
ATOM 4457 O O . ALA B 1 199 ? 0.869 -18.578 -23.703 1 88.44 199 ALA B O 1
ATOM 4458 N N . SER B 1 200 ? 0.462 -16.5 -23.094 1 88.5 200 SER B N 1
ATOM 4459 C CA . SER B 1 200 ? 0.514 -16 -24.469 1 88.5 200 SER B CA 1
ATOM 4460 C C . SER B 1 200 ? 1.952 -15.766 -24.922 1 88.5 200 SER B C 1
ATOM 4462 O O . SER B 1 200 ? 2.865 -15.711 -24.094 1 88.5 200 SER B O 1
ATOM 4464 N N . GLY B 1 201 ? 2.074 -15.711 -26.203 1 91.94 201 GLY B N 1
ATOM 4465 C CA . GLY B 1 201 ? 3.387 -15.398 -26.75 1 91.94 201 GLY B CA 1
ATOM 4466 C C . GLY B 1 201 ? 3.918 -14.055 -26.281 1 91.94 201 GLY B C 1
ATOM 4467 O O . GLY B 1 201 ? 5.102 -13.93 -25.953 1 91.94 201 GLY B O 1
ATOM 4468 N N . VAL B 1 202 ? 3.09 -13.117 -26.234 1 92.5 202 VAL B N 1
ATOM 4469 C CA . VAL B 1 202 ? 3.504 -11.789 -25.812 1 92.5 202 VAL B CA 1
ATOM 4470 C C . VAL B 1 202 ? 3.914 -11.812 -24.344 1 92.5 202 VAL B C 1
ATOM 4472 O O . VAL B 1 202 ? 4.824 -11.094 -23.922 1 92.5 202 VAL B O 1
ATOM 4475 N N . ALA B 1 203 ? 3.279 -12.625 -23.531 1 92.88 203 ALA B N 1
ATOM 4476 C CA . ALA B 1 203 ? 3.689 -12.797 -22.141 1 92.88 203 ALA B CA 1
ATOM 4477 C C . ALA B 1 203 ? 5.105 -13.359 -22.047 1 92.88 203 ALA B C 1
ATOM 4479 O O . ALA B 1 203 ? 5.922 -12.883 -21.25 1 92.88 203 ALA B O 1
ATOM 4480 N N . GLN B 1 204 ? 5.359 -14.344 -22.875 1 95.44 204 GLN B N 1
ATOM 4481 C CA . GLN B 1 204 ? 6.68 -14.961 -22.906 1 95.44 204 GLN B CA 1
ATOM 4482 C C . GLN B 1 204 ? 7.742 -13.969 -23.359 1 95.44 204 GLN B C 1
ATOM 4484 O O . GLN B 1 204 ? 8.828 -13.906 -22.781 1 95.44 204 GLN B O 1
ATOM 4489 N N . GLU B 1 205 ? 7.43 -13.242 -24.359 1 94.88 205 GLU B N 1
ATOM 4490 C CA . GLU B 1 205 ? 8.352 -12.219 -24.828 1 94.88 205 GLU B CA 1
ATOM 4491 C C . GLU B 1 205 ? 8.633 -11.18 -23.75 1 94.88 205 GLU B C 1
ATOM 4493 O O . GLU B 1 205 ? 9.781 -10.766 -23.562 1 94.88 205 GLU B O 1
ATOM 4498 N N . THR B 1 206 ? 7.625 -10.766 -23.078 1 94.75 206 THR B N 1
ATOM 4499 C CA . THR B 1 206 ? 7.773 -9.789 -22 1 94.75 206 THR B CA 1
ATOM 4500 C C . THR B 1 206 ? 8.648 -10.352 -20.875 1 94.75 206 THR B C 1
ATOM 4502 O O . THR B 1 206 ? 9.516 -9.648 -20.359 1 94.75 206 THR B O 1
ATOM 4505 N N . ALA B 1 207 ? 8.414 -11.578 -20.516 1 95.38 207 ALA B N 1
ATOM 4506 C CA . ALA B 1 207 ? 9.234 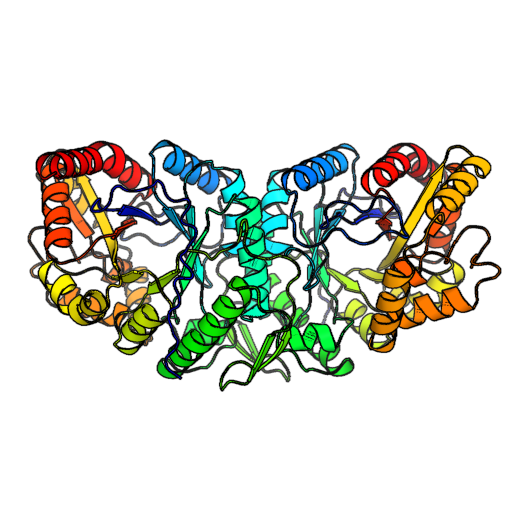-12.227 -19.5 1 95.38 207 ALA B CA 1
ATOM 4507 C C . ALA B 1 207 ? 10.703 -12.258 -19.906 1 95.38 207 ALA B C 1
ATOM 4509 O O . ALA B 1 207 ? 11.586 -11.984 -19.094 1 95.38 207 ALA B O 1
ATOM 4510 N N . ALA B 1 208 ? 10.945 -12.516 -21.125 1 94.94 208 ALA B N 1
ATOM 4511 C CA . ALA B 1 208 ? 12.305 -12.617 -21.641 1 94.94 208 ALA B CA 1
ATOM 4512 C C . ALA B 1 208 ? 13.008 -11.266 -21.609 1 94.94 208 ALA B C 1
ATOM 4514 O O . ALA B 1 208 ? 14.203 -11.18 -21.344 1 94.94 208 ALA B O 1
ATOM 4515 N N . MET B 1 209 ? 12.242 -10.297 -21.828 1 94.38 209 MET B N 1
ATOM 4516 C CA . MET B 1 209 ? 12.828 -8.961 -21.953 1 94.38 209 MET B CA 1
ATOM 4517 C C . MET B 1 209 ? 13.023 -8.328 -20.594 1 94.38 209 MET B C 1
ATOM 4519 O O . MET B 1 209 ? 14.008 -7.613 -20.375 1 94.38 209 MET B O 1
ATOM 4523 N N . PHE B 1 210 ? 12.078 -8.602 -19.625 1 95.25 210 PHE B N 1
ATOM 4524 C CA . PHE B 1 210 ? 12.062 -7.742 -18.438 1 95.25 210 PHE B CA 1
ATOM 4525 C C . PHE B 1 210 ? 12.062 -8.57 -17.172 1 95.25 210 PHE B C 1
ATOM 4527 O O . PHE B 1 210 ? 12.234 -8.031 -16.078 1 95.25 210 PHE B O 1
ATOM 4534 N N . GLY B 1 211 ? 11.844 -9.867 -17.281 1 95.62 211 GLY B N 1
ATOM 4535 C CA . GLY B 1 211 ? 11.633 -10.68 -16.094 1 95.62 211 GLY B CA 1
ATOM 4536 C C . GLY B 1 211 ? 12.781 -11.633 -15.805 1 95.62 211 GLY B C 1
ATOM 4537 O O . GLY B 1 211 ? 13.797 -11.602 -16.5 1 95.62 211 GLY B O 1
ATOM 4538 N N . ASP B 1 212 ? 12.57 -12.414 -14.734 1 96 212 ASP B N 1
ATOM 4539 C CA . ASP B 1 212 ? 13.539 -13.414 -14.312 1 96 212 ASP B CA 1
ATOM 4540 C C . ASP B 1 212 ? 12.969 -14.82 -14.438 1 96 212 ASP B C 1
ATOM 4542 O O . ASP B 1 212 ? 13.719 -15.789 -14.578 1 96 212 ASP B O 1
ATOM 4546 N N . CYS B 1 213 ? 11.664 -14.883 -14.383 1 96.88 213 CYS B N 1
ATOM 4547 C CA . CYS B 1 213 ? 10.984 -16.172 -14.43 1 96.88 213 CYS B CA 1
ATOM 4548 C C . CYS B 1 213 ? 9.617 -16.031 -15.094 1 96.88 213 CYS B C 1
ATOM 4550 O O . CYS B 1 213 ? 8.852 -15.125 -14.773 1 96.88 213 CYS B O 1
ATOM 4552 N N . TRP B 1 214 ? 9.359 -16.891 -16.062 1 97.69 214 TRP B N 1
ATOM 4553 C CA . TRP B 1 214 ? 8.039 -17 -16.672 1 97.69 214 TRP B CA 1
ATOM 4554 C C . TRP B 1 214 ? 7.172 -18 -15.906 1 97.69 214 TRP B C 1
ATOM 4556 O O . TRP B 1 214 ? 7.602 -19.125 -15.633 1 97.69 214 TRP B O 1
ATOM 4566 N N . LEU B 1 215 ? 5.992 -17.531 -15.516 1 97.38 215 LEU B N 1
ATOM 4567 C CA . LEU B 1 215 ? 5.07 -18.375 -14.758 1 97.38 215 LEU B CA 1
ATOM 4568 C C . LEU B 1 215 ? 3.881 -18.797 -15.609 1 97.38 215 LEU B C 1
ATOM 4570 O O . LEU B 1 215 ? 3.34 -17.984 -16.375 1 97.38 215 LEU B O 1
ATOM 4574 N N . ARG B 1 216 ? 3.479 -20.016 -15.414 1 95.5 216 ARG B N 1
ATOM 4575 C CA . ARG B 1 216 ? 2.314 -20.547 -16.109 1 95.5 216 ARG B CA 1
ATOM 4576 C C . ARG B 1 216 ? 1.493 -21.438 -15.18 1 95.5 216 ARG B C 1
ATOM 4578 O O . ARG B 1 216 ? 2.041 -22.094 -14.289 1 95.5 216 ARG B O 1
ATOM 4585 N N . TYR B 1 217 ? 0.17 -21.438 -15.477 1 95.38 217 TYR B N 1
ATOM 4586 C CA . TYR B 1 217 ? -0.654 -22.438 -14.797 1 95.38 217 TYR B CA 1
ATOM 4587 C C . TYR B 1 217 ? -0.237 -23.844 -15.18 1 95.38 217 TYR B C 1
ATOM 4589 O O . TYR B 1 217 ? 0.404 -24.047 -16.219 1 95.38 217 TYR B O 1
ATOM 4597 N N . GLY B 1 218 ? -0.643 -24.688 -14.398 1 95.25 218 GLY B N 1
ATOM 4598 C CA . GLY B 1 218 ? -0.125 -26.047 -14.453 1 95.25 218 GLY B CA 1
ATOM 4599 C C . GLY B 1 218 ? -0.461 -26.766 -15.75 1 95.25 218 GLY B C 1
ATOM 4600 O O . GLY B 1 218 ? -1.395 -26.375 -16.453 1 95.25 218 GLY B O 1
ATOM 4601 N N . ASP B 1 219 ? 0.312 -27.719 -16.047 1 96.25 219 ASP B N 1
ATOM 4602 C CA . ASP B 1 219 ? 0.197 -28.719 -17.109 1 96.25 219 ASP B CA 1
ATOM 4603 C C . ASP B 1 219 ? 1.021 -29.969 -16.797 1 96.25 219 ASP B C 1
ATOM 4605 O O . ASP B 1 219 ? 1.662 -30.031 -15.742 1 96.25 219 ASP B O 1
ATOM 4609 N N . THR B 1 220 ? 0.873 -31.016 -17.656 1 96.69 220 THR B N 1
ATOM 4610 C CA . THR B 1 220 ? 1.793 -32.156 -17.531 1 96.69 220 THR B CA 1
ATOM 4611 C C . THR B 1 220 ? 3.236 -31.688 -17.719 1 96.69 220 THR B C 1
ATOM 4613 O O . THR B 1 220 ? 3.484 -30.625 -18.281 1 96.69 220 THR B O 1
ATOM 4616 N N . PRO B 1 221 ? 4.203 -32.469 -17.141 1 97.62 221 PRO B N 1
ATOM 4617 C CA . PRO B 1 221 ? 5.602 -32.094 -17.359 1 97.62 221 PRO B CA 1
ATOM 4618 C C . PRO B 1 221 ? 5.926 -31.906 -18.844 1 97.62 221 PRO B C 1
ATOM 4620 O O . PRO B 1 221 ? 6.586 -30.922 -19.203 1 97.62 221 PRO B O 1
ATOM 4623 N N . GLU B 1 222 ? 5.434 -32.781 -19.703 1 97 222 GLU B N 1
ATOM 4624 C CA . GLU B 1 222 ? 5.676 -32.688 -21.141 1 97 222 GLU B CA 1
ATOM 4625 C C . GLU B 1 222 ? 5.039 -31.406 -21.719 1 97 222 GLU B C 1
ATOM 4627 O O . GLU B 1 222 ? 5.645 -30.719 -22.547 1 97 222 GLU B O 1
ATOM 4632 N N . GLY B 1 223 ? 3.803 -31.172 -21.297 1 96.44 223 GLY B N 1
ATOM 4633 C CA . GLY B 1 223 ? 3.115 -29.969 -21.734 1 96.44 223 GLY B CA 1
ATOM 4634 C C . GLY B 1 223 ? 3.82 -28.688 -21.312 1 96.44 223 GLY B C 1
ATOM 4635 O O . GLY B 1 223 ? 3.93 -27.75 -22.094 1 96.44 223 GLY B O 1
ATOM 4636 N N . MET B 1 224 ? 4.285 -28.672 -20.078 1 97.06 224 MET B N 1
ATOM 4637 C CA . MET B 1 224 ? 5.047 -27.516 -19.594 1 97.06 224 MET B CA 1
ATOM 4638 C C . MET B 1 224 ? 6.316 -27.312 -20.406 1 97.06 224 MET B C 1
ATOM 4640 O O . MET B 1 224 ? 6.641 -26.203 -20.797 1 97.06 224 MET B O 1
ATOM 4644 N N . GLY B 1 225 ? 7.027 -28.406 -20.656 1 97.25 225 GLY B N 1
ATOM 4645 C CA . GLY B 1 225 ? 8.258 -28.344 -21.422 1 97.25 225 GLY B CA 1
ATOM 4646 C C . GLY B 1 225 ? 8.047 -27.781 -22.828 1 97.25 225 GLY B C 1
ATOM 4647 O O . GLY B 1 225 ? 8.812 -26.938 -23.281 1 97.25 225 GLY B O 1
ATOM 4648 N N . ALA B 1 226 ? 7.012 -28.281 -23.484 1 96.75 226 ALA B N 1
ATOM 4649 C CA . ALA B 1 226 ? 6.699 -27.828 -24.828 1 96.75 226 ALA B CA 1
ATOM 4650 C C . ALA B 1 226 ? 6.371 -26.328 -24.844 1 96.75 226 ALA B C 1
ATOM 4652 O O . ALA B 1 226 ? 6.855 -25.594 -25.703 1 96.75 226 ALA B O 1
ATOM 4653 N N . ALA B 1 227 ? 5.613 -25.938 -23.891 1 96.06 227 ALA B N 1
ATOM 4654 C CA . ALA B 1 227 ? 5.191 -24.531 -23.812 1 96.06 227 ALA B CA 1
ATOM 4655 C C . ALA B 1 227 ? 6.355 -23.625 -23.438 1 96.06 227 ALA B C 1
ATOM 4657 O O . ALA B 1 227 ? 6.398 -22.469 -23.844 1 96.06 227 ALA B O 1
ATOM 4658 N N . ALA B 1 228 ? 7.301 -24.125 -22.719 1 97.06 228 ALA B N 1
ATOM 4659 C CA . ALA B 1 228 ? 8.352 -23.312 -22.109 1 97.06 228 ALA B CA 1
ATOM 4660 C C . ALA B 1 228 ? 9.523 -23.109 -23.062 1 97.06 228 ALA B C 1
ATOM 4662 O O . ALA B 1 228 ? 10.391 -22.281 -22.828 1 97.06 228 ALA B O 1
ATOM 4663 N N . ARG B 1 229 ? 9.617 -23.781 -24.125 1 96.38 229 ARG B N 1
ATOM 4664 C CA . ARG B 1 229 ? 10.781 -23.828 -25 1 96.38 229 ARG B CA 1
ATOM 4665 C C . ARG B 1 229 ? 11.227 -22.422 -25.391 1 96.38 229 ARG B C 1
ATOM 4667 O O . ARG B 1 229 ? 12.406 -22.078 -25.297 1 96.38 229 ARG B O 1
ATOM 4674 N N . PRO B 1 230 ? 10.312 -21.547 -25.781 1 95.31 230 PRO B N 1
ATOM 4675 C CA . PRO B 1 230 ? 10.742 -20.219 -26.234 1 95.31 230 PRO B CA 1
ATOM 4676 C C . PRO B 1 230 ? 11.445 -19.422 -25.141 1 95.31 230 PRO B C 1
ATOM 4678 O O . PRO B 1 230 ? 12.352 -18.641 -25.438 1 95.31 230 PRO B O 1
ATOM 4681 N N . VAL B 1 231 ? 11.023 -19.594 -23.906 1 96.44 231 VAL B N 1
ATOM 4682 C CA . VAL B 1 231 ? 11.594 -18.797 -22.828 1 96.44 231 VAL B CA 1
ATOM 4683 C C . VAL B 1 231 ? 12.883 -19.438 -22.328 1 96.44 231 VAL B C 1
ATOM 4685 O O . VAL B 1 231 ? 13.852 -18.75 -22 1 96.44 231 VAL B O 1
ATOM 4688 N N . LEU B 1 232 ? 12.906 -20.75 -22.312 1 96.31 232 LEU B N 1
ATOM 4689 C CA . LEU B 1 232 ? 14.109 -21.469 -21.922 1 96.31 232 LEU B CA 1
ATOM 4690 C C . LEU B 1 232 ? 15.266 -21.172 -22.859 1 96.31 232 LEU B C 1
ATOM 4692 O O . LEU B 1 232 ? 16.406 -21.031 -22.422 1 96.31 232 LEU B O 1
ATOM 4696 N N . ASP B 1 233 ? 14.961 -21.062 -24.094 1 95.56 233 ASP B N 1
ATOM 4697 C CA . ASP B 1 233 ? 15.961 -20.766 -25.125 1 95.56 233 ASP B CA 1
ATOM 4698 C C . ASP B 1 233 ? 16.594 -19.391 -24.891 1 95.56 233 ASP B C 1
ATOM 4700 O O . ASP B 1 233 ? 17.719 -19.141 -25.344 1 95.56 233 ASP B O 1
ATOM 4704 N N . LYS B 1 234 ? 15.922 -18.594 -24.203 1 95.12 234 LYS B N 1
ATOM 4705 C CA . LYS B 1 234 ? 16.406 -17.25 -23.938 1 95.12 234 LYS B CA 1
ATOM 4706 C C . LYS B 1 234 ? 17 -17.125 -22.531 1 95.12 234 LYS B C 1
ATOM 4708 O O . LYS B 1 234 ? 17.281 -16.031 -22.062 1 95.12 234 LYS B O 1
ATOM 4713 N N . GLY B 1 235 ? 17.047 -18.219 -21.797 1 93.44 235 GLY B N 1
ATOM 4714 C CA . GLY B 1 235 ? 17.734 -18.266 -20.516 1 93.44 235 GLY B CA 1
ATOM 4715 C C . GLY B 1 235 ? 16.844 -17.828 -19.359 1 93.44 235 GLY B C 1
ATOM 4716 O O . GLY B 1 235 ? 17.344 -17.547 -18.266 1 93.44 235 GLY B O 1
ATOM 4717 N N . ILE B 1 236 ? 15.578 -17.734 -19.562 1 95.31 236 ILE B N 1
ATOM 4718 C CA . ILE B 1 236 ? 14.625 -17.328 -18.531 1 95.31 236 ILE B CA 1
ATOM 4719 C C . ILE B 1 236 ? 14.141 -18.562 -17.766 1 95.31 236 ILE B C 1
ATOM 4721 O O . ILE B 1 236 ? 13.852 -19.594 -18.375 1 95.31 236 ILE B O 1
ATOM 4725 N N . ARG B 1 237 ? 14.047 -18.422 -16.469 1 96.69 237 ARG B N 1
ATOM 4726 C CA . ARG B 1 237 ? 13.555 -19.531 -15.664 1 96.69 237 ARG B CA 1
ATOM 4727 C C . ARG B 1 237 ? 12.055 -19.75 -15.883 1 96.69 237 ARG B C 1
ATOM 4729 O O . ARG B 1 237 ? 11.352 -18.828 -16.312 1 96.69 237 ARG B O 1
ATOM 4736 N N . VAL B 1 238 ? 11.617 -20.953 -15.555 1 97.75 238 VAL B N 1
ATOM 4737 C CA . VAL B 1 238 ? 10.219 -21.312 -15.734 1 97.75 238 VAL B CA 1
ATOM 4738 C C . VAL B 1 238 ? 9.641 -21.828 -14.414 1 97.75 238 VAL B C 1
ATOM 4740 O O . VAL B 1 238 ? 10.266 -22.625 -13.727 1 97.75 238 VAL B O 1
ATOM 4743 N N . GLY B 1 239 ? 8.516 -21.266 -14.062 1 97.81 239 GLY B N 1
ATOM 4744 C CA . GLY B 1 239 ? 7.766 -21.734 -12.906 1 97.81 239 GLY B CA 1
ATOM 4745 C C . GLY B 1 239 ? 6.32 -22.062 -13.227 1 97.81 239 GLY B C 1
ATOM 4746 O O . GLY B 1 239 ? 5.828 -21.734 -14.312 1 97.81 239 GLY B O 1
ATOM 4747 N N . THR B 1 240 ? 5.676 -22.781 -12.273 1 97.69 240 THR B N 1
ATOM 4748 C CA . THR B 1 240 ? 4.273 -23.125 -12.477 1 97.69 240 THR B CA 1
ATOM 4749 C C . THR B 1 240 ? 3.486 -22.969 -11.18 1 97.69 240 THR B C 1
ATOM 4751 O O . THR B 1 240 ? 4.055 -23.047 -10.086 1 97.69 240 THR B O 1
ATOM 4754 N N . ARG B 1 241 ? 2.279 -22.625 -11.328 1 96.81 241 ARG B N 1
ATOM 4755 C CA . ARG B 1 241 ? 1.316 -22.516 -10.242 1 96.81 241 ARG B CA 1
ATOM 4756 C C . ARG B 1 241 ? 0.344 -23.688 -10.242 1 96.81 241 ARG B C 1
ATOM 4758 O O . ARG B 1 241 ? -0.356 -23.922 -11.227 1 96.81 241 ARG B O 1
ATOM 4765 N N . MET B 1 242 ? 0.314 -24.469 -9.102 1 96.38 242 MET B N 1
ATOM 4766 C CA . MET B 1 242 ? -0.54 -25.656 -9 1 96.38 242 MET B CA 1
ATOM 4767 C C . MET B 1 242 ? -0.911 -25.922 -7.543 1 96.38 242 MET B C 1
ATOM 4769 O O . MET B 1 242 ? -0.438 -25.234 -6.637 1 96.38 242 MET B O 1
ATOM 4773 N N . HIS B 1 243 ? -1.821 -26.859 -7.402 1 96.62 243 HIS B N 1
ATOM 4774 C CA . HIS B 1 243 ? -2.135 -27.391 -6.078 1 96.62 243 HIS B CA 1
ATOM 4775 C C . HIS B 1 243 ? -1.472 -28.734 -5.852 1 96.62 243 HIS B C 1
ATOM 4777 O O . HIS B 1 243 ? -1.068 -29.406 -6.805 1 96.62 243 HIS B O 1
ATOM 4783 N N . VAL B 1 244 ? -1.308 -29.094 -4.594 1 98 244 VAL B N 1
ATOM 4784 C CA . VAL B 1 244 ? -0.716 -30.391 -4.254 1 98 244 VAL B CA 1
ATOM 4785 C C . VAL B 1 244 ? -1.505 -31.031 -3.121 1 98 244 VAL B C 1
ATOM 4787 O O . VAL B 1 244 ? -1.965 -30.344 -2.205 1 98 244 VAL B O 1
ATOM 4790 N N . LEU B 1 245 ? -1.769 -32.25 -3.227 1 98.06 245 LEU B N 1
ATOM 4791 C CA . LEU B 1 245 ? -2.383 -33.125 -2.225 1 98.06 245 LEU B CA 1
ATOM 4792 C C . LEU B 1 245 ? -1.565 -34.406 -2.031 1 98.06 245 LEU B C 1
ATOM 4794 O O . LEU B 1 245 ? -1.768 -35.375 -2.744 1 98.06 245 LEU B O 1
ATOM 4798 N N . ALA B 1 246 ? -0.675 -34.375 -1.025 1 98.75 246 ALA B N 1
ATOM 4799 C CA . ALA B 1 246 ? 0.223 -35.5 -0.743 1 98.75 246 ALA B CA 1
ATOM 4800 C C . ALA B 1 246 ? -0.106 -36.125 0.602 1 98.75 246 ALA B C 1
ATOM 4802 O O . ALA B 1 246 ? -0.439 -35.438 1.564 1 98.75 246 ALA B O 1
ATOM 4803 N N . ARG B 1 247 ? -0.062 -37.438 0.637 1 98.81 247 ARG B N 1
ATOM 4804 C CA . ARG B 1 247 ? -0.238 -38.188 1.866 1 98.81 247 ARG B CA 1
ATOM 4805 C C . ARG B 1 247 ? 0.81 -39.312 1.978 1 98.81 247 ARG B C 1
ATOM 4807 O O . ARG B 1 247 ? 1.612 -39.5 1.062 1 98.81 247 ARG B O 1
ATOM 4814 N N . ALA B 1 248 ? 0.744 -40 3.145 1 98.62 248 ALA B N 1
ATOM 4815 C CA . ALA B 1 248 ? 1.708 -41.094 3.361 1 98.62 248 ALA B CA 1
ATOM 4816 C C . ALA B 1 248 ? 1.558 -42.188 2.307 1 98.62 248 ALA B C 1
ATOM 4818 O O . ALA B 1 248 ? 2.545 -42.781 1.896 1 98.62 248 ALA B O 1
ATOM 4819 N N . THR B 1 249 ? 0.276 -42.438 1.911 1 98.69 249 THR B N 1
ATOM 4820 C CA . THR B 1 249 ? 0.017 -43.406 0.851 1 98.69 249 THR B CA 1
ATOM 4821 C C . THR B 1 249 ? -0.897 -42.812 -0.215 1 98.69 249 THR B C 1
ATOM 4823 O O . THR B 1 249 ? -1.652 -41.875 0.06 1 98.69 249 THR B O 1
ATOM 4826 N N . ARG B 1 250 ? -0.802 -43.406 -1.38 1 98.25 250 ARG B N 1
ATOM 4827 C CA . ARG B 1 250 ? -1.688 -42.969 -2.459 1 98.25 250 ARG B CA 1
ATOM 4828 C C . ARG B 1 250 ? -3.15 -43.188 -2.084 1 98.25 250 ARG B C 1
ATOM 4830 O O . ARG B 1 250 ? -4.004 -42.375 -2.396 1 98.25 250 ARG B O 1
ATOM 4837 N N . GLU B 1 251 ? -3.453 -44.312 -1.434 1 98.5 251 GLU B N 1
ATOM 4838 C CA . GLU B 1 251 ? -4.82 -44.625 -1.021 1 98.5 251 GLU B CA 1
ATOM 4839 C C . GLU B 1 251 ? -5.383 -43.531 -0.118 1 98.5 251 GLU B C 1
ATOM 4841 O O . GLU B 1 251 ? -6.531 -43.125 -0.273 1 98.5 251 GLU B O 1
ATOM 4846 N N . GLN B 1 252 ? -4.586 -43.094 0.777 1 98.56 252 GLN B N 1
ATOM 4847 C CA . GLN B 1 252 ? -5.012 -42.031 1.672 1 98.56 252 GLN B CA 1
ATOM 4848 C C . GLN B 1 252 ? -5.254 -40.719 0.903 1 98.56 252 GLN B C 1
ATOM 4850 O O . GLN B 1 252 ? -6.215 -40 1.175 1 98.56 252 GLN B O 1
ATOM 4855 N N . ALA B 1 253 ? -4.348 -40.375 -0.047 1 98.56 253 ALA B N 1
ATOM 4856 C CA . ALA B 1 253 ? -4.504 -39.188 -0.863 1 98.56 253 ALA B CA 1
ATOM 4857 C C . ALA B 1 253 ? -5.809 -39.219 -1.653 1 98.56 253 ALA B C 1
ATOM 4859 O O . ALA B 1 253 ? -6.539 -38.219 -1.714 1 98.56 253 ALA B O 1
ATOM 4860 N N . LEU B 1 254 ? -6.109 -40.406 -2.189 1 98.12 254 LEU B N 1
ATOM 4861 C CA . LEU B 1 254 ? -7.316 -40.562 -2.994 1 98.12 254 LEU B CA 1
ATOM 4862 C C . LEU B 1 254 ? -8.57 -40.5 -2.127 1 98.12 254 LEU B C 1
ATOM 4864 O O . LEU B 1 254 ? -9.602 -39.969 -2.566 1 98.12 254 LEU B O 1
ATOM 4868 N N . THR B 1 255 ? -8.469 -41 -0.938 1 98 255 THR B N 1
ATOM 4869 C CA . THR B 1 255 ? -9.57 -40.875 0.005 1 98 255 THR B CA 1
ATOM 4870 C C . THR B 1 255 ? -9.859 -39.406 0.336 1 98 255 THR B C 1
ATOM 4872 O O . THR B 1 255 ? -11.016 -39 0.318 1 98 255 THR B O 1
ATOM 4875 N N . ASP B 1 256 ? -8.805 -38.688 0.618 1 96.69 256 ASP B N 1
ATOM 4876 C CA . ASP B 1 256 ? -8.969 -37.25 0.936 1 96.69 256 ASP B CA 1
ATOM 4877 C C . ASP B 1 256 ? -9.477 -36.469 -0.277 1 96.69 256 ASP B C 1
ATOM 4879 O O . ASP B 1 256 ? -10.289 -35.562 -0.138 1 96.69 256 ASP B O 1
ATOM 4883 N N . LEU B 1 257 ? -8.953 -36.812 -1.438 1 96.62 257 LEU B N 1
ATOM 4884 C CA . LEU B 1 257 ? -9.422 -36.188 -2.676 1 96.62 257 LEU B CA 1
ATOM 4885 C C . LEU B 1 257 ? -10.922 -36.375 -2.844 1 96.62 257 LEU B C 1
ATOM 4887 O O . LEU B 1 257 ? -11.641 -35.438 -3.182 1 96.62 257 LEU B O 1
ATOM 4891 N N . ALA B 1 258 ? -11.383 -37.625 -2.631 1 95.19 258 ALA B N 1
ATOM 4892 C CA . ALA B 1 258 ? -12.805 -37.906 -2.736 1 95.19 258 ALA B CA 1
ATOM 4893 C C . ALA B 1 258 ? -13.617 -37.125 -1.727 1 95.19 258 ALA B C 1
ATOM 4895 O O . ALA B 1 258 ? -14.711 -36.625 -2.037 1 95.19 258 ALA B O 1
ATOM 4896 N N . ALA B 1 259 ? -13.078 -36.969 -0.588 1 93.31 259 ALA B N 1
ATOM 4897 C CA . ALA B 1 259 ? -13.758 -36.219 0.465 1 93.31 259 ALA B CA 1
ATOM 4898 C C . ALA B 1 259 ? -13.922 -34.781 0.074 1 93.31 259 ALA B C 1
ATOM 4900 O O . ALA B 1 259 ? -14.922 -34.125 0.422 1 93.31 259 ALA B O 1
ATOM 4901 N N . MET B 1 260 ? -12.992 -34.156 -0.604 1 91.25 260 MET B N 1
ATOM 4902 C CA . MET B 1 260 ? -13.016 -32.75 -1.036 1 91.25 260 MET B CA 1
ATOM 4903 C C . MET B 1 260 ? -14.109 -32.531 -2.064 1 91.25 260 MET B C 1
ATOM 4905 O O . MET B 1 260 ? -14.531 -31.391 -2.283 1 91.25 260 MET B O 1
ATOM 4909 N N . GLN B 1 261 ? -14.539 -33.594 -2.656 1 89.88 261 GLN B N 1
ATOM 4910 C CA . GLN B 1 261 ? -15.523 -33.5 -3.729 1 89.88 261 GLN B CA 1
ATOM 4911 C C . GLN B 1 261 ? -16.938 -33.688 -3.197 1 89.88 261 GLN B C 1
ATOM 4913 O O . GLN B 1 261 ? -17.906 -33.594 -3.947 1 89.88 261 GLN B O 1
ATOM 4918 N N . GLU B 1 262 ? -17 -33.938 -1.95 1 90.44 262 GLU B N 1
ATOM 4919 C CA . GLU B 1 262 ? -18.328 -34.188 -1.375 1 90.44 262 GLU B CA 1
ATOM 4920 C C . GLU B 1 262 ? -19.109 -32.875 -1.246 1 90.44 262 GLU B C 1
ATOM 4922 O O . GLU B 1 262 ? -18.547 -31.828 -0.892 1 90.44 262 GLU B O 1
ATOM 4927 N N . ASN B 1 263 ? -20.375 -32.844 -1.577 1 89.25 263 ASN B N 1
ATOM 4928 C CA . ASN B 1 263 ? -21.312 -31.75 -1.492 1 89.25 263 ASN B CA 1
ATOM 4929 C C . ASN B 1 263 ? -20.75 -30.484 -2.137 1 89.25 263 ASN B C 1
ATOM 4931 O O . ASN B 1 263 ? -20.641 -29.438 -1.485 1 89.25 263 ASN B O 1
ATOM 4935 N N . PRO B 1 264 ? -20.406 -30.609 -3.377 1 89.56 264 PRO B N 1
ATOM 4936 C CA . PRO B 1 264 ? -19.844 -29.438 -4.059 1 89.56 264 PRO B CA 1
ATOM 4937 C C . PRO B 1 264 ? -20.828 -28.281 -4.16 1 89.56 264 PRO B C 1
ATOM 4939 O O . PRO B 1 264 ? -22.047 -28.5 -4.242 1 89.56 264 PRO B O 1
ATOM 4942 N N . ASP B 1 265 ? -20.359 -27.094 -4.074 1 88.75 265 ASP B N 1
ATOM 4943 C CA . ASP B 1 265 ? -21.172 -25.891 -4.262 1 88.75 265 ASP B CA 1
ATOM 4944 C C . ASP B 1 265 ? -21.438 -25.641 -5.742 1 88.75 265 ASP B C 1
ATOM 4946 O O . ASP B 1 265 ? -20.656 -24.984 -6.422 1 88.75 265 ASP B O 1
ATOM 4950 N N . GLU B 1 266 ? -22.578 -26.047 -6.195 1 90.12 266 GLU B N 1
ATOM 4951 C CA . GLU B 1 266 ? -22.922 -25.984 -7.609 1 90.12 266 GLU B CA 1
ATOM 4952 C C . GLU B 1 266 ? -23.172 -24.531 -8.047 1 90.12 266 GLU B C 1
ATOM 4954 O O . GLU B 1 266 ? -22.969 -24.188 -9.211 1 90.12 266 GLU B O 1
ATOM 4959 N N . THR B 1 267 ? -23.609 -23.812 -7.113 1 87.81 267 THR B N 1
ATOM 4960 C CA . THR B 1 267 ? -23.797 -22.391 -7.414 1 87.81 267 THR B CA 1
ATOM 4961 C C . THR B 1 267 ? -22.469 -21.703 -7.688 1 87.81 267 THR B C 1
ATOM 4963 O O . THR B 1 267 ? -22.359 -20.922 -8.633 1 87.81 267 THR B O 1
ATOM 4966 N N . HIS B 1 268 ? -21.516 -22.016 -6.93 1 85.88 268 HIS B N 1
ATOM 4967 C CA . HIS B 1 268 ? -20.172 -21.484 -7.125 1 85.88 268 HIS B CA 1
ATOM 4968 C C . HIS B 1 268 ? -19.578 -21.938 -8.445 1 85.88 268 HIS B C 1
ATOM 4970 O O . HIS B 1 268 ? -18.953 -21.156 -9.172 1 85.88 268 HIS B O 1
ATOM 4976 N N . LYS B 1 269 ? -19.781 -23.141 -8.758 1 89.38 269 LYS B N 1
ATOM 4977 C CA . LYS B 1 269 ? -19.312 -23.688 -10.023 1 89.38 269 LYS B CA 1
ATOM 4978 C C . LYS B 1 269 ? -19.891 -22.938 -11.203 1 89.38 269 LYS B C 1
ATOM 4980 O O . LYS B 1 269 ? -19.188 -22.609 -12.156 1 89.38 269 LYS B O 1
ATOM 4985 N N . ALA B 1 270 ? -21.125 -22.625 -11.109 1 90.19 270 ALA B N 1
ATOM 4986 C CA . ALA B 1 270 ? -21.797 -21.891 -12.172 1 90.19 270 ALA B CA 1
ATOM 4987 C C . ALA B 1 270 ? -21.234 -20.469 -12.297 1 90.19 270 ALA B C 1
ATOM 4989 O O . ALA B 1 270 ? -21.078 -19.953 -13.398 1 90.19 270 ALA B O 1
ATOM 4990 N N . TRP B 1 271 ? -20.938 -19.953 -11.188 1 83.94 271 TRP B N 1
ATOM 4991 C CA . TRP B 1 271 ? -20.344 -18.609 -11.18 1 83.94 271 TRP B CA 1
ATOM 4992 C C . TRP B 1 271 ? -18.969 -18.609 -11.828 1 83.94 271 TRP B C 1
ATOM 4994 O O . TRP B 1 271 ? -18.672 -17.75 -12.656 1 83.94 271 TRP B O 1
ATOM 5004 N N . VAL B 1 272 ? -18.219 -19.547 -11.5 1 85.31 272 VAL B N 1
ATOM 5005 C CA . VAL B 1 272 ? -16.875 -19.672 -12.078 1 85.31 272 VAL B CA 1
ATOM 5006 C C . VAL B 1 272 ? -16.984 -19.828 -13.594 1 85.31 272 VAL B C 1
ATOM 5008 O O . VAL B 1 272 ? -16.219 -19.219 -14.344 1 85.31 272 VAL B O 1
ATOM 5011 N N . ALA B 1 273 ? -17.922 -20.594 -14.016 1 86.81 273 ALA B N 1
ATOM 5012 C CA . ALA B 1 273 ? -18.141 -20.797 -15.445 1 86.81 273 ALA B CA 1
ATOM 5013 C C . ALA B 1 273 ? -18.422 -19.484 -16.156 1 86.81 273 ALA B C 1
ATOM 5015 O O . ALA B 1 273 ? -17.922 -19.25 -17.266 1 86.81 273 ALA B O 1
ATOM 5016 N N . LYS B 1 274 ? -19.156 -18.688 -15.539 1 85.62 274 LYS B N 1
ATOM 5017 C CA . LYS B 1 274 ? -19.469 -17.391 -16.109 1 85.62 274 LYS B CA 1
ATOM 5018 C C . LYS B 1 274 ? -18.234 -16.484 -16.172 1 85.62 274 LYS B C 1
ATOM 5020 O O . LYS B 1 274 ? -18.016 -15.797 -17.156 1 85.62 274 LYS B O 1
ATOM 5025 N N . VAL B 1 275 ? -17.453 -16.562 -15.164 1 81.25 275 VAL B N 1
ATOM 5026 C CA . VAL B 1 275 ? -16.25 -15.75 -15.086 1 81.25 275 VAL B CA 1
ATOM 5027 C C . VAL B 1 275 ? -15.266 -16.188 -16.172 1 81.25 275 VAL B C 1
ATOM 5029 O O . VAL B 1 275 ? -14.672 -15.352 -16.859 1 81.25 275 VAL B O 1
ATOM 5032 N N . VAL B 1 276 ? -15.188 -17.422 -16.328 1 82 276 VAL B N 1
ATOM 5033 C CA . VAL B 1 276 ? -14.266 -17.984 -17.312 1 82 276 VAL B CA 1
ATOM 5034 C C . VAL B 1 276 ? -14.727 -17.609 -18.719 1 82 276 VAL B C 1
ATOM 5036 O O . VAL B 1 276 ? -13.914 -17.25 -19.578 1 82 276 VAL B O 1
ATOM 5039 N N . ALA B 1 277 ? -15.984 -17.688 -18.922 1 84.62 277 ALA B N 1
ATOM 5040 C CA . ALA B 1 277 ? -16.547 -17.359 -20.234 1 84.62 277 ALA B CA 1
ATOM 5041 C C . ALA B 1 277 ? -16.266 -15.898 -20.594 1 84.62 277 ALA B C 1
ATOM 5043 O O . ALA B 1 277 ? -16.094 -15.57 -21.766 1 84.62 277 ALA B O 1
ATOM 5044 N N . ALA B 1 278 ? -16.125 -15.133 -19.625 1 84.12 278 ALA B N 1
ATOM 5045 C CA . ALA B 1 278 ? -15.938 -13.695 -19.828 1 84.12 278 ALA B CA 1
ATOM 5046 C C . ALA B 1 278 ? -14.453 -13.336 -19.797 1 84.12 278 ALA B C 1
ATOM 5048 O O . ALA B 1 278 ? -14.078 -12.195 -20.062 1 84.12 278 ALA B O 1
ATOM 5049 N N . SER B 1 279 ? -13.672 -14.297 -19.5 1 85.44 279 SER B N 1
ATOM 5050 C CA . SER B 1 279 ? -12.242 -14.062 -19.375 1 85.44 279 SER B CA 1
ATOM 5051 C C . SER B 1 279 ? -11.578 -13.961 -20.75 1 85.44 279 SER B C 1
ATOM 5053 O O . SER B 1 279 ? -11.969 -14.656 -21.688 1 85.44 279 SER B O 1
ATOM 5055 N N . ASP B 1 280 ? -10.547 -13.125 -20.859 1 84.12 280 ASP B N 1
ATOM 5056 C CA . ASP B 1 280 ? -9.75 -13.039 -22.078 1 84.12 280 ASP B CA 1
ATOM 5057 C C . ASP B 1 280 ? -8.328 -13.539 -21.844 1 84.12 280 ASP B C 1
ATOM 5059 O O . ASP B 1 280 ? -7.41 -13.203 -22.594 1 84.12 280 ASP B O 1
ATOM 5063 N N . SER B 1 281 ? -8.188 -14.281 -20.781 1 84.88 281 SER B N 1
ATOM 5064 C CA . SER B 1 281 ? -6.891 -14.828 -20.406 1 84.88 281 SER B CA 1
ATOM 5065 C C . SER B 1 281 ? -6.645 -16.172 -21.078 1 84.88 281 SER B C 1
ATOM 5067 O O . SER B 1 281 ? -7.395 -17.125 -20.859 1 84.88 281 SER B O 1
ATOM 5069 N N . GLU B 1 282 ? -5.562 -16.266 -21.828 1 83.81 282 GLU B N 1
ATOM 5070 C CA . GLU B 1 282 ? -5.164 -17.531 -22.438 1 83.81 282 GLU B CA 1
ATOM 5071 C C . GLU B 1 282 ? -4.828 -18.562 -21.359 1 83.81 282 GLU B C 1
ATOM 5073 O O . GLU B 1 282 ? -5.074 -19.75 -21.547 1 83.81 282 GLU B O 1
ATOM 5078 N N . ALA B 1 283 ? -4.289 -18.141 -20.281 1 84.06 283 ALA B N 1
ATOM 5079 C CA . ALA B 1 283 ? -3.924 -19.031 -19.188 1 84.06 283 ALA B CA 1
ATOM 5080 C C . ALA B 1 283 ? -5.156 -19.734 -18.609 1 84.06 283 ALA B C 1
ATOM 5082 O O . ALA B 1 283 ? -5.156 -20.953 -18.422 1 84.06 283 ALA B O 1
ATOM 5083 N N . VAL B 1 284 ? -6.145 -18.969 -18.422 1 84.5 284 VAL B N 1
ATOM 5084 C CA . VAL B 1 284 ? -7.383 -19.5 -17.875 1 84.5 284 VAL B CA 1
ATOM 5085 C C . VAL B 1 284 ? -8.023 -20.469 -18.859 1 84.5 284 VAL B C 1
ATOM 5087 O O . VAL B 1 284 ? -8.398 -21.578 -18.5 1 84.5 284 VAL B O 1
ATOM 5090 N N . LYS B 1 285 ? -8.07 -20.109 -20.094 1 85.19 285 LYS B N 1
ATOM 5091 C CA . LYS B 1 285 ? -8.68 -20.953 -21.125 1 85.19 285 LYS B CA 1
ATOM 5092 C C . LYS B 1 285 ? -7.934 -22.266 -21.266 1 85.19 285 LYS B C 1
ATOM 5094 O O . LYS B 1 285 ? -8.555 -23.328 -21.406 1 85.19 285 LYS B O 1
ATOM 5099 N N . THR B 1 286 ? -6.68 -22.172 -21.188 1 87.69 286 THR B N 1
ATOM 5100 C CA . THR B 1 286 ? -5.855 -23.375 -21.312 1 87.69 286 THR B CA 1
ATOM 5101 C C . THR B 1 286 ? -6.152 -24.359 -20.203 1 87.69 286 THR B C 1
ATOM 5103 O O . THR B 1 286 ? -6.262 -25.562 -20.438 1 87.69 286 THR B O 1
ATOM 5106 N N . SER B 1 287 ? -6.312 -23.891 -19 1 90.5 287 SER B N 1
ATOM 5107 C CA . SER B 1 287 ? -6.594 -24.766 -17.859 1 90.5 287 SER B CA 1
ATOM 5108 C C . SER B 1 287 ? -7.926 -25.484 -18.047 1 90.5 287 SER B C 1
ATOM 5110 O O . SER B 1 287 ? -8.039 -26.672 -17.734 1 90.5 287 SER B O 1
ATOM 5112 N N . PHE B 1 288 ? -8.844 -24.797 -18.562 1 90.56 288 PHE B N 1
ATOM 5113 C CA . PHE B 1 288 ? -10.156 -25.406 -18.766 1 90.56 288 PHE B CA 1
ATOM 5114 C C . PHE B 1 288 ? -10.125 -26.406 -19.922 1 90.56 288 PHE B C 1
ATOM 5116 O O . PHE B 1 288 ? -10.758 -27.453 -19.844 1 90.56 288 PHE B O 1
ATOM 5123 N N . ARG B 1 289 ? -9.391 -26.109 -20.969 1 90.75 289 ARG B N 1
ATOM 5124 C CA . ARG B 1 289 ? -9.219 -27.062 -22.078 1 90.75 289 ARG B CA 1
ATOM 5125 C C . ARG B 1 289 ? -8.547 -28.344 -21.594 1 90.75 289 ARG B C 1
ATOM 5127 O O . ARG B 1 289 ? -8.961 -29.438 -21.953 1 90.75 289 ARG B O 1
ATOM 5134 N N . LEU B 1 290 ? -7.574 -28.188 -20.75 1 91.69 290 LEU B N 1
ATOM 5135 C CA . LEU B 1 290 ? -6.883 -29.344 -20.188 1 91.69 290 LEU B CA 1
ATOM 5136 C C . LEU B 1 290 ? -7.832 -30.203 -19.359 1 91.69 290 LEU B C 1
ATOM 5138 O O . LEU B 1 290 ? -7.828 -31.422 -19.469 1 91.69 290 LEU B O 1
ATOM 5142 N N . ALA B 1 291 ? -8.578 -29.547 -18.578 1 91.44 291 ALA B N 1
ATOM 5143 C CA . ALA B 1 291 ? -9.531 -30.266 -17.734 1 91.44 291 ALA B CA 1
ATOM 5144 C C . ALA B 1 291 ? -10.539 -31.031 -18.594 1 91.44 291 ALA B C 1
ATOM 5146 O O . ALA B 1 291 ? -10.922 -32.156 -18.25 1 91.44 291 ALA B O 1
ATOM 5147 N N . GLU B 1 292 ? -10.953 -30.438 -19.688 1 90.94 292 GLU B N 1
ATOM 5148 C CA . GLU B 1 292 ? -11.914 -31.062 -20.594 1 90.94 292 GLU B CA 1
ATOM 5149 C C . GLU B 1 292 ? -11.312 -32.312 -21.266 1 90.94 292 GLU B C 1
ATOM 5151 O O . GLU B 1 292 ? -12.031 -33.25 -21.594 1 90.94 292 GLU B O 1
ATOM 5156 N N . GLN B 1 293 ? -10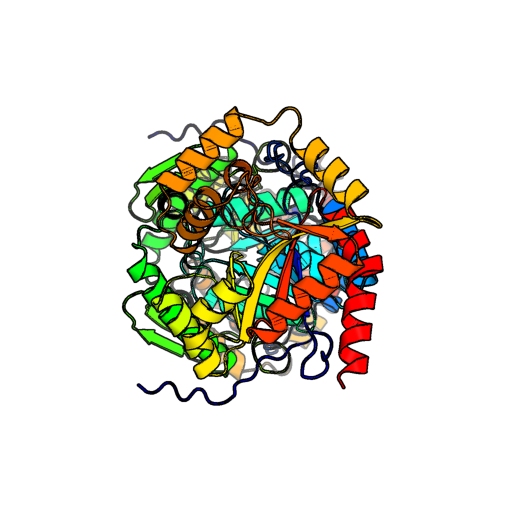.039 -32.281 -21.422 1 92.44 293 GLN B N 1
ATOM 5157 C CA . GLN B 1 293 ? -9.359 -33.344 -22.125 1 92.44 293 GLN B CA 1
ATOM 5158 C C . GLN B 1 293 ? -9 -34.5 -21.172 1 92.44 293 GLN B C 1
ATOM 5160 O O . GLN B 1 293 ? -8.609 -35.562 -21.594 1 92.44 293 GLN B O 1
ATOM 5165 N N . ALA B 1 294 ? -9.156 -34.219 -19.938 1 93.56 294 ALA B N 1
ATOM 5166 C CA . ALA B 1 294 ? -8.758 -35.219 -18.938 1 93.56 294 ALA B CA 1
ATOM 5167 C C . ALA B 1 294 ? -9.656 -36.438 -18.984 1 93.56 294 ALA B C 1
ATOM 5169 O O . ALA B 1 294 ? -10.82 -36.344 -19.359 1 93.56 294 ALA B O 1
ATOM 5170 N N . ASP B 1 295 ? -9.133 -37.594 -18.625 1 94 295 ASP B N 1
ATOM 5171 C CA . ASP B 1 295 ? -9.883 -38.844 -18.484 1 94 295 ASP B CA 1
ATOM 5172 C C . ASP B 1 295 ? -10.383 -39.031 -17.047 1 94 295 ASP B C 1
ATOM 5174 O O . ASP B 1 295 ? -9.602 -39.344 -16.141 1 94 295 ASP B O 1
ATOM 5178 N N . GLY B 1 296 ? -11.727 -38.906 -16.859 1 94 296 GLY B N 1
ATOM 5179 C CA . GLY B 1 296 ? -12.25 -39 -15.508 1 94 296 GLY B CA 1
ATOM 5180 C C . GLY B 1 296 ? -11.641 -38 -14.555 1 94 296 GLY B C 1
ATOM 5181 O O . GLY B 1 296 ? -11.211 -38.375 -13.453 1 94 296 GLY B O 1
ATOM 5182 N N . ASP B 1 297 ? -11.281 -36.844 -15.008 1 95.12 297 ASP B N 1
ATOM 5183 C CA . ASP B 1 297 ? -10.742 -35.719 -14.273 1 95.12 297 ASP B CA 1
ATOM 5184 C C . ASP B 1 297 ? -9.25 -35.906 -14.008 1 95.12 297 ASP B C 1
ATOM 5186 O O . ASP B 1 297 ? -8.656 -35.125 -13.242 1 95.12 297 ASP B O 1
ATOM 5190 N N . TRP B 1 298 ? -8.688 -36.875 -14.578 1 97.62 298 TRP B N 1
ATOM 5191 C CA . TRP B 1 298 ? -7.25 -37.094 -14.43 1 97.62 298 TRP B CA 1
ATOM 5192 C C . TRP B 1 298 ? -6.516 -36.75 -15.727 1 97.62 298 TRP B C 1
ATOM 5194 O O . TRP B 1 298 ? -6.672 -37.469 -16.719 1 97.62 298 TRP B O 1
ATOM 5204 N N . LEU B 1 299 ? -5.723 -35.719 -15.742 1 96 299 LEU B N 1
ATOM 5205 C CA . LEU B 1 299 ? -4.902 -35.312 -16.891 1 96 299 LEU B CA 1
ATOM 5206 C C . LEU B 1 299 ? -3.729 -36.281 -17.062 1 96 299 LEU B C 1
ATOM 5208 O O . LEU B 1 299 ? -3.225 -36.469 -18.172 1 96 299 LEU B O 1
ATOM 5212 N N . SER B 1 300 ? -3.27 -36.812 -15.992 1 95.69 300 SER B N 1
ATOM 5213 C CA . SER B 1 300 ? -2.293 -37.875 -15.836 1 95.69 300 SER B CA 1
ATOM 5214 C C . SER B 1 300 ? -2.559 -38.688 -14.578 1 95.69 300 SER B C 1
ATOM 5216 O O . SER B 1 300 ? -3.414 -38.344 -13.766 1 95.69 300 SER B O 1
ATOM 5218 N N . PRO B 1 301 ? -1.813 -39.75 -14.422 1 96.56 301 PRO B N 1
ATOM 5219 C CA . PRO B 1 301 ? -2.031 -40.5 -13.188 1 96.56 301 PRO B CA 1
ATOM 5220 C C . PRO B 1 301 ? -1.749 -39.688 -11.93 1 96.56 301 PRO B C 1
ATOM 5222 O O . PRO B 1 301 ? -2.146 -40.094 -10.828 1 96.56 301 PRO B O 1
ATOM 5225 N N . MET B 1 302 ? -1.078 -38.5 -12.109 1 98.19 302 MET B N 1
ATOM 5226 C CA . MET B 1 302 ? -0.643 -37.75 -10.945 1 98.19 302 MET B CA 1
ATOM 5227 C C . MET B 1 302 ? -1.376 -36.406 -10.867 1 98.19 302 MET B C 1
ATOM 5229 O O . MET B 1 302 ? -1.329 -35.719 -9.844 1 98.19 302 MET B O 1
ATOM 5233 N N . ILE B 1 303 ? -2.062 -35.969 -11.938 1 98.12 303 ILE B N 1
ATOM 5234 C CA . ILE B 1 303 ? -2.643 -34.625 -11.961 1 98.12 303 ILE B CA 1
ATOM 5235 C C . ILE B 1 303 ? -4.164 -34.719 -12.023 1 98.12 303 ILE B C 1
ATOM 5237 O O . ILE B 1 303 ? -4.723 -35.219 -13.016 1 98.12 303 ILE B O 1
ATOM 5241 N N . TYR B 1 304 ? -4.781 -34.281 -11.016 1 97.69 304 TYR B N 1
ATOM 5242 C CA . TYR B 1 304 ? -6.234 -34.219 -10.938 1 97.69 304 TYR B CA 1
ATOM 5243 C C . TYR B 1 304 ? -6.746 -32.844 -11.383 1 97.69 304 TYR B C 1
ATOM 5245 O O . TYR B 1 304 ? -6.254 -31.828 -10.922 1 97.69 304 TYR B O 1
ATOM 5253 N N . SER B 1 305 ? -7.715 -32.781 -12.266 1 96.5 305 SER B N 1
ATOM 5254 C CA . SER B 1 305 ? -8.211 -31.531 -12.844 1 96.5 305 SER B CA 1
ATOM 5255 C C . SER B 1 305 ? -9.641 -31.25 -12.383 1 96.5 305 SER B C 1
ATOM 5257 O O . SER B 1 305 ? -10.234 -30.25 -12.781 1 96.5 305 SER B O 1
ATOM 5259 N N . GLY B 1 306 ? -10.18 -32.062 -11.539 1 94.75 306 GLY B N 1
ATOM 5260 C CA . GLY B 1 306 ? -11.578 -31.969 -11.164 1 94.75 306 GLY B CA 1
ATOM 5261 C C . GLY B 1 306 ? -11.906 -30.703 -10.391 1 94.75 306 GLY B C 1
ATOM 5262 O O . GLY B 1 306 ? -13.07 -30.359 -10.227 1 94.75 306 GLY B O 1
ATOM 5263 N N . PHE B 1 307 ? -10.953 -30 -9.906 1 93.81 307 PHE B N 1
ATOM 5264 C CA . PHE B 1 307 ? -11.172 -28.781 -9.141 1 93.81 307 PHE B CA 1
ATOM 5265 C C . PHE B 1 307 ? -11.242 -27.562 -10.055 1 93.81 307 PHE B C 1
ATOM 5267 O O . PHE B 1 307 ? -11.664 -26.484 -9.625 1 93.81 307 PHE B O 1
ATOM 5274 N N . VAL B 1 308 ? -10.844 -27.641 -11.32 1 93.44 308 VAL B N 1
ATOM 5275 C CA . VAL B 1 308 ? -10.727 -26.516 -12.242 1 93.44 308 VAL B CA 1
ATOM 5276 C C . VAL B 1 308 ? -12.086 -25.844 -12.414 1 93.44 308 VAL B C 1
ATOM 5278 O O . VAL B 1 308 ? -12.188 -24.609 -12.352 1 93.44 308 VAL B O 1
ATOM 5281 N N . PRO B 1 309 ? -13.195 -26.594 -12.453 1 91.12 309 PRO B N 1
ATOM 5282 C CA . PRO B 1 309 ? -14.508 -25.938 -12.594 1 91.12 309 PRO B CA 1
ATOM 5283 C C . PRO B 1 309 ? -14.898 -25.141 -11.359 1 91.12 309 PRO B C 1
ATOM 5285 O O . PRO B 1 309 ? -15.812 -24.312 -11.422 1 91.12 309 PRO B O 1
ATOM 5288 N N . TYR B 1 310 ? -14.234 -25.422 -10.242 1 88.56 310 TYR B N 1
ATOM 5289 C CA . TYR B 1 310 ? -14.594 -24.75 -9 1 88.56 310 TYR B CA 1
ATOM 5290 C C . TYR B 1 310 ? -13.633 -23.625 -8.68 1 88.56 310 TYR B C 1
ATOM 5292 O O . TYR B 1 310 ? -14 -22.641 -8.023 1 88.56 310 TYR B O 1
ATOM 5300 N N . ARG B 1 311 ? -12.406 -23.688 -9.156 1 88.19 311 ARG B N 1
ATOM 5301 C CA . ARG B 1 311 ? -11.391 -22.766 -8.648 1 88.19 311 ARG B CA 1
ATOM 5302 C C . ARG B 1 311 ? -10.648 -22.078 -9.789 1 88.19 311 ARG B C 1
ATOM 5304 O O . ARG B 1 311 ? -9.891 -21.125 -9.57 1 88.19 311 ARG B O 1
ATOM 5311 N N . GLY B 1 312 ? -10.844 -22.562 -10.891 1 86.31 312 GLY B N 1
ATOM 5312 C CA . GLY B 1 312 ? -10.297 -21.844 -12.031 1 86.31 312 GLY B CA 1
ATOM 5313 C C . GLY B 1 312 ? -8.922 -22.344 -12.43 1 86.31 312 GLY B C 1
ATOM 5314 O O . GLY B 1 312 ? -8.609 -23.516 -12.297 1 86.31 312 GLY B O 1
ATOM 5315 N N . GLY B 1 313 ? -8.109 -21.469 -12.969 1 81.44 313 GLY B N 1
ATOM 5316 C CA . GLY B 1 313 ? -6.879 -21.734 -13.703 1 81.44 313 GLY B CA 1
ATOM 5317 C C . GLY B 1 313 ? -5.844 -22.469 -12.875 1 81.44 313 GLY B C 1
ATOM 5318 O O . GLY B 1 313 ? -5.312 -23.5 -13.312 1 81.44 313 GLY B O 1
ATOM 5319 N N . PRO B 1 314 ? -5.676 -22.078 -11.68 1 87.44 314 PRO B N 1
ATOM 5320 C CA . PRO B 1 314 ? -4.57 -22.672 -10.93 1 87.44 314 PRO B CA 1
ATOM 5321 C C . PRO B 1 314 ? -4.961 -23.984 -10.242 1 87.44 314 PRO B C 1
ATOM 5323 O O . PRO B 1 314 ? -4.172 -24.547 -9.477 1 87.44 314 PRO B O 1
ATOM 5326 N N . ALA B 1 315 ? -6.043 -24.594 -10.633 1 92.19 315 ALA B N 1
ATOM 5327 C CA . ALA B 1 315 ? -6.629 -25.594 -9.742 1 92.19 315 ALA B CA 1
ATOM 5328 C C . ALA B 1 315 ? -6.188 -27 -10.125 1 92.19 315 ALA B C 1
ATOM 5330 O O . ALA B 1 315 ? -6.699 -27.984 -9.586 1 92.19 315 ALA B O 1
ATOM 5331 N N . LEU B 1 316 ? -5.301 -27.156 -11.102 1 96.19 316 LEU B N 1
ATOM 5332 C CA . LEU B 1 316 ? -4.699 -28.469 -11.297 1 96.19 316 LEU B CA 1
ATOM 5333 C C . LEU B 1 316 ? -3.949 -28.906 -10.047 1 96.19 316 LEU B C 1
ATOM 5335 O O . LEU B 1 316 ? -3.26 -28.109 -9.414 1 96.19 316 LEU B O 1
ATOM 5339 N N . CYS B 1 317 ? -4.152 -30.156 -9.719 1 97.62 317 CYS B N 1
ATOM 5340 C CA . CYS B 1 317 ? -3.66 -30.641 -8.43 1 97.62 317 CYS B CA 1
ATOM 5341 C C . CYS B 1 317 ? -2.812 -31.891 -8.609 1 97.62 317 CYS B C 1
ATOM 5343 O O . CYS B 1 317 ? -3.271 -32.875 -9.18 1 97.62 317 CYS B O 1
ATOM 5345 N N . VAL B 1 318 ? -1.585 -31.875 -8.156 1 98.56 318 VAL B N 1
ATOM 5346 C CA . VAL B 1 318 ? -0.759 -33.062 -8.086 1 98.56 318 VAL B CA 1
ATOM 5347 C C . VAL B 1 318 ? -1.17 -33.906 -6.879 1 98.56 318 VAL B C 1
ATOM 5349 O O . VAL B 1 318 ? -1.131 -33.438 -5.742 1 98.56 318 VAL B O 1
ATOM 5352 N N . VAL B 1 319 ? -1.532 -35.188 -7.105 1 98.62 319 VAL B N 1
ATOM 5353 C CA . VAL B 1 319 ? -2.086 -36 -6.051 1 98.62 319 VAL B CA 1
ATOM 5354 C C . VAL B 1 319 ? -1.294 -37.312 -5.957 1 98.62 319 VAL B C 1
ATOM 5356 O O . VAL B 1 319 ? -1.042 -37.969 -6.973 1 98.62 319 VAL B O 1
ATOM 5359 N N . GLY B 1 320 ? -0.91 -37.688 -4.715 1 98.75 320 GLY B N 1
ATOM 5360 C CA . GLY B 1 320 ? -0.253 -38.969 -4.539 1 98.75 320 GLY B CA 1
ATOM 5361 C C . GLY B 1 320 ? 0.413 -39.125 -3.184 1 98.75 320 GLY B C 1
ATOM 5362 O O . GLY B 1 320 ? 0.166 -38.344 -2.275 1 98.75 320 GLY B O 1
ATOM 5363 N N . SER B 1 321 ? 1.191 -40.25 -3.039 1 98.81 321 SER B N 1
ATOM 5364 C CA . SER B 1 321 ? 2.02 -40.406 -1.846 1 98.81 321 SER B CA 1
ATOM 5365 C C . SER B 1 321 ? 3.154 -39.406 -1.829 1 98.81 321 SER B C 1
ATOM 5367 O O . SER B 1 321 ? 3.453 -38.781 -2.852 1 98.81 321 SER B O 1
ATOM 5369 N N . TYR B 1 322 ? 3.793 -39.281 -0.644 1 98.69 322 TYR B N 1
ATOM 5370 C CA . TYR B 1 322 ? 4.918 -38.344 -0.522 1 98.69 322 TYR B CA 1
ATOM 5371 C C . TYR B 1 322 ? 5.977 -38.656 -1.578 1 98.69 322 TYR B C 1
ATOM 5373 O O . TYR B 1 322 ? 6.438 -37.719 -2.27 1 98.69 322 TYR B O 1
ATOM 5381 N N . GLN B 1 323 ? 6.266 -39.906 -1.74 1 98.19 323 GLN B N 1
ATOM 5382 C CA . GLN B 1 323 ? 7.301 -40.312 -2.686 1 98.19 323 GLN B CA 1
ATOM 5383 C C . GLN B 1 323 ? 6.848 -40.094 -4.125 1 98.19 323 GLN B C 1
ATOM 5385 O O . GLN B 1 323 ? 7.625 -39.625 -4.961 1 98.19 323 GLN B O 1
ATOM 5390 N N . GLU B 1 324 ? 5.621 -40.438 -4.434 1 98.44 324 GLU B N 1
ATOM 5391 C CA . GLU B 1 324 ? 5.098 -40.25 -5.781 1 98.44 324 GLU B CA 1
ATOM 5392 C C . GLU B 1 324 ? 5.125 -38.781 -6.191 1 98.44 324 GLU B C 1
ATOM 5394 O O . GLU B 1 324 ? 5.512 -38.469 -7.316 1 98.44 324 GLU B O 1
ATOM 5399 N N . VAL B 1 325 ? 4.668 -37.938 -5.293 1 98.69 325 VAL B N 1
ATOM 5400 C CA . VAL B 1 325 ? 4.633 -36.531 -5.57 1 98.69 325 VAL B CA 1
ATOM 5401 C C . VAL B 1 325 ? 6.051 -36 -5.781 1 98.69 325 VAL B C 1
ATOM 5403 O O . VAL B 1 325 ? 6.324 -35.281 -6.754 1 98.69 325 VAL B O 1
ATOM 5406 N N . ALA B 1 326 ? 6.984 -36.344 -4.938 1 98.06 326 ALA B N 1
ATOM 5407 C CA . ALA B 1 326 ? 8.375 -35.906 -5.066 1 98.06 326 ALA B CA 1
ATOM 5408 C C . ALA B 1 326 ? 8.953 -36.312 -6.414 1 98.06 326 ALA B C 1
ATOM 5410 O O . ALA B 1 326 ? 9.539 -35.5 -7.121 1 98.06 326 ALA B O 1
ATOM 5411 N N . ASP B 1 327 ? 8.727 -37.594 -6.766 1 96.75 327 ASP B N 1
ATOM 5412 C CA . ASP B 1 327 ? 9.242 -38.125 -8.023 1 96.75 327 ASP B CA 1
ATOM 5413 C C . ASP B 1 327 ? 8.633 -37.375 -9.219 1 96.75 327 ASP B C 1
ATOM 5415 O O . ASP B 1 327 ? 9.328 -37.094 -10.195 1 96.75 327 ASP B O 1
ATOM 5419 N N . TYR B 1 328 ? 7.383 -37.125 -9.102 1 97.69 328 TYR B N 1
ATOM 5420 C CA . TYR B 1 328 ? 6.68 -36.469 -10.203 1 97.69 328 TYR B CA 1
ATOM 5421 C C . TYR B 1 328 ? 7.176 -35.062 -10.398 1 97.69 328 TYR B C 1
ATOM 5423 O O . TYR B 1 328 ? 7.316 -34.594 -11.531 1 97.69 328 TYR B O 1
ATOM 5431 N N . LEU B 1 329 ? 7.406 -34.312 -9.359 1 97.44 329 LEU B N 1
ATOM 5432 C CA . LEU B 1 329 ? 7.883 -32.938 -9.445 1 97.44 329 LEU B CA 1
ATOM 5433 C C . LEU B 1 329 ? 9.273 -32.875 -10.07 1 97.44 329 LEU B C 1
ATOM 5435 O O . LEU B 1 329 ? 9.609 -31.922 -10.766 1 97.44 329 LEU B O 1
ATOM 5439 N N . TYR B 1 330 ? 10.016 -33.906 -9.883 1 93.38 330 TYR B N 1
ATOM 5440 C CA . TYR B 1 330 ? 11.328 -33.969 -10.508 1 93.38 330 TYR B CA 1
ATOM 5441 C C . TYR B 1 330 ? 11.203 -34.094 -12.023 1 93.38 330 TYR B C 1
ATOM 5443 O O . TYR B 1 330 ? 12.094 -33.688 -12.766 1 93.38 330 TYR B O 1
ATOM 5451 N N . GLN B 1 331 ? 10.156 -34.75 -12.453 1 95 331 GLN B N 1
ATOM 5452 C CA . GLN B 1 331 ? 9.93 -34.812 -13.891 1 95 331 GLN B CA 1
ATOM 5453 C C . GLN B 1 331 ? 9.766 -33.438 -14.5 1 95 331 GLN B C 1
ATOM 5455 O O . GLN B 1 331 ? 10.203 -33.188 -15.625 1 95 331 GLN B O 1
ATOM 5460 N N . TYR B 1 332 ? 9.109 -32.531 -13.773 1 97.38 332 TYR B N 1
ATOM 5461 C CA . TYR B 1 332 ? 8.992 -31.156 -14.242 1 97.38 332 TYR B CA 1
ATOM 5462 C C . TYR B 1 332 ? 10.367 -30.531 -14.414 1 97.38 332 TYR B C 1
ATOM 5464 O O . TYR B 1 332 ? 10.609 -29.797 -15.375 1 97.38 332 TYR B O 1
ATOM 5472 N N . LYS B 1 333 ? 11.203 -30.828 -13.461 1 95 333 LYS B N 1
ATOM 5473 C CA . LYS B 1 333 ? 12.57 -30.312 -13.523 1 95 333 LYS B CA 1
ATOM 5474 C C . LYS B 1 333 ? 13.258 -30.766 -14.812 1 95 333 LYS B C 1
ATOM 5476 O O . LYS B 1 333 ? 13.922 -29.969 -15.477 1 95 333 LYS B O 1
ATOM 5481 N N . ALA B 1 334 ? 13.07 -32 -15.188 1 93.62 334 ALA B N 1
ATOM 5482 C CA . ALA B 1 334 ? 13.672 -32.562 -16.406 1 93.62 334 ALA B CA 1
ATOM 5483 C C . ALA B 1 334 ? 13.148 -31.844 -17.641 1 93.62 334 ALA B C 1
ATOM 5485 O O . ALA B 1 334 ? 13.812 -31.828 -18.688 1 93.62 334 ALA B O 1
ATOM 5486 N N . HIS B 1 335 ? 12.008 -31.219 -17.5 1 96.62 335 HIS B N 1
ATOM 5487 C CA . HIS B 1 335 ? 11.406 -30.516 -18.625 1 96.62 335 HIS B CA 1
ATOM 5488 C C . HIS B 1 335 ? 11.609 -29 -18.516 1 96.62 335 HIS B C 1
ATOM 5490 O O . HIS B 1 335 ? 10.945 -28.234 -19.203 1 96.62 335 HIS B O 1
ATOM 5496 N N . GLY B 1 336 ? 12.422 -28.594 -17.594 1 96.31 336 GLY B N 1
ATOM 5497 C CA . GLY B 1 336 ? 12.875 -27.203 -17.578 1 96.31 336 GLY B CA 1
ATOM 5498 C C . GLY B 1 336 ? 12.203 -26.359 -16.516 1 96.31 336 GLY B C 1
ATOM 5499 O O . GLY B 1 336 ? 12.516 -25.188 -16.359 1 96.31 336 GLY B O 1
ATOM 5500 N N . VAL B 1 337 ? 11.312 -26.922 -15.719 1 97.62 337 VAL B N 1
ATOM 5501 C CA . VAL B 1 337 ? 10.656 -26.172 -14.648 1 97.62 337 VAL B CA 1
ATOM 5502 C C . VAL B 1 337 ? 11.578 -26.094 -13.43 1 97.62 337 VAL B C 1
ATOM 5504 O O . VAL B 1 337 ? 12.125 -27.109 -12.992 1 97.62 337 VAL B O 1
ATOM 5507 N N . SER B 1 338 ? 11.773 -24.891 -12.961 1 96.69 338 SER B N 1
ATOM 5508 C CA . SER B 1 338 ? 12.695 -24.734 -11.844 1 96.69 338 SER B CA 1
ATOM 5509 C C . SER B 1 338 ? 11.969 -24.297 -10.578 1 96.69 338 SER B C 1
ATOM 5511 O O . SER B 1 338 ? 12.523 -24.344 -9.484 1 96.69 338 SER B O 1
ATOM 5513 N N . GLU B 1 339 ? 10.68 -23.859 -10.719 1 97.25 339 GLU B N 1
ATOM 5514 C CA . GLU B 1 339 ? 9.992 -23.297 -9.555 1 97.25 339 GLU B CA 1
ATOM 5515 C C . GLU B 1 339 ? 8.516 -23.703 -9.547 1 97.25 339 GLU B C 1
ATOM 5517 O O . GLU B 1 339 ? 7.891 -23.797 -10.602 1 97.25 339 GLU B O 1
ATOM 5522 N N . PHE B 1 340 ? 8.039 -23.891 -8.312 1 98.19 340 PHE B N 1
ATOM 5523 C CA . PHE B 1 340 ? 6.629 -24.188 -8.102 1 98.19 340 PHE B CA 1
ATOM 5524 C C . PHE B 1 340 ? 6.016 -23.219 -7.098 1 98.19 340 PHE B C 1
ATOM 5526 O O . PHE B 1 340 ? 6.629 -22.906 -6.07 1 98.19 340 PHE B O 1
ATOM 5533 N N . ILE B 1 341 ? 4.898 -22.703 -7.402 1 98.12 341 ILE B N 1
ATOM 5534 C CA . ILE B 1 341 ? 4.043 -22.047 -6.422 1 98.12 341 ILE B CA 1
ATOM 5535 C C . ILE B 1 341 ? 2.84 -22.922 -6.109 1 98.12 341 ILE B C 1
ATOM 5537 O O . ILE B 1 341 ? 1.945 -23.094 -6.945 1 98.12 341 ILE B O 1
ATOM 5541 N N . PHE B 1 342 ? 2.809 -23.438 -4.91 1 97.69 342 PHE B N 1
ATOM 5542 C CA . PHE B 1 342 ? 1.768 -24.406 -4.566 1 97.69 342 PHE B CA 1
ATOM 5543 C C . PHE B 1 342 ? 0.714 -23.766 -3.67 1 97.69 342 PHE B C 1
ATOM 5545 O O . PHE B 1 342 ? 0.965 -22.734 -3.047 1 97.69 342 PHE B O 1
ATOM 5552 N N . SER B 1 343 ? -0.424 -24.375 -3.705 1 95.12 343 SER B N 1
ATOM 5553 C CA . SER B 1 343 ? -1.517 -24.203 -2.754 1 95.12 343 SER B CA 1
ATOM 5554 C C . SER B 1 343 ? -2.123 -25.547 -2.35 1 95.12 343 SER B C 1
ATOM 5556 O O . SER B 1 343 ? -1.636 -26.594 -2.756 1 95.12 343 SER B O 1
ATOM 5558 N N . GLY B 1 344 ? -3.143 -25.484 -1.501 1 93.19 344 GLY B N 1
ATOM 5559 C CA . GLY B 1 344 ? -3.904 -26.641 -1.073 1 93.19 344 GLY B CA 1
ATOM 5560 C C . GLY B 1 344 ? -5.145 -26.281 -0.275 1 93.19 344 GLY B C 1
ATOM 5561 O O . GLY B 1 344 ? -5.418 -25.094 -0.043 1 93.19 344 GLY B O 1
ATOM 5562 N N . TRP B 1 345 ? -5.797 -27.359 0.032 1 89.5 345 TRP B N 1
ATOM 5563 C CA . TRP B 1 345 ? -7.012 -27.203 0.826 1 89.5 345 TRP B CA 1
ATOM 5564 C C . TRP B 1 345 ? -7.039 -28.203 1.979 1 89.5 345 TRP B C 1
ATOM 5566 O O . TRP B 1 345 ? -7.066 -29.422 1.76 1 89.5 345 TRP B O 1
ATOM 5576 N N . PRO B 1 346 ? -7.043 -27.75 3.209 1 90.44 346 PRO B N 1
ATOM 5577 C CA . PRO B 1 346 ? -6.719 -26.375 3.617 1 90.44 346 PRO B CA 1
ATOM 5578 C C . PRO B 1 346 ? -5.273 -26 3.307 1 90.44 346 PRO B C 1
ATOM 5580 O O . PRO B 1 346 ? -4.367 -26.812 3.461 1 90.44 346 PRO B O 1
ATOM 5583 N N . THR B 1 347 ? -5.023 -24.797 2.982 1 93.44 347 THR B N 1
ATOM 5584 C CA . THR B 1 347 ? -3.727 -24.359 2.479 1 93.44 347 THR B CA 1
ATOM 5585 C C . THR B 1 347 ? -2.645 -24.531 3.543 1 93.44 347 THR B C 1
ATOM 5587 O O . THR B 1 347 ? -1.534 -24.969 3.24 1 93.44 347 THR B O 1
ATOM 5590 N N . ARG B 1 348 ? -2.941 -24.219 4.777 1 93.75 348 ARG B N 1
ATOM 5591 C CA . ARG B 1 348 ? -1.958 -24.328 5.852 1 93.75 348 ARG B CA 1
ATOM 5592 C C . ARG B 1 348 ? -1.521 -25.781 6.043 1 93.75 348 ARG B C 1
ATOM 5594 O O . ARG B 1 348 ? -0.326 -26.062 6.141 1 93.75 348 ARG B O 1
ATOM 5601 N N . ASP B 1 349 ? -2.469 -26.703 6.133 1 94.5 349 ASP B N 1
ATOM 5602 C CA . ASP B 1 349 ? -2.18 -28.109 6.355 1 94.5 349 ASP B CA 1
ATOM 5603 C C . ASP B 1 349 ? -1.352 -28.688 5.211 1 94.5 349 ASP B C 1
ATOM 5605 O O . ASP B 1 349 ? -0.391 -29.438 5.445 1 94.5 349 ASP B O 1
ATOM 5609 N N . GLU B 1 350 ? -1.755 -28.328 4.051 1 96.69 350 GLU B N 1
ATOM 5610 C CA . GLU B 1 350 ? -1.039 -28.859 2.893 1 96.69 350 GLU B CA 1
ATOM 5611 C C . GLU B 1 350 ? 0.376 -28.297 2.812 1 96.69 350 GLU B C 1
ATOM 5613 O O . GLU B 1 350 ? 1.303 -28.984 2.387 1 96.69 350 GLU B O 1
ATOM 5618 N N . MET B 1 351 ? 0.518 -27.031 3.219 1 97.19 351 MET B N 1
ATOM 5619 C CA . MET B 1 351 ? 1.852 -26.453 3.305 1 97.19 351 MET B CA 1
ATOM 5620 C C . MET B 1 351 ? 2.732 -27.234 4.27 1 97.19 351 MET B C 1
ATOM 5622 O O . MET B 1 351 ? 3.855 -27.609 3.928 1 97.19 351 MET B O 1
ATOM 5626 N N . ARG B 1 352 ? 2.188 -27.594 5.438 1 97.38 352 ARG B N 1
ATOM 5627 C CA . ARG B 1 352 ? 2.904 -28.344 6.453 1 97.38 352 ARG B CA 1
ATOM 5628 C C . ARG B 1 352 ? 3.316 -29.719 5.922 1 97.38 352 ARG B C 1
ATOM 5630 O O . ARG B 1 352 ? 4.469 -30.125 6.074 1 97.38 352 ARG B O 1
ATOM 5637 N N . ILE B 1 353 ? 2.391 -30.328 5.34 1 98.38 353 ILE B N 1
ATOM 5638 C CA . ILE B 1 353 ? 2.625 -31.688 4.836 1 98.38 353 ILE B CA 1
ATOM 5639 C C . ILE B 1 353 ? 3.721 -31.656 3.773 1 98.38 353 ILE B C 1
ATOM 5641 O O . ILE B 1 353 ? 4.668 -32.438 3.822 1 98.38 353 ILE B O 1
ATOM 5645 N N . PHE B 1 354 ? 3.645 -30.75 2.893 1 98.62 354 PHE B N 1
ATOM 5646 C CA . PHE B 1 354 ? 4.594 -30.688 1.787 1 98.62 354 PHE B CA 1
ATOM 5647 C C . PHE B 1 354 ? 6.008 -30.438 2.303 1 98.62 354 PHE B C 1
ATOM 5649 O O . PHE B 1 354 ? 6.934 -31.172 1.977 1 98.62 354 PHE B O 1
ATOM 5656 N N . TYR B 1 355 ? 6.152 -29.453 3.1 1 98.12 355 TYR B N 1
ATOM 5657 C CA . TYR B 1 355 ? 7.48 -29.016 3.523 1 98.12 355 TYR B CA 1
ATOM 5658 C C . TYR B 1 355 ? 8.07 -29.984 4.531 1 98.12 355 TYR B C 1
ATOM 5660 O O . TYR B 1 355 ? 9.297 -30.062 4.691 1 98.12 355 TYR B O 1
ATOM 5668 N N . THR B 1 356 ? 7.223 -30.75 5.18 1 98.12 356 THR B N 1
ATOM 5669 C CA . THR B 1 356 ? 7.707 -31.703 6.184 1 98.12 356 THR B CA 1
ATOM 5670 C C . THR B 1 356 ? 8 -33.062 5.551 1 98.12 356 THR B C 1
ATOM 5672 O O . THR B 1 356 ? 8.961 -33.719 5.938 1 98.12 356 THR B O 1
ATOM 5675 N N . HIS B 1 357 ? 7.211 -33.438 4.535 1 98.31 357 HIS B N 1
ATOM 5676 C CA . HIS B 1 357 ? 7.281 -34.844 4.141 1 98.31 357 HIS B CA 1
ATOM 5677 C C . HIS B 1 357 ? 7.684 -34.969 2.678 1 98.31 357 HIS B C 1
ATOM 5679 O O . HIS B 1 357 ? 8.266 -35.969 2.285 1 98.31 357 HIS B O 1
ATOM 5685 N N . VAL B 1 358 ? 7.414 -34 1.818 1 98.56 358 VAL B N 1
ATOM 5686 C CA . VAL B 1 358 ? 7.688 -34.125 0.39 1 98.56 358 VAL B CA 1
ATOM 5687 C C . VAL B 1 358 ? 9.031 -33.469 0.062 1 98.56 358 VAL B C 1
ATOM 5689 O O . VAL B 1 358 ? 9.883 -34.094 -0.588 1 98.56 358 VAL B O 1
ATOM 5692 N N . LEU B 1 359 ? 9.242 -32.25 0.56 1 97.44 359 LEU B N 1
ATOM 5693 C CA . LEU B 1 359 ? 10.422 -31.469 0.218 1 97.44 359 LEU B CA 1
ATOM 5694 C C . LEU B 1 359 ? 11.703 -32.219 0.589 1 97.44 359 LEU B C 1
ATOM 5696 O O . LEU B 1 359 ? 12.648 -32.25 -0.197 1 97.44 359 LEU B O 1
ATOM 5700 N N . PRO B 1 360 ? 11.742 -32.844 1.781 1 96.5 360 PRO B N 1
ATOM 5701 C CA . PRO B 1 360 ? 12.977 -33.562 2.125 1 96.5 360 PRO B CA 1
ATOM 5702 C C . PRO B 1 360 ? 13.32 -34.656 1.123 1 96.5 360 PRO B C 1
ATOM 5704 O O . PRO B 1 360 ? 14.5 -34.938 0.882 1 96.5 360 PRO B O 1
ATOM 5707 N N . LEU B 1 361 ? 12.297 -35.281 0.549 1 97 361 LEU B N 1
ATOM 5708 C CA . LEU B 1 361 ? 12.523 -36.344 -0.45 1 97 361 LEU B CA 1
ATOM 5709 C C . LEU B 1 361 ? 13.109 -35.75 -1.729 1 97 361 LEU B C 1
ATOM 5711 O O . LEU B 1 361 ? 13.969 -36.344 -2.367 1 97 361 LEU B O 1
ATOM 5715 N N . ILE B 1 362 ? 12.641 -34.562 -2.082 1 95.94 362 ILE B N 1
ATOM 5716 C CA . ILE B 1 362 ? 13.148 -33.844 -3.258 1 95.94 362 ILE B CA 1
ATOM 5717 C C . ILE B 1 362 ? 14.609 -33.469 -3.041 1 95.94 362 ILE B C 1
ATOM 5719 O O . ILE B 1 362 ? 15.445 -33.688 -3.92 1 95.94 362 ILE B O 1
ATOM 5723 N N . ARG B 1 363 ? 14.906 -32.969 -1.881 1 94.06 363 ARG B N 1
ATOM 5724 C CA . ARG B 1 363 ? 16.266 -32.562 -1.561 1 94.06 363 ARG B CA 1
ATOM 5725 C C . ARG B 1 363 ? 17.219 -33.75 -1.551 1 94.06 363 ARG B C 1
ATOM 5727 O O . ARG B 1 363 ? 18.375 -33.625 -1.982 1 94.06 363 ARG B O 1
ATOM 5734 N N . GLU B 1 364 ? 16.719 -34.844 -1.104 1 92.31 364 GLU B N 1
ATOM 5735 C CA . GLU B 1 364 ? 17.516 -36.062 -1.124 1 92.31 364 GLU B CA 1
ATOM 5736 C C . GLU B 1 364 ? 17.844 -36.469 -2.553 1 92.31 364 GLU B C 1
ATOM 5738 O O . GLU B 1 364 ? 18.984 -36.875 -2.838 1 92.31 364 GLU B O 1
ATOM 5743 N N . HIS B 1 365 ? 16.891 -36.406 -3.328 1 90.62 365 HIS B N 1
ATOM 5744 C CA . HIS B 1 365 ? 17.109 -36.719 -4.734 1 90.62 365 HIS B CA 1
ATOM 5745 C C . HIS B 1 365 ? 18.125 -35.781 -5.355 1 90.62 365 HIS B C 1
ATOM 5747 O O . HIS B 1 365 ? 19 -36.188 -6.121 1 90.62 365 HIS B O 1
ATOM 5753 N N . GLU B 1 366 ? 18.062 -34.469 -5.055 1 90 366 GLU B N 1
ATOM 5754 C CA . GLU B 1 366 ? 18.969 -33.438 -5.598 1 90 366 GLU B CA 1
ATOM 5755 C C . GLU B 1 366 ? 20.391 -33.656 -5.105 1 90 366 GLU B C 1
ATOM 5757 O O . GLU B 1 366 ? 21.359 -33.438 -5.844 1 90 366 GLU B O 1
ATOM 5762 N N . ARG B 1 367 ? 20.531 -34.125 -3.941 1 86.44 367 ARG B N 1
ATOM 5763 C CA . ARG B 1 367 ? 21.844 -34.438 -3.395 1 86.44 367 ARG B CA 1
ATOM 5764 C C . ARG B 1 367 ? 22.469 -35.625 -4.078 1 86.44 367 ARG B C 1
ATOM 5766 O O . ARG B 1 367 ? 23.688 -35.688 -4.281 1 86.44 367 ARG B O 1
ATOM 5773 N N . ARG B 1 368 ? 21.656 -36.531 -4.414 1 85 368 ARG B N 1
ATOM 5774 C CA . ARG B 1 368 ? 22.156 -37.75 -5.043 1 85 368 ARG B CA 1
ATOM 5775 C C . ARG B 1 368 ? 22.609 -37.469 -6.477 1 85 368 ARG B C 1
ATOM 5777 O O . ARG B 1 368 ? 23.531 -38.125 -6.977 1 85 368 ARG B O 1
ATOM 5784 N N . LEU B 1 369 ? 21.969 -36.625 -7.098 1 76.31 369 LEU B N 1
ATOM 5785 C CA . LEU B 1 369 ? 22.297 -36.312 -8.484 1 76.31 369 LEU B CA 1
ATOM 5786 C C . LEU B 1 369 ? 23.469 -35.312 -8.547 1 76.31 369 LEU B C 1
ATOM 5788 O O . LEU B 1 369 ? 24.078 -35.156 -9.609 1 76.31 369 LEU B O 1
ATOM 5792 N N . ALA B 1 370 ? 23.781 -34.688 -7.426 1 65.88 370 ALA B N 1
ATOM 5793 C CA . ALA B 1 370 ? 24.906 -33.75 -7.402 1 65.88 370 ALA B CA 1
ATOM 5794 C C . ALA B 1 370 ? 26.219 -34.5 -7.129 1 65.88 370 ALA B C 1
ATOM 5796 O O . ALA B 1 370 ? 26.234 -35.5 -6.41 1 65.88 370 ALA B O 1
#

Radius of gyration: 27.48 Å; Cα contacts (8 Å, |Δi|>4): 1579; chains: 2; bounding box: 53×86×64 Å